Protein AF-A0A7S1IJB5-F1 (afdb_monomer)

Foldseek 3Di:
DDDDDDDDDDDDDDDDDDYDDDDDDDDDDDDDDDDDDDDDDDDDYDDDDDDDDDDDDDDDDDDDDDDDDDDAPPDDDPDDDDDDDDDDFDWHFFWAFDDDDDDDDDDDDDDDDDYDYDDDDDDDDDPDCVPVVVVVVVVVVVVVVVVVVVVPPDDDDDDDDDDDDDDDDDDDDDDDDDDDDDYDDDDDDDDDDDDDDDDDDDDDDDDDDDDDDPPPPPPPQPQALLNLFCLLQCLCCVVPNAAEDDADAQCDPPDPVDLGAAASCPVVLCLLQVNDDCVVNPCSNVGQKYWHWYWHAQCDAPGHLPLCQLQDFEGFRIFIWTKMKGRQHDFLLVQVVSVVCSCCPSLNDDLQFKAKEWACDEPVDPVAHGPVVNQVSCVVRDPPLRYYYDYCVPQWDDPHQWGWTAGKMFMKGALVGPDRCSVCVVVPDLRIDTFKIKTFGFWIQDPVRDTDGHPGIMIMMTGTSLVSQCSSSSHSGSCVHLLHVLLQVLLCVQQVADRADPDHDPVCVLCQNSLSRLLRRLLLVLLSNVLSPAAQDVDRSNVSNLQSLLLNLCSSCVRRVGDQLSSLVSLVSSCVSCCVRPVSSVVCSVVSSVRSNVSSVVLVVQVVVLVVL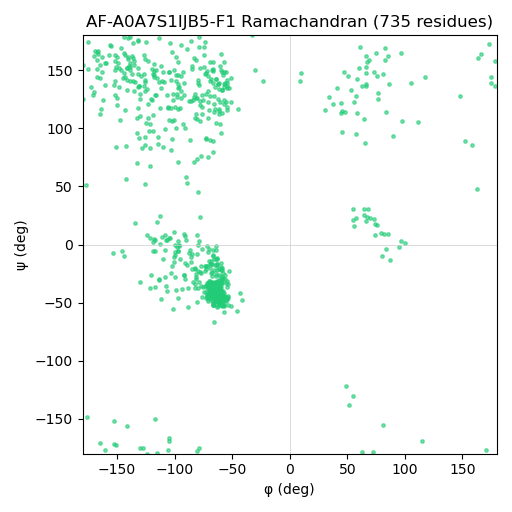LVVQVVPDDVPQQEDELVNLLCSCPVRNHDSSNSQVVSVVVNHGYPVVSVVVVVVVVVVVVVVVVVVCVVVVPDDPDQDPQNVVQCVVVVNDGYDDPCVPPPPDDGDIGIDDMFSPDDNHDVRD

Organism: NCBI:txid73025

Nearest PDB structures (foldseek):
  5knn-assembly3_C  TM=9.887E-01  e=8.873E-58  Homo sapiens
  4xeo-assembly1_A  TM=9.855E-01  e=1.235E-52  Homo sapiens
  4xem-assembly1_A  TM=9.833E-01  e=9.295E-52  Homo sapiens
  4xeo-assembly2_B  TM=9.849E-01  e=5.656E-51  Homo sapiens
  5v59-assembly1_A  TM=9.829E-01  e=2.023E-50  Homo sapiens

Solvent-accessible surface area (backbone atoms only — not comparable to full-atom values): 46133 Å² total; per-residue (Å²): 132,83,83,83,92,78,89,86,81,89,77,89,82,89,81,89,86,80,88,79,91,86,79,89,87,89,88,87,88,87,91,80,90,78,88,83,92,85,92,90,88,88,86,88,86,8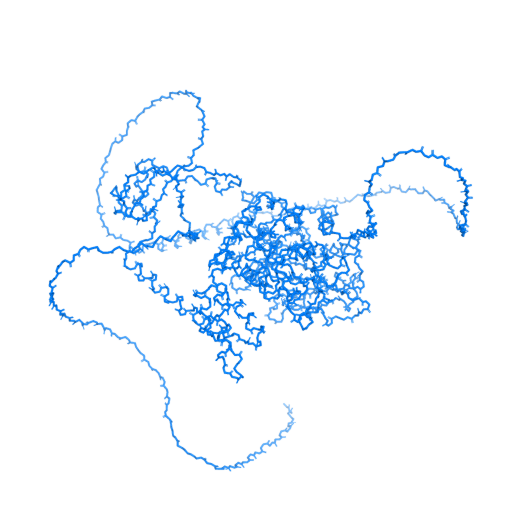8,87,88,88,82,88,80,82,88,83,89,83,87,80,91,77,93,75,93,82,82,87,84,92,70,100,64,77,77,78,84,86,78,89,79,83,95,86,81,94,73,80,96,68,68,76,44,60,45,36,36,64,82,84,91,76,88,88,81,81,90,78,89,76,89,85,82,89,80,87,88,85,89,80,89,84,90,84,90,88,76,101,75,54,69,66,62,57,51,54,51,51,51,52,50,54,63,47,54,55,55,59,62,62,61,79,73,73,81,80,87,86,88,88,87,83,88,81,86,84,88,88,78,89,85,92,83,90,86,89,89,88,90,83,84,87,87,89,81,90,89,82,88,89,86,89,88,87,88,86,85,86,84,87,84,90,85,84,90,81,94,75,81,88,75,76,82,74,81,82,76,79,78,75,73,66,92,48,41,63,68,54,54,55,46,52,58,43,50,46,40,35,73,78,67,66,26,40,81,48,83,58,63,55,36,44,54,90,83,48,90,87,48,66,38,29,65,52,56,56,64,86,44,49,39,57,81,69,73,63,43,47,52,92,81,50,43,76,62,48,72,54,41,34,34,26,38,61,19,54,23,34,22,65,55,77,97,51,53,38,49,88,49,37,27,62,64,49,80,58,46,37,37,50,43,23,37,26,49,40,23,47,66,67,51,45,68,87,51,53,54,57,52,54,47,46,47,42,44,65,80,64,57,47,66,72,84,30,50,36,37,40,22,21,53,29,35,97,89,44,80,88,47,69,56,40,60,66,59,46,64,57,45,59,77,80,41,60,71,84,35,58,42,73,33,45,50,92,78,14,40,47,61,89,56,86,51,42,66,18,28,49,22,33,37,38,28,43,40,75,78,46,100,66,90,63,65,87,39,62,92,59,85,39,85,49,37,36,84,40,34,41,43,32,45,31,38,28,29,30,39,98,86,66,49,76,43,77,44,100,53,50,24,30,42,32,42,25,43,45,52,56,51,40,11,54,67,61,75,42,88,26,33,61,78,27,84,88,30,44,64,49,49,54,50,48,34,74,56,25,70,39,77,80,81,76,85,44,48,68,84,75,25,76,73,42,43,35,31,28,48,44,34,36,48,35,37,51,51,35,50,46,52,34,36,51,50,65,48,54,67,46,91,52,74,54,17,27,44,47,38,44,47,49,53,50,27,53,49,31,35,36,76,51,32,55,23,53,96,77,39,71,38,67,49,50,60,62,50,37,73,69,44,31,87,86,42,59,74,47,61,85,27,45,71,61,30,30,51,56,46,38,56,51,49,60,55,46,62,77,25,48,68,57,40,52,55,49,52,56,49,54,64,73,68,51,58,94,89,64,48,66,46,52,24,68,61,52,44,44,32,29,80,77,42,67,41,47,67,68,56,53,37,51,59,27,47,79,69,73,22,45,58,39,59,69,53,29,52,50,50,54,49,53,52,50,51,54,49,51,51,51,53,52,48,46,50,69,74,66,54,73,76,94,68,84,49,72,60,44,52,53,47,36,53,76,73,68,50,71,78,60,74,62,71,67,82,78,44,82,94,65,83,86,63,69,48,79,75,49,51,38,57,77,46,65,73,55,86,79,14,95

Structure (mmCIF, N/CA/C/O backbone):
data_AF-A0A7S1IJB5-F1
#
_entry.id   AF-A0A7S1IJB5-F1
#
loop_
_atom_site.group_PDB
_atom_site.id
_atom_site.type_symbol
_atom_site.label_atom_id
_atom_site.label_alt_id
_atom_site.label_comp_id
_atom_site.label_asym_id
_atom_site.label_entity_id
_atom_site.label_seq_id
_atom_site.pdbx_PDB_ins_code
_atom_site.Cartn_x
_atom_site.Cartn_y
_atom_site.Cartn_z
_atom_site.occupancy
_atom_site.B_iso_or_equiv
_atom_site.auth_seq_id
_atom_site.auth_comp_id
_atom_site.auth_asym_id
_atom_site.auth_atom_id
_atom_site.pdbx_PDB_model_num
ATOM 1 N N . PHE A 1 1 ? -32.220 3.643 -62.903 1.00 27.42 1 PHE A N 1
ATOM 2 C CA . PHE A 1 1 ? -32.937 2.489 -63.490 1.00 27.42 1 PHE A CA 1
ATOM 3 C C . PHE A 1 1 ? -33.157 1.467 -62.380 1.00 27.42 1 PHE A C 1
ATOM 5 O O . PHE A 1 1 ? -32.270 1.351 -61.552 1.00 27.42 1 PHE A O 1
ATOM 12 N N . PHE A 1 2 ? -34.318 0.803 -62.356 1.00 29.31 2 PHE A N 1
ATOM 13 C CA . PHE A 1 2 ? -34.709 -0.304 -61.457 1.00 29.31 2 PHE A CA 1
ATOM 14 C C . PHE A 1 2 ? -34.412 -0.193 -59.943 1.00 29.31 2 PHE A C 1
ATOM 16 O O . PHE A 1 2 ? -33.366 -0.600 -59.452 1.00 29.31 2 PHE A O 1
ATOM 23 N N . SER A 1 3 ? -35.441 0.230 -59.200 1.00 27.16 3 SER A N 1
ATOM 24 C CA . SER A 1 3 ? -35.862 -0.468 -57.967 1.00 27.16 3 SER A CA 1
ATOM 25 C C . SER A 1 3 ? -36.687 -1.719 -58.369 1.00 27.16 3 SER A C 1
ATOM 27 O O . SER A 1 3 ? -37.008 -1.835 -59.561 1.00 27.16 3 SER A O 1
ATOM 29 N N . PRO A 1 4 ? -37.041 -2.654 -57.458 1.00 46.69 4 PRO A N 1
ATOM 30 C CA . PRO A 1 4 ? -38.367 -2.511 -56.823 1.00 46.69 4 PRO A CA 1
ATOM 31 C C . PRO A 1 4 ? -38.551 -3.109 -55.400 1.00 46.69 4 PRO A C 1
ATOM 33 O O . PRO A 1 4 ? -38.273 -4.283 -55.190 1.00 46.69 4 PRO A O 1
ATOM 36 N N . ASN A 1 5 ? -39.236 -2.342 -54.534 1.00 32.78 5 ASN A N 1
ATOM 37 C CA . ASN A 1 5 ? -40.352 -2.761 -53.642 1.00 32.78 5 ASN A CA 1
ATOM 38 C C . ASN A 1 5 ? -40.106 -3.855 -52.556 1.00 32.78 5 ASN A C 1
ATOM 40 O O . ASN A 1 5 ? -39.053 -4.472 -52.509 1.00 32.78 5 ASN A O 1
ATOM 44 N N . MET A 1 6 ? -41.002 -4.137 -51.592 1.00 27.38 6 MET A N 1
ATOM 45 C CA . MET A 1 6 ? -42.365 -3.654 -51.239 1.00 27.38 6 MET A CA 1
ATOM 46 C C . MET A 1 6 ? -42.386 -3.259 -49.731 1.00 27.38 6 MET A C 1
ATOM 48 O O . MET A 1 6 ? -41.583 -3.780 -48.967 1.00 27.38 6 MET A O 1
ATOM 52 N N . TYR A 1 7 ? -43.110 -2.228 -49.266 1.00 27.30 7 TYR A N 1
ATOM 53 C CA . TYR A 1 7 ? -44.542 -2.197 -48.864 1.00 27.30 7 TYR A CA 1
ATOM 54 C C . TYR A 1 7 ? -45.022 -3.340 -47.933 1.00 27.30 7 TYR A C 1
ATOM 56 O O . TYR A 1 7 ? -44.630 -4.480 -48.139 1.00 27.30 7 TYR A O 1
ATOM 64 N N . ALA A 1 8 ? -45.994 -3.168 -47.021 1.00 25.77 8 ALA A N 1
ATOM 65 C CA . ALA A 1 8 ? -46.519 -2.014 -46.250 1.00 25.77 8 ALA A CA 1
ATOM 66 C C . ALA A 1 8 ? -47.754 -2.474 -45.436 1.00 25.77 8 ALA A C 1
ATOM 68 O O . ALA A 1 8 ? -48.555 -3.228 -45.983 1.00 25.77 8 ALA A O 1
ATOM 69 N N . SER A 1 9 ? -47.953 -1.950 -44.219 1.00 25.05 9 SER A N 1
ATOM 70 C CA . SER A 1 9 ? -49.251 -1.684 -43.547 1.00 25.05 9 SER A CA 1
ATOM 71 C C . SER A 1 9 ? -48.945 -1.112 -42.137 1.00 25.05 9 SER A C 1
ATOM 73 O O . SER A 1 9 ? -47.959 -1.516 -41.530 1.00 25.05 9 SER A O 1
ATOM 75 N N . GLU A 1 10 ? -49.569 -0.079 -41.557 1.00 26.05 10 GLU A N 1
ATOM 76 C CA . GLU A 1 10 ? -50.970 0.389 -41.520 1.00 26.05 10 GLU A CA 1
ATOM 77 C C . GLU A 1 10 ? -51.950 -0.608 -40.862 1.00 26.05 10 GLU A C 1
ATOM 79 O O . GLU A 1 10 ? -51.910 -1.796 -41.137 1.00 26.05 10 GLU A O 1
ATOM 84 N N . SER A 1 11 ? -52.895 -0.213 -40.002 1.00 23.64 11 SER A N 1
ATOM 85 C CA . SER A 1 11 ? -53.079 1.033 -39.234 1.00 23.64 11 SER A CA 1
ATOM 86 C C . SER A 1 11 ? -54.182 0.818 -38.171 1.00 23.64 11 SER A C 1
ATOM 88 O O . SER A 1 11 ? -54.976 -0.102 -38.339 1.00 23.64 11 SER A O 1
ATOM 90 N N . GLN A 1 12 ? -54.305 1.726 -37.182 1.00 24.50 12 GLN A N 1
ATOM 91 C CA . GLN A 1 12 ? -55.580 2.062 -36.491 1.00 24.50 12 GLN A CA 1
ATOM 92 C C . GLN A 1 12 ? -56.250 0.947 -35.618 1.00 24.50 12 GLN A C 1
ATOM 94 O O . GLN A 1 12 ? -55.908 -0.221 -35.717 1.00 24.50 12 GLN A O 1
ATOM 99 N N . SER A 1 13 ? -57.184 1.197 -34.679 1.00 24.77 13 SER A N 1
ATOM 100 C CA . SER A 1 13 ? -57.702 2.438 -34.059 1.00 24.77 13 SER A CA 1
ATOM 101 C C . SER A 1 13 ? -58.475 2.154 -32.746 1.00 24.77 13 SER A C 1
ATOM 103 O O . SER A 1 13 ? -59.221 1.185 -32.703 1.00 24.77 13 SER A O 1
ATOM 105 N N . PHE A 1 14 ? -58.431 3.105 -31.791 1.00 24.17 14 PHE A N 1
ATOM 106 C CA . PHE A 1 14 ? -59.499 3.468 -30.814 1.00 24.17 14 PHE A CA 1
ATOM 107 C C . PHE A 1 14 ? -59.922 2.454 -29.704 1.00 24.17 14 PHE A C 1
ATOM 109 O O . PHE A 1 14 ? -59.790 1.252 -29.872 1.00 24.17 14 PHE A O 1
ATOM 116 N N . ALA A 1 15 ? -60.515 2.847 -28.555 1.00 25.88 15 ALA A N 1
ATOM 117 C CA . ALA A 1 15 ? -60.520 4.112 -27.775 1.00 25.88 15 ALA A CA 1
ATOM 118 C C . ALA A 1 15 ? -61.311 3.958 -26.435 1.00 25.88 15 ALA A C 1
ATOM 120 O O . ALA A 1 15 ? -62.040 2.985 -26.276 1.00 25.88 15 ALA A O 1
ATOM 121 N N . MET A 1 16 ? -61.283 5.009 -25.583 1.00 26.34 16 MET A N 1
ATOM 122 C CA . MET A 1 16 ? -62.281 5.368 -24.530 1.00 26.34 16 MET A CA 1
ATOM 123 C C . MET A 1 16 ? -62.319 4.497 -23.247 1.00 26.34 16 MET A C 1
ATOM 125 O O . MET A 1 16 ? -62.024 3.314 -23.310 1.00 26.34 16 MET A O 1
ATOM 129 N N . ILE A 1 17 ? -62.649 4.970 -22.027 1.00 27.08 17 ILE A N 1
ATOM 130 C CA . ILE A 1 17 ? -63.067 6.267 -21.407 1.00 27.08 17 ILE A CA 1
ATOM 131 C C . ILE A 1 17 ? -62.527 6.247 -19.941 1.00 27.08 17 ILE A C 1
ATOM 133 O O . ILE A 1 17 ? -62.340 5.158 -19.411 1.00 27.08 17 ILE A O 1
ATOM 137 N N . GLY A 1 18 ? -62.268 7.328 -19.187 1.00 25.05 18 GLY A N 1
ATOM 138 C CA . GLY A 1 18 ? -62.365 8.786 -19.389 1.00 25.05 18 GLY A CA 1
ATOM 139 C C . GLY A 1 18 ? -61.679 9.541 -18.216 1.00 25.05 18 GLY A C 1
ATOM 140 O O . GLY A 1 18 ? -61.323 8.927 -17.219 1.00 25.05 18 GLY A O 1
ATOM 141 N N . SER A 1 19 ? -61.345 10.833 -18.365 1.00 28.17 19 SER A N 1
ATOM 142 C CA . SER A 1 19 ? -62.075 11.987 -17.772 1.00 28.17 19 SER A CA 1
ATOM 143 C C . SER A 1 19 ? -61.830 12.237 -16.257 1.00 28.17 19 SER A C 1
ATOM 145 O O . SER A 1 19 ? -62.033 11.327 -15.469 1.00 28.17 19 SER A O 1
ATOM 147 N N . ASN A 1 20 ? -61.511 13.448 -15.765 1.00 27.23 20 ASN A N 1
ATOM 148 C CA . ASN A 1 20 ? -61.439 14.766 -16.427 1.00 27.23 20 ASN A CA 1
ATOM 149 C C . ASN A 1 20 ? -60.718 15.840 -15.562 1.00 27.23 20 ASN A C 1
ATOM 151 O O . ASN A 1 20 ? -60.680 15.663 -14.352 1.00 27.23 20 ASN A O 1
ATOM 155 N N . ILE A 1 21 ? -60.344 16.990 -16.170 1.00 27.41 21 ILE A N 1
ATOM 156 C CA . ILE A 1 21 ? -60.124 18.335 -15.540 1.00 27.41 21 ILE A CA 1
ATOM 157 C C . ILE A 1 21 ? -58.936 18.459 -14.539 1.00 27.41 21 ILE A C 1
ATOM 159 O O . ILE A 1 21 ? -58.792 17.621 -13.665 1.00 27.41 21 ILE A O 1
ATOM 163 N N . GLN A 1 22 ? -58.058 19.482 -14.495 1.00 25.47 22 GLN A N 1
ATOM 164 C CA . GLN A 1 22 ? -57.634 20.665 -15.300 1.00 25.47 22 GLN A CA 1
ATOM 165 C C . GLN A 1 22 ? -56.286 21.160 -14.668 1.00 25.47 22 GLN A C 1
ATOM 167 O O . GLN A 1 22 ? -56.015 20.797 -13.529 1.00 25.47 22 GLN A O 1
ATOM 172 N N . SER A 1 23 ? -55.400 21.997 -15.238 1.00 26.50 23 SER A N 1
ATOM 173 C CA . SER A 1 23 ? -55.183 22.545 -16.596 1.00 26.50 23 SER A CA 1
ATOM 174 C C . SER A 1 23 ? -53.809 23.261 -16.696 1.00 26.50 23 SER A C 1
ATOM 176 O O . SER A 1 23 ? -53.224 23.586 -15.673 1.00 26.50 23 SER A O 1
ATOM 178 N N . ASN A 1 24 ? -53.365 23.557 -17.928 1.00 24.30 24 ASN A N 1
ATOM 179 C CA . ASN A 1 24 ? -52.655 24.755 -18.452 1.00 24.30 24 ASN A CA 1
ATOM 180 C C . ASN A 1 24 ? -52.113 25.843 -17.478 1.00 24.30 24 ASN A C 1
ATOM 182 O O . ASN A 1 24 ? -52.786 26.205 -16.522 1.00 24.30 24 ASN A O 1
ATOM 186 N N . LEU A 1 25 ? -50.997 26.544 -17.755 1.00 25.16 25 LEU A N 1
ATOM 187 C CA . LEU A 1 25 ? -50.207 26.697 -19.001 1.00 25.16 25 LEU A CA 1
ATOM 188 C C . LEU A 1 25 ? -48.737 27.088 -18.685 1.00 25.16 25 LEU A C 1
ATOM 190 O O . LEU A 1 25 ? -48.399 27.380 -17.541 1.00 25.16 25 LEU A O 1
ATOM 194 N N . SER A 1 26 ? -47.863 27.103 -19.695 1.00 24.02 26 SER A N 1
ATOM 195 C CA . SER A 1 26 ? -46.406 27.300 -19.586 1.00 24.02 26 SER A CA 1
ATOM 196 C C . SER A 1 26 ? -45.888 28.591 -20.260 1.00 24.02 26 SER A C 1
ATOM 198 O O . SER A 1 26 ? -46.663 29.323 -20.871 1.00 24.02 26 SER A O 1
ATOM 200 N N . TRP A 1 27 ? -44.556 28.786 -20.179 1.00 24.33 27 TRP A N 1
ATOM 201 C CA . TRP A 1 27 ? -43.641 29.654 -20.968 1.00 24.33 27 TRP A CA 1
ATOM 202 C C . TRP A 1 27 ? -42.890 30.787 -20.222 1.00 24.33 27 TRP A C 1
ATOM 204 O O . TRP A 1 27 ? -43.363 31.383 -19.261 1.00 24.33 27 TRP A O 1
ATOM 214 N N . LYS A 1 28 ? -41.641 31.000 -20.671 1.00 24.00 28 LYS A N 1
ATOM 215 C CA . LYS A 1 28 ? -40.572 31.913 -20.187 1.00 24.00 28 LYS A CA 1
ATOM 216 C C . LYS A 1 28 ? -40.443 33.136 -21.145 1.00 24.00 28 LYS A C 1
ATOM 218 O O . LYS A 1 28 ? -41.137 33.130 -22.159 1.00 24.00 28 LYS A O 1
ATOM 223 N N . PRO A 1 29 ? -39.403 34.001 -21.057 1.00 46.91 29 PRO A N 1
ATOM 224 C CA . PRO A 1 29 ? -38.868 34.838 -19.954 1.00 46.91 29 PRO A CA 1
ATOM 225 C C . PRO A 1 29 ? -38.723 36.332 -20.388 1.00 46.91 29 PRO A C 1
ATOM 227 O O . PRO A 1 29 ? -39.040 36.631 -21.533 1.00 46.91 29 PRO A O 1
ATOM 230 N N . LEU A 1 30 ? -38.157 37.240 -19.555 1.00 23.47 30 LEU A N 1
ATOM 231 C CA . LEU A 1 30 ? -37.006 38.138 -19.896 1.00 23.47 30 LEU A CA 1
ATOM 232 C C . LEU A 1 30 ? -36.739 39.316 -18.918 1.00 23.47 30 LEU A C 1
ATOM 234 O O . LEU A 1 30 ? -37.621 39.759 -18.193 1.00 23.47 30 LEU A O 1
ATOM 238 N N . LEU A 1 31 ? -35.520 39.869 -19.066 1.00 23.72 31 LEU A N 1
ATOM 239 C CA . LEU A 1 31 ? -35.042 41.236 -18.759 1.00 23.72 31 LEU A CA 1
ATOM 240 C C . LEU A 1 31 ? -34.614 41.626 -17.325 1.00 23.72 31 LEU A C 1
ATOM 242 O O . LEU A 1 31 ? -34.876 40.945 -16.341 1.00 23.72 31 LEU A O 1
ATOM 246 N N . MET A 1 32 ? -33.799 42.692 -17.276 1.00 23.83 32 MET A N 1
ATOM 247 C CA . MET A 1 32 ? -32.862 43.055 -16.202 1.00 23.83 32 MET A CA 1
ATOM 248 C C . MET A 1 32 ? -33.181 44.399 -15.521 1.00 23.83 32 MET A C 1
ATOM 250 O O . MET A 1 32 ? -33.663 45.318 -16.170 1.00 23.83 32 MET A O 1
ATOM 254 N N . ALA A 1 33 ? -32.717 44.511 -14.268 1.00 23.81 33 ALA A N 1
ATOM 255 C CA . ALA A 1 33 ? -32.169 45.701 -13.590 1.00 23.81 33 ALA A CA 1
ATOM 256 C C . ALA A 1 33 ? -32.997 47.002 -13.462 1.00 23.81 33 ALA A C 1
ATOM 258 O O . ALA A 1 33 ? -33.317 47.666 -14.442 1.00 23.81 33 ALA A O 1
ATOM 259 N N . SER A 1 34 ? -33.108 47.512 -12.224 1.00 23.12 34 SER A N 1
ATOM 260 C CA . SER A 1 34 ? -32.419 48.758 -11.792 1.00 23.12 34 SER A CA 1
ATOM 261 C C . SER A 1 34 ? -32.698 49.138 -10.315 1.00 23.12 34 SER A C 1
ATOM 263 O O . SER A 1 34 ? -33.719 48.747 -9.771 1.00 23.12 34 SER A O 1
ATOM 265 N N . MET A 1 35 ? -31.754 49.881 -9.699 1.00 24.88 35 MET A N 1
ATOM 266 C CA . MET A 1 35 ? -31.885 50.878 -8.592 1.00 24.88 35 MET A CA 1
ATOM 267 C C . MET A 1 35 ? -32.785 50.538 -7.369 1.00 24.88 35 MET A C 1
ATOM 269 O O . MET A 1 35 ? -33.985 50.377 -7.496 1.00 24.88 35 MET A O 1
ATOM 273 N N . GLY A 1 36 ? -32.341 50.499 -6.105 1.00 21.98 36 GLY A N 1
ATOM 274 C CA . GLY A 1 36 ? -31.382 51.374 -5.417 1.00 21.98 36 GLY A CA 1
ATOM 275 C C . GLY A 1 36 ? -32.057 52.244 -4.322 1.00 21.98 36 GLY A C 1
ATOM 276 O O . GLY A 1 36 ? -32.705 53.222 -4.658 1.00 21.98 36 GLY A O 1
ATOM 277 N N . LEU A 1 37 ? -31.853 51.890 -3.038 1.00 23.47 37 LEU A N 1
ATOM 278 C CA . LEU A 1 37 ? -31.858 52.721 -1.797 1.00 23.47 37 LEU A CA 1
ATOM 279 C C . LEU A 1 37 ? -32.849 53.900 -1.566 1.00 23.47 37 LEU A C 1
ATOM 281 O O . LEU A 1 37 ? -32.689 54.942 -2.184 1.00 23.47 37 LEU A O 1
ATOM 285 N N . VAL A 1 38 ? -33.652 53.807 -0.483 1.00 24.05 38 VAL A N 1
ATOM 286 C CA . VAL A 1 38 ? -33.971 54.812 0.593 1.00 24.05 38 VAL A CA 1
ATOM 287 C C . VAL A 1 38 ? -34.618 53.987 1.745 1.00 24.05 38 VAL A C 1
ATOM 289 O O . VAL A 1 38 ? -35.595 53.301 1.476 1.00 24.05 38 VAL A O 1
ATOM 292 N N . ALA A 1 39 ? -34.080 53.764 2.958 1.00 25.20 39 ALA A N 1
ATOM 293 C CA . ALA A 1 39 ? -33.599 54.618 4.069 1.00 25.20 39 ALA A CA 1
ATOM 294 C C . ALA A 1 39 ? -34.706 55.253 4.955 1.00 25.20 39 ALA A C 1
ATOM 296 O O . ALA A 1 39 ? -35.536 55.979 4.430 1.00 25.20 39 ALA A O 1
ATOM 297 N N . PHE A 1 40 ? -34.670 55.060 6.292 1.00 23.36 40 PHE A N 1
ATOM 298 C CA . PHE A 1 40 ? -35.130 56.043 7.306 1.00 23.36 40 PHE A CA 1
ATOM 299 C C . PHE A 1 40 ? -34.601 55.743 8.737 1.00 23.36 40 PHE A C 1
ATOM 301 O O . PHE A 1 40 ? -34.139 54.639 9.014 1.00 23.36 40 PHE A O 1
ATOM 308 N N . TYR A 1 41 ? -34.630 56.751 9.623 1.00 23.62 41 TYR A N 1
ATOM 309 C CA . TYR A 1 41 ? -34.047 56.784 10.986 1.00 23.62 41 TYR A CA 1
ATOM 310 C C . TYR A 1 41 ? -35.063 56.510 12.126 1.00 23.62 41 TYR A C 1
ATOM 312 O O . TYR A 1 41 ? -36.254 56.757 11.962 1.00 23.62 41 TYR A O 1
ATOM 320 N N . GLY A 1 42 ? -34.575 56.153 13.329 1.00 22.67 42 GLY A N 1
ATOM 321 C CA . GLY A 1 42 ? -35.333 56.187 14.599 1.00 22.67 42 GLY A CA 1
ATOM 322 C C . GLY A 1 42 ? -34.436 55.935 15.828 1.00 22.67 42 GLY A C 1
ATOM 323 O O . GLY A 1 42 ? -33.660 54.988 15.817 1.00 22.67 42 GLY A O 1
ATOM 324 N N . CYS A 1 43 ? -34.477 56.789 16.861 1.00 22.75 43 CYS A N 1
ATOM 325 C CA . CYS A 1 43 ? -33.435 56.869 17.908 1.00 22.75 43 CYS A CA 1
ATOM 326 C C . CYS A 1 43 ? -33.993 56.869 19.359 1.00 22.75 43 CYS A C 1
ATOM 328 O O . CYS A 1 43 ? -35.193 57.030 19.547 1.00 22.75 43 CYS A O 1
ATOM 330 N N . ILE A 1 44 ? -33.083 56.829 20.353 1.00 23.89 44 ILE A N 1
ATOM 331 C CA . ILE A 1 44 ? -33.217 57.342 21.749 1.00 23.89 44 ILE A CA 1
ATOM 332 C C . ILE A 1 44 ? -33.781 56.414 22.877 1.00 23.89 44 ILE A C 1
ATOM 334 O O . ILE A 1 44 ? -34.957 56.399 23.212 1.00 23.89 44 ILE A O 1
ATOM 338 N N . SER A 1 45 ? -32.823 55.769 23.570 1.00 24.77 45 SER A N 1
ATOM 339 C CA . SER A 1 45 ? -32.491 55.914 25.015 1.00 24.77 45 SER A CA 1
ATOM 340 C C . SER A 1 45 ? -33.168 55.139 26.176 1.00 24.77 45 SER A C 1
ATOM 342 O O . SER A 1 45 ? -34.379 55.148 26.350 1.00 24.77 45 SER A O 1
ATOM 344 N N . ALA A 1 46 ? -32.271 54.725 27.091 1.00 23.48 46 ALA A N 1
ATOM 345 C CA . ALA A 1 46 ? -32.315 54.843 28.563 1.00 23.48 46 ALA A CA 1
ATOM 346 C C . ALA A 1 46 ? -33.079 53.825 29.445 1.00 23.48 46 ALA A C 1
ATOM 348 O O . ALA A 1 46 ? -34.295 53.868 29.582 1.00 23.48 46 ALA A O 1
ATOM 349 N N . PHE A 1 47 ? -32.298 53.089 30.252 1.00 23.80 47 PHE A N 1
ATOM 350 C CA . PHE A 1 47 ? -32.515 52.978 31.704 1.00 23.80 47 PHE A CA 1
ATOM 351 C C . PHE A 1 47 ? -31.164 52.827 32.436 1.00 23.80 47 PHE A C 1
ATOM 353 O O . PHE A 1 47 ? -30.209 52.304 31.863 1.00 23.80 47 PHE A O 1
ATOM 360 N N . GLN A 1 48 ? -31.065 53.302 33.682 1.00 24.22 48 GLN A N 1
ATOM 361 C CA . GLN A 1 48 ? -29.879 53.156 34.545 1.00 24.22 48 GLN A CA 1
ATOM 362 C C . GLN A 1 48 ? -30.163 52.180 35.700 1.00 24.22 48 GLN A C 1
ATOM 364 O O . GLN A 1 48 ? -31.279 52.142 36.211 1.00 24.22 48 GLN A O 1
ATOM 369 N N . GLY A 1 49 ? -29.143 51.451 36.157 1.00 23.45 49 GLY A N 1
ATOM 370 C CA . GLY A 1 49 ? -29.193 50.611 37.360 1.00 23.45 49 GLY A CA 1
ATOM 371 C C . GLY A 1 49 ? -27.794 50.112 37.728 1.00 23.45 49 GLY A C 1
ATOM 372 O O . GLY A 1 49 ? -27.054 49.676 36.849 1.00 23.45 49 GLY A O 1
ATOM 373 N N . SER A 1 50 ? -27.396 50.237 38.995 1.00 22.80 50 SER A N 1
ATOM 374 C CA . SER A 1 50 ? -26.021 50.002 39.462 1.00 22.80 50 SER A CA 1
ATOM 375 C C . SER A 1 50 ? -25.944 48.995 40.620 1.00 22.80 50 SER A C 1
ATOM 377 O O . SER A 1 50 ? -26.937 48.750 41.298 1.00 22.80 50 SER A O 1
ATOM 379 N N . ALA A 1 51 ? -24.724 48.484 40.853 1.00 25.22 51 ALA A N 1
ATOM 380 C CA . ALA A 1 51 ? -24.326 47.410 41.782 1.00 25.22 51 ALA A CA 1
ATOM 381 C C . ALA A 1 51 ? -24.547 45.963 41.269 1.00 25.22 51 ALA A C 1
ATOM 383 O O . ALA A 1 51 ? -25.470 45.692 40.514 1.00 25.22 51 ALA A O 1
ATOM 384 N N . GLY A 1 52 ? -23.702 44.990 41.638 1.00 22.83 52 GLY A N 1
ATOM 385 C CA . GLY A 1 52 ? -22.429 45.126 42.358 1.00 22.83 52 GLY A CA 1
ATOM 386 C C . GLY A 1 52 ? -21.784 43.782 42.727 1.00 22.83 52 GLY A C 1
ATOM 387 O O . GLY A 1 52 ? -22.482 42.879 43.156 1.00 22.83 52 GLY A O 1
ATOM 388 N N . LEU A 1 53 ? -20.454 43.705 42.576 1.00 23.19 53 LEU A N 1
ATOM 389 C CA . LEU A 1 53 ? -19.517 42.681 43.083 1.00 23.19 53 LEU A CA 1
ATOM 390 C C . LEU A 1 53 ? -19.870 41.180 42.938 1.00 23.19 53 LEU A C 1
ATOM 392 O O . LEU A 1 53 ? -20.699 40.635 43.649 1.00 23.19 53 LEU A O 1
ATOM 396 N N . GLN A 1 54 ? -19.037 40.508 42.134 1.00 24.22 54 GLN A N 1
ATOM 397 C CA . GLN A 1 54 ? -18.475 39.167 42.372 1.00 24.22 54 GLN A CA 1
ATOM 398 C C . GLN A 1 54 ? -19.415 38.025 42.801 1.00 24.22 54 GLN A C 1
ATOM 400 O O . GLN A 1 54 ? -19.774 37.881 43.967 1.00 24.22 54 GLN A O 1
ATOM 405 N N . ASN A 1 55 ? -19.542 37.034 41.916 1.00 24.42 55 ASN A N 1
ATOM 406 C CA . ASN A 1 55 ? -19.362 35.659 42.371 1.00 24.42 55 ASN A CA 1
ATOM 407 C C . ASN A 1 55 ? -18.513 34.864 41.370 1.00 24.42 55 ASN A C 1
ATOM 409 O O . ASN A 1 55 ? -18.604 35.073 40.160 1.00 24.42 55 ASN A O 1
ATOM 413 N N . THR A 1 56 ? -17.637 34.008 41.885 1.00 21.66 56 THR A N 1
ATOM 414 C CA . THR A 1 56 ? -16.593 33.331 41.104 1.00 21.66 56 THR A CA 1
ATOM 415 C C . THR A 1 56 ? -17.064 31.945 40.686 1.00 21.66 56 THR A C 1
ATOM 417 O O . THR A 1 56 ? -17.511 31.178 41.535 1.00 21.66 56 THR A O 1
ATOM 420 N N . GLN A 1 57 ? -16.849 31.557 39.427 1.00 21.50 57 GLN A N 1
ATOM 421 C CA . GLN A 1 57 ? -16.698 30.141 39.091 1.00 21.50 57 GLN A CA 1
ATOM 422 C C . GLN A 1 57 ? -15.340 29.876 38.446 1.00 21.50 57 GLN A C 1
ATOM 424 O O . GLN A 1 57 ? -14.949 30.497 37.461 1.00 21.50 57 GLN A O 1
ATOM 429 N N . LEU A 1 58 ? -14.621 28.937 39.056 1.00 20.42 58 LEU A N 1
ATOM 430 C CA . LEU A 1 58 ? -13.402 28.351 38.531 1.00 20.42 58 LEU A CA 1
ATOM 431 C C . LEU A 1 58 ? -13.794 27.228 37.565 1.00 20.42 58 LEU A C 1
ATOM 433 O O . LEU A 1 58 ? -14.475 26.289 37.970 1.00 20.42 58 LEU A O 1
ATOM 437 N N . MET A 1 59 ? -13.280 27.257 36.339 1.00 19.17 59 MET A N 1
ATOM 438 C CA . MET A 1 59 ? -13.017 26.025 35.595 1.00 19.17 59 MET A CA 1
ATOM 439 C C . MET A 1 59 ? -11.539 25.981 35.231 1.00 19.17 59 MET A C 1
ATOM 441 O O . MET A 1 59 ? -11.094 26.573 34.251 1.00 19.17 59 MET A O 1
ATOM 445 N N . VAL A 1 60 ? -10.772 25.261 36.049 1.00 21.89 60 VAL A N 1
ATOM 446 C CA . VAL A 1 60 ? -9.439 24.798 35.664 1.00 21.89 60 VAL A CA 1
ATOM 447 C C . VAL A 1 60 ? -9.638 23.588 34.758 1.00 21.89 60 VAL A C 1
ATOM 449 O O . VAL A 1 60 ? -9.999 22.513 35.227 1.00 21.89 60 VAL A O 1
ATOM 452 N N . ALA A 1 61 ? -9.407 23.772 33.462 1.00 20.22 61 ALA A N 1
ATOM 453 C CA . ALA A 1 61 ? -9.371 22.697 32.480 1.00 20.22 61 ALA A CA 1
ATOM 454 C C . ALA A 1 61 ? -8.039 22.772 31.725 1.00 20.22 61 ALA A C 1
ATOM 456 O O . ALA A 1 61 ? -7.898 23.497 30.743 1.00 20.22 61 ALA A O 1
ATOM 457 N N . ALA A 1 62 ? -7.038 22.043 32.217 1.00 25.81 62 ALA A N 1
ATOM 458 C CA . ALA A 1 62 ? -5.786 21.868 31.499 1.00 25.81 62 ALA A CA 1
ATOM 459 C C . ALA A 1 62 ? -5.968 20.786 30.425 1.00 25.81 62 ALA A C 1
ATOM 461 O O . ALA A 1 62 ? -6.051 19.604 30.748 1.00 25.81 62 ALA A O 1
ATOM 462 N N . GLN A 1 63 ? -6.001 21.181 29.153 1.00 21.44 63 GLN A N 1
ATOM 463 C CA . GLN A 1 63 ? -5.703 20.284 28.038 1.00 21.44 63 GLN A CA 1
ATOM 464 C C . GLN A 1 63 ? -5.106 21.087 26.882 1.00 21.44 63 GLN A C 1
ATOM 466 O O . GLN A 1 63 ? -5.661 22.097 26.454 1.00 21.44 63 GLN A O 1
ATOM 471 N N . GLY A 1 64 ? -3.931 20.665 26.416 1.00 27.33 64 GLY A N 1
ATOM 472 C CA . GLY A 1 64 ? -3.256 21.298 25.292 1.00 27.33 64 GLY A CA 1
ATOM 473 C C . GLY A 1 64 ? -3.839 20.812 23.971 1.00 27.33 64 GLY A C 1
ATOM 474 O O . GLY A 1 64 ? -3.858 19.614 23.715 1.00 27.33 64 GLY A O 1
ATOM 475 N N . ILE A 1 65 ? -4.262 21.743 23.117 1.00 21.62 65 ILE A N 1
ATOM 476 C CA . ILE A 1 65 ? -4.488 21.490 21.693 1.00 21.62 65 ILE A CA 1
ATOM 477 C C . ILE A 1 65 ? -3.751 22.588 20.922 1.00 21.62 65 ILE A C 1
ATOM 479 O O . ILE A 1 65 ? -4.148 23.752 20.952 1.00 21.62 65 ILE A O 1
ATOM 483 N N . ARG A 1 66 ? -2.674 22.217 20.223 1.00 21.38 66 ARG A N 1
ATOM 484 C CA . ARG A 1 66 ? -2.073 23.026 19.155 1.00 21.38 66 ARG A CA 1
ATOM 485 C C . ARG A 1 66 ? -2.236 22.278 17.834 1.00 21.38 66 ARG A C 1
ATOM 487 O O . ARG A 1 66 ? -1.391 21.474 17.462 1.00 21.38 66 ARG A O 1
ATOM 494 N N . VAL A 1 67 ? -3.326 22.573 17.128 1.00 23.58 67 VAL A N 1
ATOM 495 C CA . VAL A 1 67 ? -3.366 22.402 15.669 1.00 23.58 67 VAL A CA 1
ATOM 496 C C . VAL A 1 67 ? -2.479 23.497 15.071 1.00 23.58 67 VAL A C 1
ATOM 498 O O . VAL A 1 67 ? -2.582 24.652 15.487 1.00 23.58 67 VAL A O 1
ATOM 501 N N . ALA A 1 68 ? -1.591 23.146 14.141 1.00 23.44 68 ALA A N 1
ATOM 502 C CA . ALA A 1 68 ? -0.677 24.097 13.509 1.00 23.44 68 ALA A CA 1
ATOM 503 C C . ALA A 1 68 ? -0.302 23.660 12.081 1.00 23.44 68 ALA A C 1
ATOM 505 O O . ALA A 1 68 ? 0.744 23.059 11.855 1.00 23.44 68 ALA A O 1
ATOM 506 N N . THR A 1 69 ? -1.155 23.997 11.113 1.00 23.17 69 THR A N 1
ATOM 507 C CA . THR A 1 69 ? -0.926 23.800 9.668 1.00 23.17 69 THR A CA 1
ATOM 508 C C . THR A 1 69 ? -1.086 25.110 8.891 1.00 23.17 69 THR A C 1
ATOM 510 O O . THR A 1 69 ? -1.800 25.173 7.898 1.00 23.17 69 THR A O 1
ATOM 513 N N . HIS A 1 70 ? -0.394 26.171 9.324 1.00 22.56 70 HIS A N 1
ATOM 514 C CA . HIS A 1 70 ? -0.106 27.363 8.508 1.00 22.56 70 HIS A CA 1
ATOM 515 C C . HIS A 1 70 ? 1.283 27.922 8.861 1.00 22.56 70 HIS A C 1
ATOM 517 O O . HIS A 1 70 ? 1.713 27.857 10.015 1.00 22.56 70 HIS A O 1
ATOM 523 N N . ILE A 1 71 ? 2.010 28.428 7.860 1.00 26.95 71 ILE A N 1
ATOM 524 C CA . ILE A 1 71 ? 3.443 28.742 7.979 1.00 26.95 71 ILE A CA 1
ATOM 525 C C . ILE A 1 71 ? 3.655 30.158 8.534 1.00 26.95 71 ILE A C 1
ATOM 527 O O . ILE A 1 71 ? 3.816 31.120 7.787 1.00 26.95 71 ILE A O 1
ATOM 531 N N . THR A 1 72 ? 3.744 30.247 9.861 1.00 22.80 72 THR A N 1
ATOM 532 C CA . THR A 1 72 ? 4.314 31.391 10.594 1.00 22.80 72 THR A CA 1
ATOM 533 C C . THR A 1 72 ? 5.108 30.836 11.788 1.00 22.80 72 THR A C 1
ATOM 535 O O . THR A 1 72 ? 4.590 29.956 12.480 1.00 22.80 72 THR A O 1
ATOM 538 N N . PRO A 1 73 ? 6.353 31.276 12.067 1.00 25.89 73 PRO A N 1
ATOM 539 C CA . PRO A 1 73 ? 7.212 30.640 13.076 1.00 25.89 73 PRO A CA 1
ATOM 540 C C . PRO A 1 73 ? 6.820 31.000 14.526 1.00 25.89 73 PRO A C 1
ATOM 542 O O . PRO A 1 73 ? 7.486 31.784 15.202 1.00 25.89 73 PRO A O 1
ATOM 545 N N . ILE A 1 74 ? 5.736 30.401 15.033 1.00 27.95 74 ILE A N 1
ATOM 546 C CA . ILE A 1 74 ? 5.250 30.583 16.413 1.00 27.95 74 ILE A CA 1
ATOM 547 C C . ILE A 1 74 ? 6.058 29.705 17.388 1.00 27.95 74 ILE A C 1
ATOM 549 O O . ILE A 1 74 ? 5.573 28.692 17.910 1.00 27.95 74 ILE A O 1
ATOM 553 N N . TYR A 1 75 ? 7.302 30.116 17.649 1.00 29.86 75 TYR A N 1
ATOM 554 C CA . TYR A 1 75 ? 8.155 29.522 18.681 1.00 29.86 75 TYR A CA 1
ATOM 555 C C . TYR A 1 75 ? 7.458 29.518 20.052 1.00 29.86 75 TYR A C 1
ATOM 557 O O . TYR A 1 75 ? 6.842 30.501 20.466 1.00 29.86 75 TYR A O 1
ATOM 565 N N . GLN A 1 76 ? 7.564 28.399 20.771 1.00 24.52 76 GLN A N 1
ATOM 566 C CA . GLN A 1 76 ? 6.970 28.219 22.094 1.00 24.52 76 GLN A CA 1
ATOM 567 C C . GLN A 1 76 ? 8.042 28.397 23.175 1.00 24.52 76 GLN A C 1
ATOM 569 O O . GLN A 1 76 ? 8.905 27.541 23.350 1.00 24.52 76 GLN A O 1
ATOM 574 N N . VAL A 1 77 ? 7.993 29.522 23.893 1.00 27.53 77 VAL A N 1
ATOM 575 C CA . VAL A 1 77 ? 8.935 29.836 24.979 1.00 27.53 77 VAL A CA 1
ATOM 576 C C . VAL A 1 77 ? 8.427 29.247 26.295 1.00 27.53 77 VAL A C 1
ATOM 578 O O . VAL A 1 77 ? 7.330 29.579 26.740 1.00 27.53 77 VAL A O 1
ATOM 581 N N . ASN A 1 78 ? 9.244 28.412 26.940 1.00 24.11 78 ASN A N 1
ATOM 582 C CA . ASN A 1 78 ? 9.010 27.937 28.305 1.00 24.11 78 ASN A CA 1
ATOM 583 C C . ASN A 1 78 ? 9.811 28.784 29.311 1.00 24.11 78 ASN A C 1
ATOM 585 O O . ASN A 1 78 ? 10.936 29.179 29.025 1.00 24.11 78 ASN A O 1
ATOM 589 N N . ASN A 1 79 ? 9.243 28.992 30.505 1.00 25.45 79 ASN A N 1
ATOM 590 C CA . ASN A 1 79 ? 9.806 29.736 31.643 1.00 25.45 79 ASN A CA 1
ATOM 591 C C . ASN A 1 79 ? 10.203 31.207 31.392 1.00 25.45 79 ASN A C 1
ATOM 593 O O . ASN A 1 79 ? 11.353 31.531 31.109 1.00 25.45 79 ASN A O 1
ATOM 597 N N . LEU A 1 80 ? 9.278 32.112 31.725 1.00 27.20 80 LEU A N 1
ATOM 598 C CA . LEU A 1 80 ? 9.623 33.383 32.369 1.00 27.20 80 LEU A CA 1
ATOM 599 C C . LEU A 1 80 ? 9.140 33.351 33.826 1.00 27.20 80 LEU A C 1
ATOM 601 O O . LEU A 1 80 ? 8.072 32.817 34.124 1.00 27.20 80 LEU A O 1
ATOM 605 N N . GLY A 1 81 ? 9.961 33.881 34.735 1.00 23.92 81 GLY A N 1
ATOM 606 C CA . GLY A 1 81 ? 9.702 33.863 36.177 1.00 23.92 81 GLY A CA 1
ATOM 607 C C . GLY A 1 81 ? 8.492 34.707 36.591 1.00 23.92 81 GLY A C 1
ATOM 608 O O . GLY A 1 81 ? 8.081 35.637 35.900 1.00 23.92 81 GLY A O 1
ATOM 609 N N . SER A 1 82 ? 7.915 34.389 37.749 1.00 29.78 82 SER A N 1
ATOM 610 C CA . SER A 1 82 ? 6.688 35.019 38.237 1.00 29.78 82 SER A CA 1
ATOM 611 C C . SER A 1 82 ? 6.846 36.512 38.566 1.00 29.78 82 SER A C 1
ATOM 613 O O . SER A 1 82 ? 7.694 36.874 39.381 1.00 29.78 82 SER A O 1
ATOM 615 N N . ARG A 1 83 ? 5.957 37.356 38.004 1.00 28.06 83 ARG A N 1
ATOM 616 C CA . ARG A 1 83 ? 5.151 38.413 38.685 1.00 28.06 83 ARG A CA 1
ATOM 617 C C . ARG A 1 83 ? 4.653 39.513 37.723 1.00 28.06 83 ARG A C 1
ATOM 619 O O . ARG A 1 83 ? 5.218 40.602 37.676 1.00 28.06 83 ARG A O 1
ATOM 626 N N . SER A 1 84 ? 3.514 39.292 37.069 1.00 26.39 84 SER A N 1
ATOM 627 C CA . SER A 1 84 ? 2.606 40.369 36.628 1.00 26.39 84 SER A CA 1
ATOM 628 C C . SER A 1 84 ? 1.231 39.802 36.250 1.00 26.39 84 SER A C 1
ATOM 630 O O . SER A 1 84 ? 1.134 38.703 35.709 1.00 26.39 84 SER A O 1
ATOM 632 N N . ASN A 1 85 ? 0.157 40.539 36.552 1.00 28.41 85 ASN A N 1
ATOM 633 C CA . ASN A 1 85 ? -1.206 40.166 36.160 1.00 28.41 85 ASN A CA 1
ATOM 634 C C . ASN A 1 85 ? -1.540 40.794 34.802 1.00 28.41 85 ASN A C 1
ATOM 636 O O . ASN A 1 85 ? -1.908 41.967 34.742 1.00 28.41 85 ASN A O 1
ATOM 640 N N . LEU A 1 86 ? -1.449 40.014 33.725 1.00 26.14 86 LEU A N 1
ATOM 641 C CA . LEU A 1 86 ? -1.961 40.382 32.405 1.00 26.14 86 LEU A CA 1
ATOM 642 C C . LEU A 1 86 ? -2.810 39.241 31.834 1.00 26.14 86 LEU A C 1
ATOM 644 O O . LEU A 1 86 ? -2.450 38.070 31.929 1.00 26.14 86 LEU A O 1
ATOM 648 N N . TYR A 1 87 ? -3.957 39.603 31.259 1.00 25.03 87 TYR A N 1
ATOM 649 C CA . TYR A 1 87 ? -4.871 38.670 30.598 1.00 25.03 87 TYR A CA 1
ATOM 650 C C . TYR A 1 87 ? -4.233 38.080 29.328 1.00 25.03 87 TYR A C 1
ATOM 652 O O . TYR A 1 87 ? -3.437 38.770 28.683 1.00 25.03 87 TYR A O 1
ATOM 660 N N . PRO A 1 88 ? -4.591 36.844 28.924 1.00 27.27 88 PRO A N 1
ATOM 661 C CA . PRO A 1 88 ? -4.027 36.217 27.733 1.00 27.27 88 PRO A CA 1
ATOM 662 C C . PRO A 1 88 ? -4.360 37.028 26.473 1.00 27.27 88 PRO A C 1
ATOM 664 O O . PRO A 1 88 ? -5.519 37.146 26.077 1.00 27.27 88 PRO A O 1
ATOM 667 N N . ARG A 1 89 ? -3.320 37.572 25.837 1.00 33.66 89 ARG A N 1
ATOM 668 C CA . ARG A 1 89 ? -3.363 38.193 24.507 1.00 33.66 89 ARG A CA 1
ATOM 669 C C . ARG A 1 89 ? -2.586 37.332 23.518 1.00 33.66 89 ARG A C 1
ATOM 671 O O . ARG A 1 89 ? -1.682 36.594 23.906 1.00 33.66 89 ARG A O 1
ATOM 678 N N . GLN A 1 90 ? -2.952 37.421 22.244 1.00 35.75 90 GLN A N 1
ATOM 679 C CA . GLN A 1 90 ? -2.223 36.752 21.169 1.00 35.75 90 GLN A CA 1
ATOM 680 C C . GLN A 1 90 ? -0.890 37.469 20.905 1.00 35.75 90 GLN A C 1
ATOM 682 O O . GLN A 1 90 ? -0.784 38.680 21.091 1.00 35.75 90 GLN A O 1
ATOM 687 N N . ILE A 1 91 ? 0.128 36.696 20.521 1.00 39.53 91 ILE A N 1
ATOM 688 C CA . ILE A 1 91 ? 1.532 37.115 20.453 1.00 39.53 91 ILE A CA 1
ATOM 689 C C . ILE A 1 91 ? 2.146 36.623 19.137 1.00 39.53 91 ILE A C 1
ATOM 691 O O . ILE A 1 91 ? 2.019 35.443 18.804 1.00 39.53 91 ILE A O 1
ATOM 695 N N . VAL A 1 92 ? 2.839 37.513 18.422 1.00 44.69 92 VAL A N 1
ATOM 696 C CA . VAL A 1 92 ? 3.636 37.200 17.218 1.00 44.69 92 VAL A CA 1
ATOM 697 C C . VAL A 1 92 ? 5.116 37.425 17.524 1.00 44.69 92 VAL A C 1
ATOM 699 O O . VAL A 1 92 ? 5.457 38.376 18.223 1.00 44.69 92 VAL A O 1
ATOM 702 N N . VAL A 1 93 ? 6.000 36.547 17.040 1.00 45.62 93 VAL A N 1
ATOM 703 C CA . VAL A 1 93 ? 7.385 36.433 17.531 1.00 45.62 93 VAL A CA 1
ATOM 704 C C . VAL A 1 93 ? 8.392 36.401 16.377 1.00 45.62 93 VAL A C 1
ATOM 706 O O . VAL A 1 93 ? 8.203 35.653 15.421 1.00 45.62 93 VAL A O 1
ATOM 709 N N . GLN A 1 94 ? 9.493 37.150 16.496 1.00 44.66 94 GLN A N 1
ATOM 710 C CA . GLN A 1 94 ? 10.677 37.025 15.629 1.00 44.66 94 GLN A CA 1
ATOM 711 C C . GLN A 1 94 ? 11.889 36.563 16.451 1.00 44.66 94 GLN A C 1
ATOM 713 O O . GLN A 1 94 ? 12.043 36.962 17.608 1.00 44.66 94 GLN A O 1
ATOM 718 N N . ALA A 1 95 ? 12.745 35.716 15.872 1.00 46.81 95 ALA A N 1
ATOM 719 C CA . ALA A 1 95 ? 13.859 35.070 16.568 1.00 46.81 95 ALA A CA 1
ATOM 720 C C . ALA A 1 95 ? 15.103 34.931 15.673 1.00 46.81 95 ALA A C 1
ATOM 722 O O . ALA A 1 95 ? 15.002 35.020 14.455 1.00 46.81 95 ALA A O 1
ATOM 723 N N . SER A 1 96 ? 16.273 34.680 16.266 1.00 39.75 96 SER A N 1
ATOM 724 C CA . SER A 1 96 ? 17.494 34.313 15.533 1.00 39.75 96 SER A CA 1
ATOM 725 C C . SER A 1 96 ? 18.176 33.095 16.154 1.00 39.75 96 SER A C 1
ATOM 727 O O . SER A 1 96 ? 18.172 32.937 17.377 1.00 39.75 96 SER A O 1
ATOM 729 N N . THR A 1 97 ? 18.806 32.271 15.322 1.00 36.25 97 THR A N 1
ATOM 730 C CA . THR A 1 97 ? 19.817 31.286 15.733 1.00 36.25 97 THR A CA 1
ATOM 731 C C . THR A 1 97 ? 21.138 31.992 16.084 1.00 36.25 97 THR A C 1
ATOM 733 O O . THR A 1 97 ? 21.261 33.216 15.938 1.00 36.25 97 THR A O 1
ATOM 736 N N . SER A 1 98 ? 22.122 31.247 16.595 1.00 35.38 98 SER A N 1
ATOM 737 C CA . SER A 1 98 ? 23.469 31.762 16.882 1.00 35.38 98 SER A CA 1
ATOM 738 C C . SER A 1 98 ? 24.536 30.687 16.672 1.00 35.38 98 SER A C 1
ATOM 740 O O . SER A 1 98 ? 24.662 29.779 17.492 1.00 35.38 98 SER A O 1
ATOM 742 N N . GLY A 1 99 ? 25.322 30.813 15.601 1.00 29.62 99 GLY A N 1
ATOM 743 C CA . GLY A 1 99 ? 26.571 30.071 15.427 1.00 29.62 99 GLY A CA 1
ATOM 744 C C . GLY A 1 99 ? 27.753 30.879 15.963 1.00 29.62 99 GLY A C 1
ATOM 745 O O . GLY A 1 99 ? 27.912 32.046 15.604 1.00 29.62 99 GLY A O 1
ATOM 746 N N . GLU A 1 100 ? 28.581 30.278 16.816 1.00 24.89 100 GLU A N 1
ATOM 747 C CA . GLU A 1 100 ? 29.825 30.899 17.280 1.00 24.89 100 GLU A CA 1
ATOM 748 C C . GLU A 1 100 ? 30.947 30.707 16.251 1.00 24.89 100 GLU A C 1
ATOM 750 O O . GLU A 1 100 ? 31.235 29.588 15.828 1.00 24.89 100 GLU A O 1
ATOM 755 N N . VAL A 1 101 ? 31.623 31.799 15.886 1.00 25.89 101 VAL A N 1
ATOM 756 C CA . VAL A 1 101 ? 32.887 31.773 15.137 1.00 25.89 101 VAL A CA 1
ATOM 757 C C . VAL A 1 101 ? 33.865 32.709 15.841 1.00 25.89 101 VAL A C 1
ATOM 759 O O . VAL A 1 101 ? 33.614 33.910 15.953 1.00 25.89 101 VAL A O 1
ATOM 762 N N . HIS A 1 102 ? 34.974 32.166 16.347 1.00 25.72 102 HIS A N 1
ATOM 763 C CA . HIS A 1 102 ? 36.000 32.965 17.020 1.00 25.72 102 HIS A CA 1
ATOM 764 C C . HIS A 1 102 ? 36.819 33.817 16.023 1.00 25.72 102 HIS A C 1
ATOM 766 O O . HIS A 1 102 ? 37.038 33.391 14.888 1.00 25.72 102 HIS A O 1
ATOM 772 N N . PRO A 1 103 ? 37.285 35.019 16.421 1.00 30.67 103 PRO A N 1
ATOM 773 C CA . PRO A 1 103 ? 37.850 35.998 15.491 1.00 30.67 103 PRO A CA 1
ATOM 774 C C . PRO A 1 103 ? 39.376 35.908 15.323 1.00 30.67 103 PRO A C 1
ATOM 776 O O . PRO A 1 103 ? 40.107 35.701 16.290 1.00 30.67 103 PRO A O 1
ATOM 779 N N . THR A 1 104 ? 39.868 36.239 14.124 1.00 25.69 104 THR A N 1
ATOM 780 C CA . THR A 1 104 ? 41.288 36.560 13.872 1.00 25.69 104 THR A CA 1
ATOM 781 C C . THR A 1 104 ? 41.451 37.866 13.085 1.00 25.69 104 THR A C 1
ATOM 783 O O . THR A 1 104 ? 41.459 37.872 11.861 1.00 25.69 104 THR A O 1
ATOM 786 N N . THR A 1 105 ? 41.591 38.959 13.843 1.00 25.66 105 THR A N 1
ATOM 787 C CA . THR A 1 105 ? 42.526 40.094 13.644 1.00 25.66 105 THR A CA 1
ATOM 788 C C . THR A 1 105 ? 42.802 40.701 12.253 1.00 25.66 105 THR A C 1
ATOM 790 O O . THR A 1 105 ? 43.310 40.028 11.363 1.00 25.66 105 THR A O 1
ATOM 793 N N . SER A 1 106 ? 42.792 42.048 12.232 1.00 24.22 106 SER A N 1
ATOM 794 C CA . SER A 1 106 ? 43.585 42.949 11.358 1.00 24.22 106 SER A CA 1
ATOM 795 C C . SER A 1 106 ? 43.148 43.093 9.880 1.00 24.22 106 SER A C 1
ATOM 797 O O . SER A 1 106 ? 42.673 42.142 9.277 1.00 24.22 106 SER A O 1
ATOM 799 N N . GLU A 1 107 ? 43.273 44.257 9.226 1.00 25.34 107 GLU A N 1
ATOM 800 C CA . GLU A 1 107 ? 43.539 45.625 9.714 1.00 25.34 107 GLU A CA 1
ATOM 801 C C . GLU A 1 107 ? 43.097 46.677 8.675 1.00 25.34 107 GLU A C 1
ATOM 803 O O . GLU A 1 107 ? 43.163 46.396 7.486 1.00 25.34 107 GLU A O 1
ATOM 808 N N . ALA A 1 108 ? 42.807 47.911 9.131 1.00 24.08 108 ALA A N 1
ATOM 809 C CA . ALA A 1 108 ? 42.880 49.169 8.356 1.00 24.08 108 ALA A CA 1
ATOM 810 C C . ALA A 1 108 ? 41.991 49.333 7.081 1.00 24.08 108 ALA A C 1
ATOM 812 O O . ALA A 1 108 ? 41.656 48.394 6.381 1.00 24.08 108 ALA A O 1
ATOM 813 N N . LYS A 1 109 ? 41.577 50.539 6.662 1.00 24.16 109 LYS A N 1
ATOM 814 C CA . LYS A 1 109 ? 41.553 51.893 7.265 1.00 24.16 109 LYS A CA 1
ATOM 815 C C . LYS A 1 109 ? 40.655 52.781 6.381 1.00 24.16 109 LYS A C 1
ATOM 817 O O . LYS A 1 109 ? 40.788 52.667 5.174 1.00 24.16 109 LYS A O 1
ATOM 822 N N . THR A 1 110 ? 39.893 53.716 6.977 1.00 24.17 110 THR A N 1
ATOM 823 C CA . THR A 1 110 ? 39.459 55.040 6.420 1.00 24.17 110 THR A CA 1
ATOM 824 C C . THR A 1 110 ? 38.800 55.115 5.020 1.00 24.17 110 THR A C 1
ATOM 826 O O . THR A 1 110 ? 39.242 54.495 4.073 1.00 24.17 110 THR A O 1
ATOM 829 N N . SER A 1 111 ? 37.834 55.983 4.714 1.00 24.55 111 SER A N 1
ATOM 830 C CA . SER A 1 111 ? 37.042 56.995 5.445 1.00 24.55 111 SER A CA 1
ATOM 831 C C . SER A 1 111 ? 36.122 57.674 4.413 1.00 24.55 111 SER A C 1
ATOM 833 O O . SER A 1 111 ? 36.512 57.729 3.249 1.00 24.55 111 SER A O 1
ATOM 835 N N . GLY A 1 112 ? 35.005 58.302 4.799 1.00 23.62 112 GLY A N 1
ATOM 836 C CA . GLY A 1 112 ? 34.322 59.226 3.873 1.00 23.62 112 GLY A CA 1
ATOM 837 C C . GLY A 1 112 ? 32.817 59.380 4.063 1.00 23.62 112 GLY A C 1
ATOM 838 O O . GLY A 1 112 ? 32.031 58.683 3.438 1.00 23.62 112 GLY A O 1
ATOM 839 N N . VAL A 1 113 ? 32.464 60.340 4.914 1.00 23.16 113 VAL A N 1
ATOM 840 C CA . VAL A 1 113 ? 31.197 61.093 5.002 1.00 23.16 113 VAL A CA 1
ATOM 841 C C . VAL A 1 113 ? 30.367 61.150 3.701 1.00 23.16 113 VAL A C 1
ATOM 843 O O . VAL A 1 113 ? 30.904 61.372 2.620 1.00 23.16 113 VAL A O 1
ATOM 846 N N . ALA A 1 114 ? 29.040 61.036 3.837 1.00 24.00 114 ALA A N 1
ATOM 847 C CA . ALA A 1 114 ? 28.056 61.097 2.748 1.00 24.00 114 ALA A CA 1
ATOM 848 C C . ALA A 1 114 ? 27.258 62.426 2.711 1.00 24.00 114 ALA A C 1
ATOM 850 O O . ALA A 1 114 ? 27.424 63.267 3.594 1.00 24.00 114 ALA A O 1
ATOM 851 N N . LEU A 1 115 ? 26.298 62.512 1.767 1.00 25.16 115 LEU A N 1
ATOM 852 C CA . LEU A 1 115 ? 25.199 63.504 1.665 1.00 25.16 115 LEU A CA 1
ATOM 853 C C . LEU A 1 115 ? 25.618 64.926 1.190 1.00 25.16 115 LEU A C 1
ATOM 855 O O . LEU A 1 115 ? 26.814 65.214 1.197 1.00 25.16 115 LEU A O 1
ATOM 859 N N . PRO A 1 116 ? 24.682 65.825 0.768 1.00 44.28 116 PRO A N 1
ATOM 860 C CA . PRO A 1 116 ? 23.206 65.745 0.859 1.00 44.28 116 PRO A CA 1
ATOM 861 C C . PRO A 1 116 ? 22.354 66.215 -0.368 1.00 44.28 116 PRO A C 1
ATOM 863 O O . PRO A 1 116 ? 22.861 66.786 -1.326 1.00 44.28 116 PRO A O 1
ATOM 866 N N . HIS A 1 117 ? 21.019 66.077 -0.210 1.00 27.48 117 HIS A N 1
ATOM 867 C CA . HIS A 1 117 ? 19.944 67.069 -0.506 1.00 27.48 117 HIS A CA 1
ATOM 868 C C . HIS A 1 117 ? 18.975 67.001 -1.724 1.00 27.48 117 HIS A C 1
ATOM 870 O O . HIS A 1 117 ? 19.377 66.850 -2.868 1.00 27.48 117 HIS A O 1
ATOM 876 N N . LEU A 1 118 ? 17.701 67.333 -1.389 1.00 23.88 118 LEU A N 1
ATOM 877 C CA . LEU A 1 118 ? 16.568 67.885 -2.182 1.00 23.88 118 LEU A CA 1
ATOM 878 C C . LEU A 1 118 ? 15.932 67.016 -3.310 1.00 23.88 118 LEU A C 1
ATOM 880 O O . LEU A 1 118 ? 16.626 66.275 -3.986 1.00 23.88 118 LEU A O 1
A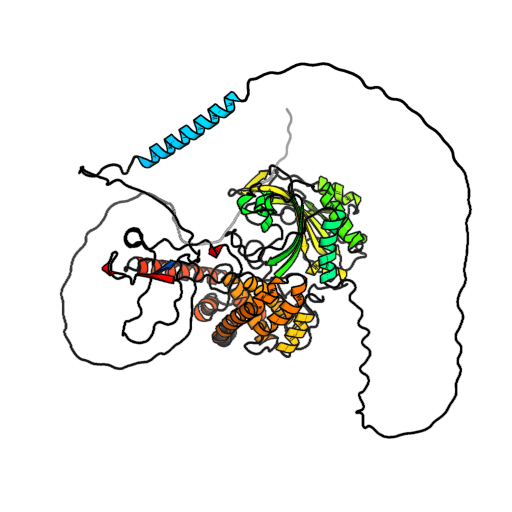TOM 884 N N . SER A 1 119 ? 14.621 67.101 -3.625 1.00 24.98 119 SER A N 1
ATOM 885 C CA . SER A 1 119 ? 13.434 67.538 -2.842 1.00 24.98 119 SER A CA 1
ATOM 886 C C . SER A 1 119 ? 12.090 67.170 -3.525 1.00 24.98 119 SER A C 1
ATOM 888 O O . SER A 1 119 ? 12.026 67.165 -4.744 1.00 24.98 119 SER A O 1
ATOM 890 N N . ILE A 1 120 ? 11.033 66.958 -2.717 1.00 26.27 120 ILE A N 1
ATOM 891 C CA . ILE A 1 120 ? 9.584 67.295 -2.894 1.00 26.27 120 ILE A CA 1
ATOM 892 C C . ILE A 1 120 ? 8.951 67.254 -4.317 1.00 26.27 120 ILE A C 1
ATOM 894 O O . ILE A 1 120 ? 9.344 68.037 -5.175 1.00 26.27 120 ILE A O 1
ATOM 898 N N . GLY A 1 121 ? 7.829 66.522 -4.524 1.00 24.67 121 GLY A N 1
ATOM 899 C CA . GLY A 1 121 ? 7.080 66.634 -5.802 1.00 24.67 121 GLY A CA 1
ATOM 900 C C . GLY A 1 121 ? 5.753 65.876 -6.069 1.00 24.67 121 GLY A C 1
ATOM 901 O O . GLY A 1 121 ? 5.625 65.316 -7.150 1.00 24.67 121 GLY A O 1
ATOM 902 N N . PHE A 1 122 ? 4.734 65.947 -5.195 1.00 24.92 122 PHE A N 1
ATOM 903 C CA . PHE A 1 122 ? 3.298 65.690 -5.522 1.00 24.92 122 PHE A CA 1
ATOM 904 C C . PHE A 1 122 ? 2.832 64.284 -6.011 1.00 24.92 122 PHE A C 1
ATOM 906 O O . PHE A 1 122 ? 3.578 63.309 -5.990 1.00 24.92 122 PHE A O 1
ATOM 913 N N . THR A 1 123 ? 1.524 64.156 -6.303 1.00 29.05 123 THR A N 1
ATOM 914 C CA . THR A 1 123 ? 0.722 62.917 -6.160 1.00 29.05 123 THR A CA 1
ATOM 915 C C . THR A 1 123 ? -0.229 62.628 -7.343 1.00 29.05 123 THR A C 1
ATOM 917 O O . THR A 1 123 ? -0.648 63.545 -8.038 1.00 29.05 123 THR A O 1
ATOM 920 N N . LEU A 1 124 ? -0.684 61.365 -7.447 1.00 28.64 124 LEU A N 1
ATOM 921 C CA . LEU A 1 124 ? -1.924 60.894 -8.113 1.00 28.64 124 LEU A CA 1
ATOM 922 C C . LEU A 1 124 ? -2.077 61.040 -9.649 1.00 28.64 124 LEU A C 1
ATOM 924 O O . LEU A 1 124 ? -2.798 61.915 -10.116 1.00 28.64 124 LEU A O 1
ATOM 928 N N . LEU A 1 125 ? -1.593 60.041 -10.409 1.00 24.91 125 LEU A N 1
ATOM 929 C CA . LEU A 1 125 ? -2.402 59.247 -11.371 1.00 24.91 125 LEU A CA 1
ATOM 930 C C . LEU A 1 125 ? -1.581 58.066 -11.944 1.00 24.91 125 LEU A C 1
ATOM 932 O O . LEU A 1 125 ? -0.444 58.310 -12.323 1.00 24.91 125 LEU A O 1
ATOM 936 N N . ALA A 1 126 ? -2.147 56.840 -12.038 1.00 25.81 126 ALA A N 1
ATOM 937 C CA . ALA A 1 126 ? -1.817 55.776 -13.036 1.00 25.81 126 ALA A CA 1
ATOM 938 C C . ALA A 1 126 ? -2.308 54.340 -12.675 1.00 25.81 126 ALA A C 1
ATOM 940 O O . ALA A 1 126 ? -1.571 53.365 -12.835 1.00 25.81 126 ALA A O 1
ATOM 941 N N . ALA A 1 127 ? -3.565 54.136 -12.264 1.00 33.75 127 ALA A N 1
ATOM 942 C CA . ALA A 1 127 ? -4.126 52.783 -12.075 1.00 33.75 127 ALA A CA 1
ATOM 943 C C . ALA A 1 127 ? -4.573 52.120 -13.406 1.00 33.75 127 ALA A C 1
ATOM 945 O O . ALA A 1 127 ? -5.692 51.622 -13.519 1.00 33.75 127 ALA A O 1
ATOM 946 N N . SER A 1 128 ? -3.747 52.188 -14.463 1.00 34.47 128 SER A N 1
ATOM 947 C CA . SER A 1 128 ? -4.142 51.745 -15.823 1.00 34.47 128 SER A CA 1
ATOM 948 C C . SER A 1 128 ? -3.007 51.290 -16.758 1.00 34.47 128 SER A C 1
ATOM 950 O O . SER A 1 128 ? -3.290 50.787 -17.840 1.00 34.47 128 SER A O 1
ATOM 952 N N . VAL A 1 129 ? -1.728 51.448 -16.389 1.00 29.69 129 VAL A N 1
ATOM 953 C CA . VAL A 1 129 ? -0.592 51.210 -17.314 1.00 29.69 129 VAL A CA 1
ATOM 954 C C . VAL A 1 129 ? -0.044 49.772 -17.242 1.00 29.69 129 VAL A C 1
ATOM 956 O O . VAL A 1 129 ? 0.480 49.247 -18.226 1.00 29.69 129 VAL A O 1
ATOM 959 N N . SER A 1 130 ? -0.204 49.099 -16.100 1.00 39.97 130 SER A N 1
ATOM 960 C CA . SER A 1 130 ? 0.531 47.868 -15.770 1.00 39.97 130 SER A CA 1
ATOM 961 C C . SER A 1 130 ? 0.243 46.663 -16.680 1.00 39.97 130 SER A C 1
ATOM 963 O O . SER A 1 130 ? 1.154 45.877 -16.925 1.00 39.97 130 SER A O 1
ATOM 965 N N . LEU A 1 131 ? -0.975 46.508 -17.222 1.00 37.34 131 LEU A N 1
ATOM 966 C CA . LEU A 1 131 ? -1.281 45.384 -18.127 1.00 37.34 131 LEU A CA 1
ATOM 967 C C . LEU A 1 131 ? -0.608 45.536 -19.499 1.00 37.34 131 LEU A C 1
ATOM 969 O O . LEU A 1 131 ? -0.006 44.585 -19.996 1.00 37.34 131 LEU A O 1
ATOM 973 N N . VAL A 1 132 ? -0.676 46.730 -20.098 1.00 37.66 132 VAL A N 1
ATOM 974 C CA . VAL A 1 132 ? -0.119 46.987 -21.439 1.00 37.66 132 VAL A CA 1
ATOM 975 C C . VAL A 1 132 ? 1.398 46.804 -21.431 1.00 37.66 132 VAL A C 1
ATOM 977 O O . VAL A 1 132 ? 1.955 46.209 -22.349 1.00 37.66 132 VAL A O 1
ATOM 980 N N . MET A 1 133 ? 2.066 47.252 -20.365 1.00 34.41 133 MET A N 1
ATOM 981 C CA . MET A 1 133 ? 3.521 47.172 -20.240 1.00 34.41 133 MET A CA 1
ATOM 982 C C . MET A 1 133 ? 4.023 45.729 -20.040 1.00 34.41 133 MET A C 1
ATOM 984 O O . MET A 1 133 ? 5.046 45.353 -20.614 1.00 34.41 133 MET A O 1
ATOM 988 N N . VAL A 1 134 ? 3.282 44.889 -19.304 1.00 42.72 134 VAL A N 1
ATOM 989 C CA . VAL A 1 134 ? 3.581 43.449 -19.161 1.00 42.72 134 VAL A CA 1
ATOM 990 C C . VAL A 1 134 ? 3.371 42.702 -20.481 1.00 42.72 134 VAL A C 1
ATOM 992 O O . VAL A 1 134 ? 4.222 41.908 -20.882 1.00 42.72 134 VAL A O 1
ATOM 995 N N . GLU A 1 135 ? 2.276 42.975 -21.189 1.00 40.06 135 GLU A N 1
ATOM 996 C CA . GLU A 1 135 ? 1.962 42.309 -22.456 1.00 40.06 135 GLU A CA 1
ATOM 997 C C . GLU A 1 135 ? 2.901 42.750 -23.599 1.00 40.06 135 GLU A C 1
ATOM 999 O O . GLU A 1 135 ? 3.308 41.932 -24.426 1.00 40.06 135 GLU A O 1
ATOM 1004 N N . TRP A 1 136 ? 3.353 44.008 -23.598 1.00 37.69 136 TRP A N 1
ATOM 1005 C CA . TRP A 1 136 ? 4.399 44.495 -24.506 1.00 37.69 136 TRP A CA 1
ATOM 1006 C C . TRP A 1 136 ? 5.757 43.827 -24.230 1.00 37.69 136 TRP A C 1
ATOM 1008 O O . TRP A 1 136 ? 6.411 43.358 -25.164 1.00 37.69 136 TRP A O 1
ATOM 1018 N N . MET A 1 137 ? 6.151 43.675 -22.957 1.00 41.28 137 MET A N 1
ATOM 1019 C CA . MET A 1 137 ? 7.371 42.941 -22.587 1.00 41.28 137 MET A CA 1
ATOM 1020 C C . MET A 1 137 ? 7.308 41.447 -22.946 1.00 41.28 137 MET A C 1
ATOM 1022 O O . MET A 1 137 ? 8.310 40.892 -23.401 1.00 41.28 137 MET A O 1
ATOM 1026 N N . ARG A 1 138 ? 6.144 40.792 -22.814 1.00 46.12 138 ARG A N 1
ATOM 1027 C CA . ARG A 1 138 ? 5.939 39.411 -23.297 1.00 46.12 138 ARG A CA 1
ATOM 1028 C C . ARG A 1 138 ? 6.151 39.299 -24.805 1.00 46.12 138 ARG A C 1
ATOM 1030 O O . ARG A 1 138 ? 6.872 38.408 -25.251 1.00 46.12 138 ARG A O 1
ATOM 1037 N N . ARG A 1 139 ? 5.571 40.218 -25.584 1.00 44.38 139 ARG A N 1
ATOM 1038 C CA . ARG A 1 139 ? 5.695 40.237 -27.051 1.00 44.38 139 ARG A CA 1
ATOM 1039 C C . ARG A 1 139 ? 7.131 40.484 -27.504 1.00 44.38 139 ARG A C 1
ATOM 1041 O O . ARG A 1 139 ? 7.602 39.763 -28.377 1.00 44.38 139 ARG A O 1
ATOM 1048 N N . LEU A 1 140 ? 7.858 41.392 -26.848 1.00 38.12 140 LEU A N 1
ATOM 1049 C CA . LEU A 1 140 ? 9.296 41.575 -27.074 1.00 38.12 140 LEU A CA 1
ATOM 1050 C C . LEU A 1 140 ? 10.091 40.289 -26.805 1.00 38.12 140 LEU A C 1
ATOM 1052 O O . LEU A 1 140 ? 10.854 39.862 -27.669 1.00 38.12 140 LEU A O 1
ATOM 1056 N N . LYS A 1 141 ? 9.869 39.609 -25.669 1.00 39.47 141 LYS A N 1
ATOM 1057 C CA . LYS A 1 141 ? 10.536 38.326 -25.370 1.00 39.47 141 LYS A CA 1
ATOM 1058 C C . LYS A 1 141 ? 10.258 37.265 -26.446 1.00 39.47 141 LYS A C 1
ATOM 1060 O O . LYS A 1 141 ? 11.188 36.612 -26.917 1.00 39.47 141 LYS A O 1
ATOM 1065 N N . ALA A 1 142 ? 9.005 37.145 -26.887 1.00 42.12 142 ALA A N 1
ATOM 1066 C CA . ALA A 1 142 ? 8.587 36.216 -27.941 1.00 42.12 142 ALA A CA 1
ATOM 1067 C C . ALA A 1 142 ? 9.115 36.569 -29.349 1.00 42.12 142 ALA A C 1
ATOM 1069 O O . ALA A 1 142 ? 9.095 35.716 -30.241 1.00 42.12 142 ALA A O 1
ATOM 1070 N N . GLN A 1 143 ? 9.579 37.804 -29.563 1.00 35.75 143 GLN A N 1
ATOM 1071 C CA . GLN A 1 143 ? 10.159 38.268 -30.825 1.00 35.75 143 GLN A CA 1
ATOM 1072 C C . GLN A 1 143 ? 11.691 38.120 -30.833 1.00 35.75 143 GLN A C 1
ATOM 1074 O O . GLN A 1 143 ? 12.246 37.663 -31.830 1.00 35.75 143 GLN A O 1
ATOM 1079 N N . THR A 1 144 ? 12.367 38.378 -29.706 1.00 38.25 144 THR A N 1
ATOM 1080 C CA . THR A 1 144 ? 13.811 38.120 -29.547 1.00 38.25 144 THR A CA 1
ATOM 1081 C C . THR A 1 144 ? 14.150 36.638 -29.716 1.00 38.25 144 THR A C 1
ATOM 1083 O O . THR A 1 144 ? 15.059 36.311 -30.474 1.00 38.25 144 THR A O 1
ATOM 1086 N N . ILE A 1 145 ? 13.385 35.735 -29.087 1.00 46.69 145 ILE A N 1
ATOM 1087 C CA . ILE A 1 145 ? 13.596 34.278 -29.206 1.00 46.69 145 ILE A CA 1
ATOM 1088 C C . ILE A 1 145 ? 13.445 33.820 -30.666 1.00 46.69 145 ILE A C 1
ATOM 1090 O O . ILE A 1 145 ? 14.270 33.062 -31.173 1.00 46.69 145 ILE A O 1
ATOM 1094 N N . ARG A 1 146 ? 12.438 34.344 -31.378 1.00 37.50 146 ARG A N 1
ATOM 1095 C CA . ARG A 1 146 ? 12.178 34.003 -32.785 1.00 37.50 146 ARG A CA 1
ATOM 1096 C C . ARG A 1 146 ? 13.318 34.447 -33.708 1.00 37.50 146 ARG A C 1
ATOM 1098 O O . ARG A 1 146 ? 13.693 33.708 -34.610 1.00 37.50 146 ARG A O 1
ATOM 1105 N N . ASN A 1 147 ? 13.917 35.607 -33.436 1.00 37.31 147 ASN A N 1
ATOM 1106 C CA . ASN A 1 147 ? 15.071 36.103 -34.188 1.00 37.31 147 ASN A CA 1
ATOM 1107 C C . ASN A 1 147 ? 16.377 35.350 -33.870 1.00 37.31 147 ASN A C 1
ATOM 1109 O O . ASN A 1 147 ? 17.267 35.345 -34.712 1.00 37.31 147 ASN A O 1
ATOM 1113 N N . GLN A 1 148 ? 16.501 34.695 -32.708 1.00 38.88 148 GLN A N 1
ATOM 1114 C CA . GLN A 1 148 ? 17.663 33.849 -32.386 1.00 38.88 148 GLN A CA 1
ATOM 1115 C C . GLN A 1 148 ? 17.597 32.450 -33.020 1.00 38.88 148 GLN A C 1
ATOM 1117 O O . GLN A 1 148 ? 18.636 31.828 -33.209 1.00 38.88 148 GLN A O 1
ATOM 1122 N N . GLN A 1 149 ? 16.406 31.956 -33.378 1.00 39.66 149 GLN A N 1
ATOM 1123 C CA . GLN A 1 149 ? 16.256 30.662 -34.063 1.00 39.66 149 GLN A CA 1
ATOM 1124 C C . GLN A 1 149 ? 16.485 30.743 -35.583 1.00 39.66 149 GLN A C 1
ATOM 1126 O O . GLN A 1 149 ? 16.799 29.732 -36.203 1.00 39.66 149 GLN A O 1
ATOM 1131 N N . ILE A 1 150 ? 16.369 31.930 -36.188 1.00 35.28 150 ILE A N 1
ATOM 1132 C CA . ILE A 1 150 ? 16.553 32.124 -37.638 1.00 35.28 150 ILE A CA 1
ATOM 1133 C C . ILE A 1 150 ? 18.044 32.169 -38.025 1.00 35.28 150 ILE A C 1
ATOM 1135 O O . ILE A 1 150 ? 18.418 31.668 -39.080 1.00 35.28 150 ILE A O 1
ATOM 1139 N N . THR A 1 151 ? 18.926 32.680 -37.161 1.00 32.88 151 THR A N 1
ATOM 1140 C CA . THR A 1 151 ? 20.378 32.791 -37.421 1.00 32.88 151 THR A CA 1
ATOM 1141 C C . THR A 1 151 ? 21.178 31.492 -37.251 1.00 32.88 151 THR A C 1
ATOM 1143 O O . THR A 1 151 ? 22.396 31.514 -37.401 1.00 32.88 151 THR A O 1
ATOM 1146 N N . ALA A 1 152 ? 20.525 30.363 -36.957 1.00 33.31 152 ALA A N 1
ATOM 1147 C CA . ALA A 1 152 ? 21.172 29.063 -36.741 1.00 33.31 152 ALA A CA 1
ATOM 1148 C C . ALA A 1 152 ? 20.960 28.050 -37.889 1.00 33.31 152 ALA A C 1
ATOM 1150 O O . ALA A 1 152 ? 21.382 26.903 -37.765 1.00 33.31 152 ALA A O 1
ATOM 1151 N N . LEU A 1 153 ? 20.294 28.447 -38.984 1.00 32.09 153 LEU A N 1
ATOM 1152 C CA . LEU A 1 153 ? 19.800 27.529 -40.026 1.00 32.09 153 LEU A CA 1
ATOM 1153 C C . LEU A 1 153 ? 20.405 27.726 -41.430 1.00 32.09 153 LEU A C 1
ATOM 1155 O O . LEU A 1 153 ? 20.035 27.009 -42.355 1.00 32.09 153 LEU A O 1
ATOM 1159 N N . GLU A 1 154 ? 21.370 28.637 -41.594 1.00 32.41 154 GLU A N 1
ATOM 1160 C CA . GLU A 1 154 ? 22.061 28.884 -42.869 1.00 32.41 154 GLU A CA 1
ATOM 1161 C C . GLU A 1 154 ? 23.594 28.834 -42.720 1.00 32.41 154 GLU A C 1
ATOM 1163 O O . GLU A 1 154 ? 24.244 29.873 -42.623 1.00 32.41 154 GLU A O 1
ATOM 1168 N N . CYS A 1 155 ? 24.197 27.633 -42.746 1.00 26.84 155 CYS A N 1
ATOM 1169 C CA . CYS A 1 155 ? 25.576 27.456 -43.240 1.00 26.84 155 CYS A CA 1
ATOM 1170 C C . CYS A 1 155 ? 25.969 25.997 -43.565 1.00 26.84 155 CYS A C 1
ATOM 1172 O O . CYS A 1 155 ? 26.136 25.172 -42.676 1.00 26.84 155 CYS A O 1
ATOM 1174 N N . VAL A 1 156 ? 26.258 25.773 -44.853 1.00 27.50 156 VAL A N 1
ATOM 1175 C CA . VAL A 1 156 ? 27.206 24.794 -45.430 1.00 27.50 156 VAL A CA 1
ATOM 1176 C C . VAL A 1 156 ? 26.943 23.283 -45.260 1.00 27.50 156 VAL A C 1
ATOM 1178 O O . VAL A 1 156 ? 27.277 22.649 -44.265 1.00 27.50 156 VAL A O 1
ATOM 1181 N N . THR A 1 157 ? 26.568 22.680 -46.389 1.00 28.02 157 THR A N 1
ATOM 1182 C CA . THR A 1 157 ? 27.049 21.370 -46.876 1.00 28.02 157 THR A CA 1
ATOM 1183 C C . THR A 1 157 ? 27.615 21.582 -48.301 1.00 28.02 157 THR A C 1
ATOM 1185 O O . THR A 1 157 ? 27.434 22.683 -48.835 1.00 28.02 157 THR A O 1
ATOM 1188 N N . PRO A 1 158 ? 28.245 20.601 -48.987 1.00 40.88 158 PRO A N 1
ATOM 1189 C CA . PRO A 1 158 ? 28.813 19.319 -48.545 1.00 40.88 158 PRO A CA 1
ATOM 1190 C C . PRO A 1 158 ? 30.318 19.167 -48.915 1.00 40.88 158 PRO A C 1
ATOM 1192 O O . PRO A 1 158 ? 30.884 20.008 -49.612 1.00 40.88 158 PRO A O 1
ATOM 1195 N N . PHE A 1 159 ? 30.943 18.036 -48.564 1.00 26.23 159 PHE A N 1
ATOM 1196 C CA . PHE A 1 159 ? 31.967 17.404 -49.419 1.00 26.23 159 PHE A CA 1
ATOM 1197 C C . PHE A 1 159 ? 31.986 15.877 -49.218 1.00 26.23 159 PHE A C 1
ATOM 1199 O O . PHE A 1 159 ? 31.437 15.386 -48.233 1.00 26.23 159 PHE A O 1
ATOM 1206 N N . ASP A 1 160 ? 32.560 15.137 -50.169 1.00 27.69 160 ASP A N 1
ATOM 1207 C CA . ASP A 1 160 ? 32.307 13.702 -50.389 1.00 27.69 160 ASP A CA 1
ATOM 1208 C C . ASP A 1 160 ? 33.612 12.873 -50.538 1.00 27.69 160 ASP A C 1
ATOM 1210 O O . ASP A 1 160 ? 34.703 13.435 -50.635 1.00 27.69 160 ASP A O 1
ATOM 1214 N N . ALA A 1 161 ? 33.445 11.547 -50.652 1.00 27.36 161 ALA A N 1
ATOM 1215 C CA . ALA A 1 161 ? 34.314 10.532 -51.268 1.00 27.36 161 ALA A CA 1
ATOM 1216 C C . ALA A 1 161 ? 35.284 9.676 -50.408 1.00 27.36 161 ALA A C 1
ATOM 1218 O O . ALA A 1 161 ? 36.439 10.034 -50.202 1.00 27.36 161 ALA A O 1
ATOM 1219 N N . THR A 1 162 ? 34.895 8.396 -50.229 1.00 27.72 162 THR A N 1
ATOM 1220 C CA . THR A 1 162 ? 35.743 7.168 -50.370 1.00 27.72 162 THR A CA 1
ATOM 1221 C C . THR A 1 162 ? 36.878 6.904 -49.334 1.00 27.72 162 THR A C 1
ATOM 1223 O O . THR A 1 162 ? 37.321 7.814 -48.656 1.00 27.72 162 THR A O 1
ATOM 1226 N N . GLN A 1 163 ? 37.409 5.683 -49.105 1.00 28.11 163 GLN A N 1
ATOM 1227 C CA . GLN A 1 163 ? 37.356 4.406 -49.849 1.00 28.11 163 GLN A CA 1
ATOM 1228 C C . GLN A 1 163 ? 37.706 3.165 -48.967 1.00 28.11 163 GLN A C 1
ATOM 1230 O O . GLN A 1 163 ? 38.477 3.295 -48.027 1.00 28.11 163 GLN A O 1
ATOM 1235 N N . ALA A 1 164 ? 37.233 1.973 -49.377 1.00 27.23 164 ALA A N 1
ATOM 1236 C CA . ALA A 1 164 ? 37.819 0.613 -49.220 1.00 27.23 164 ALA A CA 1
ATOM 1237 C C . ALA A 1 164 ? 38.155 -0.038 -47.839 1.00 27.23 164 ALA A C 1
ATOM 1239 O O . ALA A 1 164 ? 38.720 0.557 -46.931 1.00 27.23 164 ALA A O 1
ATOM 1240 N N . MET A 1 165 ? 37.910 -1.361 -47.766 1.00 29.14 165 MET A N 1
ATOM 1241 C CA . MET A 1 165 ? 38.559 -2.322 -46.842 1.00 29.14 165 MET A CA 1
ATOM 1242 C C . MET A 1 165 ? 39.888 -2.855 -47.431 1.00 29.14 165 MET A C 1
ATOM 1244 O O . MET A 1 165 ? 40.181 -2.606 -48.602 1.00 29.14 165 MET A O 1
ATOM 1248 N N . PRO A 1 166 ? 40.658 -3.672 -46.680 1.00 39.06 166 PRO A N 1
ATOM 1249 C CA . PRO A 1 166 ? 40.725 -5.099 -47.059 1.00 39.06 166 PRO A CA 1
ATOM 1250 C C . PRO A 1 166 ? 40.733 -6.087 -45.864 1.00 39.06 166 PRO A C 1
ATOM 1252 O O . PRO A 1 166 ? 40.741 -5.680 -44.706 1.00 39.06 166 PRO A O 1
ATOM 1255 N N . ALA A 1 167 ? 40.749 -7.400 -46.149 1.00 29.70 167 ALA A N 1
ATOM 1256 C CA . ALA A 1 167 ? 40.735 -8.485 -45.154 1.00 29.70 167 ALA A CA 1
ATOM 1257 C C . ALA A 1 167 ? 41.645 -9.682 -45.530 1.00 29.70 167 ALA A C 1
ATOM 1259 O O . ALA A 1 167 ? 41.816 -9.979 -46.711 1.00 29.70 167 ALA A O 1
ATOM 1260 N N . SER A 1 168 ? 42.153 -10.415 -44.526 1.00 29.77 168 SER A N 1
ATOM 1261 C CA . SER A 1 168 ? 42.745 -11.771 -44.636 1.00 29.77 168 SER A CA 1
ATOM 1262 C C . SER A 1 168 ? 42.798 -12.444 -43.247 1.00 29.77 168 SER A C 1
ATOM 1264 O O . SER A 1 168 ? 43.209 -11.787 -42.297 1.00 29.77 168 SER A O 1
ATOM 1266 N N . TYR A 1 169 ? 42.229 -13.643 -43.028 1.00 29.98 169 TYR A N 1
ATOM 1267 C CA . TYR A 1 169 ? 42.871 -14.985 -43.120 1.00 29.98 169 TYR A CA 1
ATOM 1268 C C . TYR A 1 169 ? 44.172 -15.120 -42.276 1.00 29.98 169 TYR A C 1
ATOM 1270 O O . TYR A 1 169 ? 45.017 -14.240 -42.353 1.00 29.98 169 TYR A O 1
ATOM 1278 N N . SER A 1 170 ? 44.422 -16.170 -41.468 1.00 28.70 170 SER A N 1
ATOM 1279 C CA . SER A 1 170 ? 44.194 -17.609 -41.729 1.00 28.70 170 SER A CA 1
ATOM 1280 C C . SER A 1 170 ? 44.127 -18.560 -40.490 1.00 28.70 170 SER A C 1
ATOM 1282 O O . SER A 1 170 ? 44.936 -18.504 -39.573 1.00 28.70 170 SER A O 1
ATOM 1284 N N . THR A 1 171 ? 43.155 -19.483 -40.538 1.00 28.11 171 THR A N 1
ATOM 1285 C CA . THR A 1 171 ? 43.136 -20.949 -40.234 1.00 28.11 171 THR A CA 1
ATOM 1286 C C . THR A 1 171 ? 44.306 -21.729 -39.577 1.00 28.11 171 THR A C 1
ATOM 1288 O O . THR A 1 171 ? 45.428 -21.644 -40.065 1.00 28.11 171 THR A O 1
ATOM 1291 N N . LEU A 1 172 ? 43.962 -22.676 -38.668 1.00 28.03 172 LEU A N 1
ATOM 1292 C CA . LEU A 1 172 ? 44.335 -24.130 -38.547 1.00 28.03 172 LEU A CA 1
ATOM 1293 C C . LEU A 1 172 ? 43.617 -24.705 -37.276 1.00 28.03 172 LEU A C 1
ATOM 1295 O O . LEU A 1 172 ? 43.569 -24.008 -36.272 1.00 28.03 172 LEU A O 1
ATOM 1299 N N . ALA A 1 173 ? 42.814 -25.788 -37.290 1.00 28.58 173 ALA A N 1
ATOM 1300 C CA . ALA A 1 173 ? 43.116 -27.244 -37.328 1.00 28.58 173 ALA A CA 1
ATOM 1301 C C . ALA A 1 173 ? 43.818 -27.796 -36.048 1.00 28.58 173 ALA A C 1
ATOM 1303 O O . ALA A 1 173 ? 44.723 -27.145 -35.547 1.00 28.58 173 ALA A O 1
ATOM 1304 N N . ALA A 1 174 ? 43.505 -28.972 -35.464 1.00 28.34 174 ALA A N 1
ATOM 1305 C CA . ALA A 1 174 ? 42.639 -30.105 -35.863 1.00 28.34 174 ALA A CA 1
ATOM 1306 C C . ALA A 1 174 ? 42.028 -30.868 -34.638 1.00 28.34 174 ALA A C 1
ATOM 1308 O O . ALA A 1 174 ? 42.153 -30.422 -33.502 1.00 28.34 174 ALA A O 1
ATOM 1309 N N . ALA A 1 175 ? 41.350 -32.008 -34.864 1.00 28.53 175 ALA A N 1
ATOM 1310 C CA . ALA A 1 175 ? 40.520 -32.738 -33.880 1.00 28.53 175 ALA A CA 1
ATOM 1311 C C . ALA A 1 175 ? 41.164 -34.000 -33.246 1.00 28.53 175 ALA A C 1
ATOM 1313 O O . ALA A 1 175 ? 42.106 -34.561 -33.802 1.00 28.53 175 ALA A O 1
ATOM 1314 N N . ALA A 1 176 ? 40.575 -34.521 -32.151 1.00 29.33 176 ALA A N 1
ATOM 1315 C CA . ALA A 1 176 ? 40.781 -35.898 -31.665 1.00 29.33 176 ALA A CA 1
ATOM 1316 C C . ALA A 1 176 ? 39.563 -36.465 -30.883 1.00 29.33 176 ALA A C 1
ATOM 1318 O O . ALA A 1 176 ? 38.925 -35.766 -30.103 1.00 29.33 176 ALA A O 1
ATOM 1319 N N . THR A 1 177 ? 39.246 -37.748 -31.093 1.00 29.44 177 THR A N 1
ATOM 1320 C CA . THR A 1 177 ? 38.035 -38.467 -30.620 1.00 29.44 177 THR A CA 1
ATOM 1321 C C . THR A 1 177 ? 38.223 -39.317 -29.350 1.00 29.44 177 THR A C 1
ATOM 1323 O O . THR A 1 177 ? 39.234 -40.018 -29.280 1.00 29.44 177 THR A O 1
ATOM 1326 N N . ARG A 1 178 ? 37.197 -39.420 -28.471 1.00 28.00 178 ARG A N 1
ATOM 1327 C CA . ARG A 1 178 ? 36.652 -40.654 -27.806 1.00 28.00 178 ARG A CA 1
ATOM 1328 C C . ARG A 1 178 ? 35.632 -40.311 -26.683 1.00 28.00 178 ARG A C 1
ATOM 1330 O O . ARG A 1 178 ? 35.387 -39.139 -26.441 1.00 28.00 178 ARG A O 1
ATOM 1337 N N . ALA A 1 179 ? 35.078 -41.277 -25.934 1.00 30.80 179 ALA A N 1
ATOM 1338 C CA . ALA A 1 179 ? 33.936 -42.140 -26.301 1.00 30.80 179 ALA A CA 1
ATOM 1339 C C . ALA A 1 179 ? 33.372 -42.927 -25.078 1.00 30.80 179 ALA A C 1
ATOM 1341 O O . ALA A 1 179 ? 34.097 -43.183 -24.126 1.00 30.80 179 ALA A O 1
ATOM 1342 N N . ASN A 1 180 ? 32.111 -43.375 -25.186 1.00 29.58 180 ASN A N 1
ATOM 1343 C CA . ASN A 1 180 ? 31.410 -44.447 -24.440 1.00 29.58 180 ASN A CA 1
ATOM 1344 C C . ASN A 1 180 ? 31.247 -44.441 -22.886 1.00 29.58 180 ASN A C 1
ATOM 1346 O O . ASN A 1 180 ? 32.160 -44.700 -22.114 1.00 29.58 180 ASN A O 1
ATOM 1350 N N . ARG A 1 181 ? 29.960 -44.297 -22.514 1.00 30.23 181 ARG A N 1
ATOM 1351 C CA . ARG A 1 181 ? 29.101 -44.905 -21.448 1.00 30.23 181 ARG A CA 1
ATOM 1352 C C . ARG A 1 181 ? 29.381 -46.387 -21.032 1.00 30.23 181 ARG A C 1
ATOM 1354 O O . ARG A 1 181 ? 30.091 -47.044 -21.791 1.00 30.23 181 ARG A O 1
ATOM 1361 N N . PRO A 1 182 ? 28.638 -47.016 -20.061 1.00 52.78 182 PRO A N 1
ATOM 1362 C CA . PRO A 1 182 ? 27.882 -46.524 -18.863 1.00 52.78 182 PRO A CA 1
ATOM 1363 C C . PRO A 1 182 ? 27.901 -47.440 -17.578 1.00 52.78 182 PRO A C 1
ATOM 1365 O O . PRO A 1 182 ? 28.321 -48.589 -17.635 1.00 52.78 182 PRO A O 1
ATOM 1368 N N . GLY A 1 183 ? 27.250 -46.993 -16.478 1.00 28.52 183 GLY A N 1
ATOM 1369 C CA . GLY A 1 183 ? 26.588 -47.841 -15.439 1.00 28.52 183 GLY A CA 1
ATOM 1370 C C . GLY A 1 183 ? 27.386 -48.172 -14.153 1.00 28.52 183 GLY A C 1
ATOM 1371 O O . GLY A 1 183 ? 28.595 -47.991 -14.140 1.00 28.52 183 GLY A O 1
ATOM 1372 N N . SER A 1 184 ? 26.806 -48.669 -13.038 1.00 28.02 184 SER A N 1
ATOM 1373 C CA . SER A 1 184 ? 25.397 -48.724 -12.551 1.00 28.02 184 SER A CA 1
ATOM 1374 C C . SER A 1 184 ? 25.296 -49.325 -11.116 1.00 28.02 184 SER A C 1
ATOM 1376 O O . SER A 1 184 ? 26.047 -50.254 -10.844 1.00 28.02 184 SER A O 1
ATOM 1378 N N . LEU A 1 185 ? 24.280 -48.942 -10.311 1.00 28.95 185 LEU A N 1
ATOM 1379 C CA . LEU A 1 185 ? 23.734 -49.643 -9.104 1.00 28.95 185 LEU A CA 1
ATOM 1380 C C . LEU A 1 185 ? 24.616 -49.793 -7.826 1.00 28.95 185 LEU A C 1
ATOM 1382 O O . LEU A 1 185 ? 25.830 -49.922 -7.903 1.00 28.95 185 LEU A O 1
ATOM 1386 N N . GLY A 1 186 ? 23.973 -49.884 -6.641 1.00 27.81 186 GLY A N 1
ATOM 1387 C CA . GLY A 1 186 ? 24.573 -50.404 -5.385 1.00 27.81 186 GLY A CA 1
ATOM 1388 C C . GLY A 1 186 ? 24.049 -49.766 -4.078 1.00 27.81 186 GLY A C 1
ATOM 1389 O O . GLY A 1 186 ? 24.046 -48.548 -3.964 1.00 27.81 186 GLY A O 1
ATOM 1390 N N . ALA A 1 187 ? 23.609 -50.565 -3.091 1.00 30.16 187 ALA A N 1
ATOM 1391 C CA . ALA A 1 187 ? 22.918 -50.107 -1.863 1.00 30.16 187 ALA A CA 1
ATOM 1392 C C . ALA A 1 187 ? 23.700 -50.324 -0.533 1.00 30.16 187 ALA A C 1
ATOM 1394 O O . ALA A 1 187 ? 24.785 -50.898 -0.530 1.00 30.16 187 ALA A O 1
ATOM 1395 N N . PHE A 1 188 ? 23.098 -49.872 0.586 1.00 35.09 188 PHE A N 1
ATOM 1396 C CA . PHE A 1 188 ? 23.399 -50.126 2.021 1.00 35.09 188 PHE A CA 1
ATOM 1397 C C . PHE A 1 188 ? 24.018 -51.505 2.364 1.00 35.09 188 PHE A C 1
ATOM 1399 O O . PHE A 1 188 ? 23.650 -52.487 1.712 1.00 35.09 188 PHE A O 1
ATOM 1406 N N . PRO A 1 189 ? 24.861 -51.645 3.428 1.00 44.62 189 PRO A N 1
ATOM 1407 C CA . PRO A 1 189 ? 24.376 -51.922 4.814 1.00 44.62 189 PRO A CA 1
ATOM 1408 C C . PRO A 1 189 ? 25.331 -51.397 5.957 1.00 44.62 189 PRO A C 1
ATOM 1410 O O . PRO A 1 189 ? 26.008 -50.400 5.724 1.00 44.62 189 PRO A O 1
ATOM 1413 N N . PRO A 1 190 ? 25.418 -51.971 7.192 1.00 52.78 190 PRO A N 1
ATOM 1414 C CA . PRO A 1 190 ? 24.456 -51.834 8.306 1.00 52.78 190 PRO A CA 1
ATOM 1415 C C . PRO A 1 190 ? 25.074 -51.460 9.696 1.00 52.78 190 PRO A C 1
ATOM 1417 O O . PRO A 1 190 ? 26.273 -51.255 9.853 1.00 52.78 190 PRO A O 1
ATOM 1420 N N . THR A 1 191 ? 24.231 -51.435 10.741 1.00 37.34 191 THR A N 1
ATOM 1421 C CA . THR A 1 191 ? 24.540 -51.155 12.168 1.00 37.34 191 THR A CA 1
ATOM 1422 C C . THR A 1 191 ? 25.064 -52.346 12.997 1.00 37.34 191 THR A C 1
ATOM 1424 O O . THR A 1 191 ? 24.705 -53.487 12.713 1.00 37.34 191 THR A O 1
ATOM 1427 N N . ALA A 1 192 ? 25.724 -52.081 14.140 1.00 31.00 192 ALA A N 1
ATOM 1428 C CA . ALA A 1 192 ? 25.961 -53.058 15.223 1.00 31.00 192 ALA A CA 1
ATOM 1429 C C . ALA A 1 192 ? 25.823 -52.442 16.643 1.00 31.00 192 ALA A C 1
ATOM 1431 O O . ALA A 1 192 ? 25.919 -51.228 16.808 1.00 31.00 192 ALA A O 1
ATOM 1432 N N . ARG A 1 193 ? 25.594 -53.281 17.672 1.00 31.75 193 ARG A N 1
ATOM 1433 C CA . ARG A 1 193 ? 25.447 -52.917 19.106 1.00 31.75 193 ARG A CA 1
ATOM 1434 C C . ARG A 1 193 ? 26.522 -53.591 19.972 1.00 31.75 193 ARG A C 1
ATOM 1436 O O . ARG A 1 193 ? 26.827 -54.754 19.728 1.00 31.75 193 ARG A O 1
ATOM 1443 N N . THR A 1 194 ? 26.899 -52.954 21.087 1.00 29.75 194 THR A N 1
ATOM 1444 C CA . THR A 1 194 ? 27.559 -53.606 22.243 1.00 29.75 194 THR A CA 1
ATOM 1445 C C . THR A 1 194 ? 26.987 -53.056 23.561 1.00 29.75 194 THR A C 1
ATOM 1447 O O . THR A 1 194 ? 26.489 -51.933 23.594 1.00 29.75 194 THR A O 1
ATOM 1450 N N . VAL A 1 195 ? 27.020 -53.844 24.644 1.00 32.97 195 VAL A N 1
ATOM 1451 C CA . VAL A 1 195 ? 26.443 -53.527 25.970 1.00 32.97 195 VAL A CA 1
ATOM 1452 C C . VAL A 1 195 ? 27.439 -53.878 27.077 1.00 32.97 195 VAL A C 1
ATOM 1454 O O . VAL A 1 195 ? 28.028 -54.955 27.018 1.00 32.97 195 VAL A O 1
ATOM 1457 N N . GLN A 1 196 ? 27.561 -53.050 28.126 1.00 29.44 196 GLN A N 1
ATOM 1458 C CA . GLN A 1 196 ? 28.115 -53.476 29.423 1.00 29.44 196 GLN A CA 1
ATOM 1459 C C . GLN A 1 196 ? 27.662 -52.592 30.608 1.00 29.44 196 GLN A C 1
ATOM 1461 O O . GLN A 1 196 ? 27.123 -51.504 30.427 1.00 29.44 196 GLN A O 1
ATOM 1466 N N . GLN A 1 197 ? 27.837 -53.115 31.827 1.00 29.53 197 GLN A N 1
ATOM 1467 C CA . GLN A 1 197 ? 27.530 -52.492 33.134 1.00 29.53 197 GLN A CA 1
ATOM 1468 C C . GLN A 1 197 ? 28.872 -52.026 33.788 1.00 29.53 197 GLN A C 1
ATOM 1470 O O . GLN A 1 197 ? 29.922 -52.341 33.244 1.00 29.53 197 GLN A O 1
ATOM 1475 N N . SER A 1 198 ? 28.993 -51.302 34.916 1.00 27.27 198 SER A N 1
ATOM 1476 C CA . SER A 1 198 ? 28.169 -51.225 36.140 1.00 27.27 198 SER A CA 1
ATOM 1477 C C . SER A 1 198 ? 28.484 -49.973 37.028 1.00 27.27 198 SER A C 1
ATOM 1479 O O . SER A 1 198 ? 29.152 -49.046 36.590 1.00 27.27 198 SER A O 1
ATOM 1481 N N . LYS A 1 199 ? 27.927 -49.923 38.256 1.00 27.83 199 LYS A N 1
ATOM 1482 C CA . LYS A 1 199 ? 27.905 -48.826 39.282 1.00 27.83 199 LYS A CA 1
ATOM 1483 C C . LYS A 1 199 ? 29.249 -48.726 40.092 1.00 27.83 199 LYS A C 1
ATOM 1485 O O . LYS A 1 199 ? 30.053 -49.622 39.859 1.00 27.83 199 LYS A O 1
ATOM 1490 N N . PRO A 1 200 ? 29.513 -47.795 41.077 1.00 39.66 200 PRO A N 1
ATOM 1491 C CA . PRO A 1 200 ? 28.565 -46.971 41.879 1.00 39.66 200 PRO A CA 1
ATOM 1492 C C . PRO A 1 200 ? 28.953 -45.557 42.458 1.00 39.66 200 PRO A C 1
ATOM 1494 O O . PRO A 1 200 ? 30.101 -45.264 42.752 1.00 39.66 200 PRO A O 1
ATOM 1497 N N . ARG A 1 201 ? 27.903 -44.787 42.839 1.00 28.03 201 ARG A N 1
ATOM 1498 C CA . ARG A 1 201 ? 27.765 -43.813 43.978 1.00 28.03 201 ARG A CA 1
ATOM 1499 C C . ARG A 1 201 ? 28.749 -42.623 44.167 1.00 28.03 201 ARG A C 1
ATOM 1501 O O . ARG A 1 201 ? 29.859 -42.844 44.638 1.00 28.03 201 ARG A O 1
ATOM 1508 N N . HIS A 1 202 ? 28.208 -41.385 44.194 1.00 30.59 202 HIS A N 1
ATOM 1509 C CA . HIS A 1 202 ? 28.082 -40.571 45.438 1.00 30.59 202 HIS A CA 1
ATOM 1510 C C . HIS A 1 202 ? 27.117 -39.348 45.359 1.00 30.59 202 HIS A C 1
ATOM 1512 O O . HIS A 1 202 ? 26.852 -38.819 44.291 1.00 30.59 202 HIS A O 1
ATOM 1518 N N . ALA A 1 203 ? 26.593 -38.968 46.536 1.00 29.78 203 ALA A N 1
ATOM 1519 C CA . ALA A 1 203 ? 25.995 -37.698 47.018 1.00 29.78 203 ALA A CA 1
ATOM 1520 C C . ALA A 1 203 ? 25.227 -36.676 46.116 1.00 29.78 203 ALA A C 1
ATOM 1522 O O . ALA A 1 203 ? 25.816 -35.902 45.376 1.00 29.78 203 ALA A O 1
ATOM 1523 N N . ARG A 1 204 ? 23.921 -36.535 46.428 1.00 30.09 204 ARG A N 1
ATOM 1524 C CA . ARG A 1 204 ? 23.101 -35.297 46.593 1.00 30.09 204 ARG A CA 1
ATOM 1525 C C . ARG A 1 204 ? 23.188 -34.122 45.584 1.00 30.09 204 ARG A C 1
ATOM 1527 O O . ARG A 1 204 ? 24.049 -33.260 45.703 1.00 30.09 204 ARG A O 1
ATOM 1534 N N . SER A 1 205 ? 22.078 -33.909 44.870 1.00 28.53 205 SER A N 1
ATOM 1535 C CA . SER A 1 205 ? 21.364 -32.614 44.831 1.00 28.53 205 SER A CA 1
ATOM 1536 C C . SER A 1 205 ? 19.862 -32.857 44.587 1.00 28.53 205 SER A C 1
ATOM 1538 O O . SER A 1 205 ? 19.509 -33.885 44.009 1.00 28.53 205 SER A O 1
ATOM 1540 N N . PHE A 1 206 ? 18.978 -31.961 45.040 1.00 34.66 206 PHE A N 1
ATOM 1541 C CA . PHE A 1 206 ? 17.547 -31.997 44.699 1.00 34.66 206 PHE A CA 1
ATOM 1542 C C . PHE A 1 206 ? 17.306 -31.117 43.468 1.00 34.66 206 PHE A C 1
ATOM 1544 O O . PHE A 1 206 ? 17.281 -29.894 43.579 1.00 34.66 206 PHE A O 1
ATOM 1551 N N . ALA A 1 207 ? 17.116 -31.742 42.306 1.00 30.95 207 ALA A N 1
ATOM 1552 C CA . ALA A 1 207 ? 16.628 -31.074 41.102 1.00 30.95 207 ALA A CA 1
ATOM 1553 C C . ALA A 1 207 ? 15.120 -31.323 40.944 1.00 30.95 207 ALA A C 1
ATOM 1555 O O . ALA A 1 207 ? 14.633 -32.424 41.212 1.00 30.95 207 ALA A O 1
ATOM 1556 N N . THR A 1 208 ? 14.382 -30.303 40.515 1.00 32.03 208 THR A N 1
ATOM 1557 C CA . THR A 1 208 ? 12.963 -30.410 40.165 1.00 32.03 208 THR A CA 1
ATOM 1558 C C . THR A 1 208 ? 12.776 -31.254 38.904 1.00 32.03 208 THR A C 1
ATOM 1560 O O . THR A 1 208 ? 13.562 -31.170 37.961 1.00 32.03 208 THR A O 1
ATOM 1563 N N . TYR A 1 209 ? 11.709 -32.058 38.863 1.00 30.28 209 TYR A N 1
ATOM 1564 C CA . TYR A 1 209 ? 11.318 -32.784 37.654 1.00 30.28 209 TYR A CA 1
ATOM 1565 C C . TYR A 1 209 ? 10.726 -31.810 36.631 1.00 30.28 209 TYR A C 1
ATOM 1567 O O . TYR A 1 209 ? 9.520 -31.573 36.613 1.00 30.28 209 TYR A O 1
ATOM 1575 N N . ALA A 1 210 ? 11.575 -31.260 35.766 1.00 33.56 210 ALA A N 1
ATOM 1576 C CA . ALA A 1 210 ? 11.118 -30.678 34.515 1.00 33.56 210 ALA A CA 1
ATOM 1577 C C . ALA A 1 210 ? 10.649 -31.814 33.592 1.00 33.56 210 ALA A C 1
ATOM 1579 O O . ALA A 1 210 ? 11.444 -32.663 33.183 1.00 33.56 210 ALA A O 1
ATOM 1580 N N . THR A 1 211 ? 9.357 -31.842 33.263 1.00 35.94 211 THR A N 1
ATOM 1581 C CA . THR A 1 211 ? 8.872 -32.592 32.099 1.00 35.94 211 THR A CA 1
ATOM 1582 C C . THR A 1 211 ? 9.572 -32.060 30.849 1.00 35.94 211 THR A C 1
ATOM 1584 O O . THR A 1 211 ? 9.615 -30.838 30.682 1.00 35.94 211 THR A O 1
ATOM 1587 N N . PRO A 1 212 ? 10.104 -32.919 29.961 1.00 33.31 212 PRO A N 1
ATOM 1588 C CA . PRO A 1 212 ? 10.636 -32.446 28.693 1.00 33.31 212 PRO A CA 1
ATOM 1589 C C . PRO A 1 212 ? 9.496 -31.814 27.890 1.00 33.31 212 PRO A C 1
ATOM 1591 O O . PRO A 1 212 ? 8.462 -32.448 27.673 1.00 33.31 212 PRO A O 1
ATOM 1594 N N . ALA A 1 213 ? 9.685 -30.565 27.465 1.00 37.88 213 ALA A N 1
ATOM 1595 C CA . ALA A 1 213 ? 8.830 -29.966 26.450 1.00 37.88 213 ALA A CA 1
ATOM 1596 C C . ALA A 1 213 ? 8.899 -30.818 25.165 1.00 37.88 213 ALA A C 1
ATOM 1598 O O . ALA A 1 213 ? 9.947 -31.424 24.901 1.00 37.88 213 ALA A O 1
ATOM 1599 N N . PRO A 1 214 ? 7.819 -30.897 24.366 1.00 38.09 214 PRO A N 1
ATOM 1600 C CA . PRO A 1 214 ? 7.910 -31.502 23.047 1.00 38.09 214 PRO A CA 1
ATOM 1601 C C . PRO A 1 214 ? 8.978 -30.760 22.239 1.00 38.09 214 PRO A C 1
ATOM 1603 O O . PRO A 1 214 ? 9.043 -29.533 22.259 1.00 38.09 214 PRO A O 1
ATOM 1606 N N . ALA A 1 215 ? 9.837 -31.509 21.550 1.00 36.59 215 ALA A N 1
ATOM 1607 C CA . ALA A 1 215 ? 10.824 -30.919 20.661 1.00 36.59 215 ALA A CA 1
ATOM 1608 C C . ALA A 1 215 ? 10.107 -30.401 19.409 1.00 36.59 215 ALA A C 1
ATOM 1610 O O . ALA A 1 215 ? 9.905 -31.147 18.451 1.00 36.59 215 ALA A O 1
ATOM 1611 N N . GLU A 1 216 ? 9.700 -29.133 19.438 1.00 39.25 216 GLU A N 1
ATOM 1612 C CA . GLU A 1 216 ? 9.269 -28.414 18.246 1.00 39.25 216 GLU A CA 1
ATOM 1613 C C . GLU A 1 216 ? 10.443 -28.368 17.266 1.00 39.25 216 GLU A C 1
ATOM 1615 O O . GLU A 1 216 ? 11.410 -27.627 17.440 1.00 39.25 216 GLU A O 1
ATOM 1620 N N . THR A 1 217 ? 10.375 -29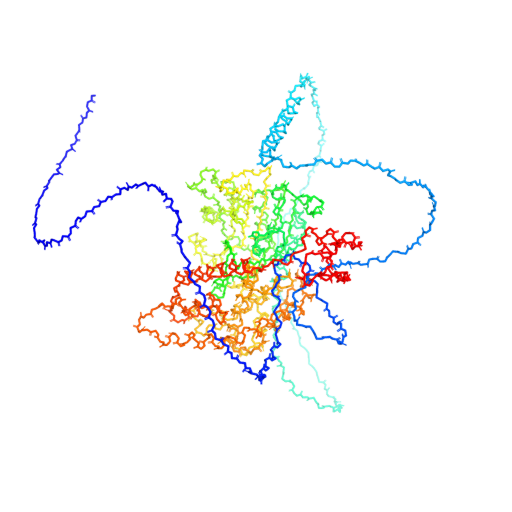.200 16.228 1.00 36.03 217 THR A N 1
ATOM 1621 C CA . THR A 1 217 ? 11.236 -29.064 15.058 1.00 36.03 217 THR A CA 1
ATOM 1622 C C . THR A 1 217 ? 10.798 -27.810 14.320 1.00 36.03 217 THR A C 1
ATOM 1624 O O . THR A 1 217 ? 9.913 -27.872 13.466 1.00 36.03 217 THR A O 1
ATOM 1627 N N . SER A 1 218 ? 11.392 -26.672 14.678 1.00 43.50 218 SER A N 1
ATOM 1628 C CA . SER A 1 218 ? 11.227 -25.409 13.968 1.00 43.50 218 SER A CA 1
ATOM 1629 C C . SER A 1 218 ? 11.702 -25.589 12.528 1.00 43.50 218 SER A C 1
ATOM 1631 O O . SER A 1 218 ? 12.898 -25.527 12.241 1.00 43.50 218 SER A O 1
ATOM 1633 N N . THR A 1 219 ? 10.765 -25.860 11.622 1.00 50.38 219 THR A N 1
ATOM 1634 C CA . THR A 1 219 ? 11.010 -25.811 10.184 1.00 50.38 219 THR A CA 1
ATOM 1635 C C . THR A 1 219 ? 11.330 -24.366 9.838 1.00 50.38 219 THR A C 1
ATOM 1637 O O . THR A 1 219 ? 10.429 -23.527 9.850 1.00 50.38 219 THR A O 1
ATOM 1640 N N . GLU A 1 220 ? 12.605 -24.065 9.595 1.00 71.12 220 GLU A N 1
ATOM 1641 C CA . GLU A 1 220 ? 13.016 -22.739 9.142 1.00 71.12 220 GLU A CA 1
ATOM 1642 C C . GLU A 1 220 ? 12.235 -22.397 7.869 1.00 71.12 220 GLU A C 1
ATOM 1644 O O . GLU A 1 220 ? 12.256 -23.151 6.894 1.00 71.12 220 GLU A O 1
ATOM 1649 N N . THR A 1 221 ? 11.502 -21.282 7.893 1.00 86.19 221 THR A N 1
ATOM 1650 C CA . THR A 1 221 ? 10.799 -20.773 6.714 1.00 86.19 221 THR A CA 1
ATOM 1651 C C . THR A 1 221 ? 11.829 -20.570 5.608 1.00 86.19 221 THR A C 1
ATOM 1653 O O . THR A 1 221 ? 12.762 -19.798 5.793 1.00 86.19 221 THR A O 1
ATOM 1656 N N . GLU A 1 222 ? 11.678 -21.238 4.462 1.00 93.19 222 GLU A N 1
ATOM 1657 C CA . GLU A 1 222 ? 12.650 -21.143 3.359 1.00 93.19 222 GLU A CA 1
ATOM 1658 C C . GLU A 1 222 ? 12.741 -19.719 2.782 1.00 93.19 222 GLU A C 1
ATOM 1660 O O . GLU A 1 222 ? 13.800 -19.274 2.329 1.00 93.19 222 GLU A O 1
ATOM 1665 N N . TRP A 1 223 ? 11.620 -18.999 2.827 1.00 97.56 223 TRP A N 1
ATOM 1666 C CA . TRP A 1 223 ? 11.444 -17.640 2.328 1.00 97.56 223 TRP A CA 1
ATOM 1667 C C . TRP A 1 223 ? 10.998 -16.683 3.441 1.00 97.56 223 TRP A C 1
ATOM 1669 O O . TRP A 1 223 ? 9.865 -16.207 3.408 1.00 97.56 223 TRP A O 1
ATOM 1679 N N . PRO A 1 224 ? 11.849 -16.389 4.445 1.00 96.94 224 PRO A N 1
ATOM 1680 C CA . PRO A 1 224 ? 11.529 -15.384 5.452 1.00 96.94 224 PRO A CA 1
ATOM 1681 C C . PRO A 1 224 ? 11.513 -14.002 4.791 1.00 96.94 224 PRO A C 1
ATOM 1683 O O . PRO A 1 224 ? 12.274 -13.758 3.847 1.00 96.94 224 PRO A O 1
ATOM 1686 N N . MET A 1 225 ? 10.701 -13.072 5.292 1.00 95.94 225 MET A N 1
ATOM 1687 C CA . MET A 1 225 ? 10.411 -11.798 4.620 1.00 95.94 225 MET A CA 1
ATOM 1688 C C . MET A 1 225 ? 11.675 -11.003 4.231 1.00 95.94 225 MET A C 1
ATOM 1690 O O . MET A 1 225 ? 11.745 -10.378 3.174 1.00 95.94 225 MET A O 1
ATOM 1694 N N . ASN A 1 226 ? 12.734 -11.086 5.044 1.00 95.62 226 ASN A N 1
ATOM 1695 C CA . ASN A 1 226 ? 14.002 -10.411 4.767 1.00 95.62 226 ASN A CA 1
ATOM 1696 C C . ASN A 1 226 ? 14.775 -11.047 3.597 1.00 95.62 226 ASN A C 1
ATOM 1698 O O . ASN A 1 226 ? 15.371 -10.309 2.819 1.00 95.62 226 ASN A O 1
ATOM 1702 N N . LYS A 1 227 ? 14.718 -12.376 3.410 1.00 97.56 227 LYS A N 1
ATOM 1703 C CA . LYS A 1 227 ? 15.259 -13.038 2.206 1.00 97.56 227 LYS A CA 1
ATOM 1704 C C . LYS A 1 227 ? 14.472 -12.594 0.977 1.00 97.56 227 LYS A C 1
ATOM 1706 O O . LYS A 1 227 ? 15.087 -12.195 -0.000 1.00 97.56 227 LYS A O 1
ATOM 1711 N N . VAL A 1 228 ? 13.134 -12.590 1.052 1.00 98.38 228 VAL A N 1
ATOM 1712 C CA . VAL A 1 228 ? 12.267 -12.179 -0.069 1.00 98.38 228 VAL A CA 1
ATOM 1713 C C . VAL A 1 228 ? 12.630 -10.772 -0.556 1.00 98.38 228 VAL A C 1
ATOM 1715 O O . VAL A 1 228 ? 12.849 -10.586 -1.751 1.00 98.38 228 VAL A O 1
ATOM 1718 N N . ARG A 1 229 ? 12.775 -9.805 0.363 1.00 98.00 229 ARG A N 1
ATOM 1719 C CA . ARG A 1 229 ? 13.157 -8.417 0.044 1.00 98.00 229 ARG A CA 1
ATOM 1720 C C . ARG A 1 229 ? 14.571 -8.315 -0.538 1.00 98.00 229 ARG A C 1
ATOM 1722 O O . ARG A 1 229 ? 14.777 -7.627 -1.534 1.00 98.00 229 ARG A O 1
ATOM 1729 N N . THR A 1 230 ? 15.541 -8.994 0.077 1.00 97.69 230 THR A N 1
ATOM 1730 C CA . THR A 1 230 ? 16.944 -8.954 -0.358 1.00 97.69 230 THR A CA 1
ATOM 1731 C C . THR A 1 230 ? 17.136 -9.608 -1.724 1.00 97.69 230 THR A C 1
ATOM 1733 O O . THR A 1 230 ? 17.841 -9.037 -2.547 1.00 97.69 230 THR A O 1
ATOM 1736 N N . THR A 1 231 ? 16.474 -10.735 -2.018 1.00 98.56 231 THR A N 1
ATOM 1737 C CA . THR A 1 231 ? 16.547 -11.402 -3.331 1.00 98.56 231 THR A CA 1
ATOM 1738 C C . THR A 1 231 ? 16.160 -10.458 -4.471 1.00 98.56 231 THR A C 1
ATOM 1740 O O . THR A 1 231 ? 16.903 -10.367 -5.442 1.00 98.56 231 THR A O 1
ATOM 1743 N N . PHE A 1 232 ? 15.074 -9.688 -4.334 1.00 98.75 232 PHE A N 1
ATOM 1744 C CA . PHE A 1 232 ? 14.656 -8.707 -5.345 1.00 98.75 232 PHE A CA 1
ATOM 1745 C C . PHE A 1 232 ? 15.710 -7.621 -5.603 1.00 98.75 232 PHE A C 1
ATOM 1747 O O . PHE A 1 232 ? 16.063 -7.329 -6.745 1.00 98.75 232 PHE A O 1
ATOM 1754 N N . ILE A 1 233 ? 16.217 -7.016 -4.525 1.00 98.56 233 ILE A N 1
ATOM 1755 C CA . ILE A 1 233 ? 17.187 -5.918 -4.606 1.00 98.56 233 ILE A CA 1
ATOM 1756 C C . ILE A 1 233 ? 18.499 -6.435 -5.206 1.00 98.56 233 ILE A C 1
ATOM 1758 O O . ILE A 1 233 ? 18.998 -5.880 -6.184 1.00 98.56 233 ILE A O 1
ATOM 1762 N N . GLU A 1 234 ? 19.020 -7.543 -4.676 1.00 98.50 234 GLU A N 1
ATOM 1763 C CA . GLU A 1 234 ? 20.272 -8.134 -5.141 1.00 98.50 234 GLU A CA 1
ATOM 1764 C C . GLU A 1 234 ? 20.192 -8.656 -6.580 1.00 98.50 234 GLU A C 1
ATOM 1766 O O . GLU A 1 234 ? 21.189 -8.565 -7.292 1.00 98.50 234 GLU A O 1
ATOM 1771 N N . PHE A 1 235 ? 19.036 -9.152 -7.032 1.00 98.75 235 PHE A N 1
ATOM 1772 C CA . PHE A 1 235 ? 18.806 -9.535 -8.426 1.00 98.75 235 PHE A CA 1
ATOM 1773 C C . PHE A 1 235 ? 19.066 -8.350 -9.370 1.00 98.75 235 PHE A C 1
ATOM 1775 O O . PHE A 1 235 ? 19.969 -8.400 -10.210 1.00 98.75 235 PHE A O 1
ATOM 1782 N N . PHE A 1 236 ? 18.356 -7.233 -9.182 1.00 98.75 236 PHE A N 1
ATOM 1783 C CA . PHE A 1 236 ? 18.489 -6.068 -10.060 1.00 98.75 236 PHE A CA 1
ATOM 1784 C C . PHE A 1 236 ? 19.826 -5.330 -9.910 1.00 98.75 236 PHE A C 1
ATOM 1786 O O . PHE A 1 236 ? 20.357 -4.850 -10.920 1.00 98.75 236 PHE A O 1
ATOM 1793 N N . GLU A 1 237 ? 20.400 -5.256 -8.704 1.00 98.25 237 GLU A N 1
ATOM 1794 C CA . GLU A 1 237 ? 21.738 -4.683 -8.503 1.00 98.25 237 GLU A CA 1
ATOM 1795 C C . GLU A 1 237 ? 22.830 -5.544 -9.158 1.00 98.25 237 GLU A C 1
ATOM 1797 O O . GLU A 1 237 ? 23.625 -5.032 -9.950 1.00 98.25 237 GLU A O 1
ATOM 1802 N N . LYS A 1 238 ? 22.869 -6.855 -8.872 1.00 97.81 238 LYS A N 1
ATOM 1803 C CA . LYS A 1 238 ? 23.988 -7.732 -9.263 1.00 97.81 238 LYS A CA 1
ATOM 1804 C C . LYS A 1 238 ? 23.896 -8.237 -10.703 1.00 97.81 238 LYS A C 1
ATOM 1806 O O . LYS A 1 238 ? 24.936 -8.339 -11.350 1.00 97.81 238 LYS A O 1
ATOM 1811 N N . LYS A 1 239 ? 22.697 -8.557 -11.213 1.00 97.94 239 LYS A N 1
ATOM 1812 C CA . LYS A 1 239 ? 22.516 -9.052 -12.593 1.00 97.94 239 LYS A CA 1
ATOM 1813 C C . LYS A 1 239 ? 22.324 -7.928 -13.613 1.00 97.94 239 LYS A C 1
ATOM 1815 O O . LYS A 1 239 ? 22.820 -8.029 -14.733 1.00 97.94 239 LYS A O 1
ATOM 1820 N N . HIS A 1 240 ? 21.617 -6.855 -13.244 1.00 97.81 240 HIS A N 1
ATOM 1821 C CA . HIS A 1 240 ? 21.138 -5.850 -14.208 1.00 97.81 240 HIS A CA 1
ATOM 1822 C C . HIS A 1 240 ? 21.675 -4.426 -13.977 1.00 97.81 240 HIS A C 1
ATOM 1824 O O . HIS A 1 240 ? 21.329 -3.511 -14.732 1.00 97.81 240 HIS A O 1
ATOM 1830 N N . GLY A 1 241 ? 22.540 -4.222 -12.976 1.00 97.69 241 GLY A N 1
ATOM 1831 C CA . GLY A 1 241 ? 23.249 -2.959 -12.747 1.00 97.69 241 GLY A CA 1
ATOM 1832 C C . GLY A 1 241 ? 22.351 -1.799 -12.311 1.00 97.69 241 GLY A C 1
ATOM 1833 O O . GLY A 1 241 ? 22.623 -0.649 -12.657 1.00 97.69 241 GLY A O 1
ATOM 1834 N N . HIS A 1 242 ? 21.260 -2.087 -11.600 1.00 98.69 242 HIS A N 1
ATOM 1835 C CA . HIS A 1 242 ? 20.459 -1.054 -10.944 1.00 98.69 242 HIS A CA 1
ATOM 1836 C C . HIS A 1 242 ? 21.198 -0.534 -9.706 1.00 98.69 242 HIS A C 1
ATOM 1838 O O . HIS A 1 242 ? 21.996 -1.249 -9.111 1.00 98.69 242 HIS A O 1
ATOM 1844 N N . THR A 1 243 ? 20.943 0.713 -9.311 1.00 98.50 243 THR A N 1
ATOM 1845 C CA . THR A 1 243 ? 21.449 1.258 -8.041 1.00 98.50 243 THR A CA 1
ATOM 1846 C C . THR A 1 243 ? 20.387 1.093 -6.958 1.00 98.50 243 THR A C 1
ATOM 1848 O O . THR A 1 243 ? 19.270 1.580 -7.149 1.00 98.50 243 THR A O 1
ATOM 1851 N N . PHE A 1 244 ? 20.695 0.477 -5.811 1.00 98.00 244 PHE A N 1
ATOM 1852 C CA . PHE A 1 244 ? 19.783 0.549 -4.669 1.00 98.00 244 PHE A CA 1
ATOM 1853 C C . PHE A 1 244 ? 19.584 2.007 -4.237 1.00 98.00 244 PHE A C 1
ATOM 1855 O O . PHE A 1 244 ? 20.541 2.716 -3.912 1.00 98.00 244 PHE A O 1
ATOM 1862 N N . TRP A 1 245 ? 18.330 2.464 -4.220 1.00 96.94 245 TRP A N 1
ATOM 1863 C CA . TRP A 1 245 ? 17.989 3.832 -3.831 1.00 96.94 245 TRP A CA 1
ATOM 1864 C C . TRP A 1 245 ? 16.995 3.840 -2.674 1.00 96.94 245 TRP A C 1
ATOM 1866 O O . TRP A 1 245 ? 15.898 3.301 -2.791 1.00 96.94 245 TRP A O 1
ATOM 1876 N N . LYS A 1 246 ? 17.365 4.459 -1.546 1.00 94.25 246 LYS A N 1
ATOM 1877 C CA . LYS A 1 246 ? 16.571 4.432 -0.306 1.00 94.25 246 LYS A CA 1
ATOM 1878 C C . LYS A 1 246 ? 15.103 4.822 -0.554 1.00 94.25 246 LYS A C 1
ATOM 1880 O O . LYS A 1 246 ? 14.800 5.698 -1.361 1.00 94.25 246 LYS A O 1
ATOM 1885 N N . THR A 1 247 ? 14.199 4.163 0.167 1.00 94.81 247 THR A N 1
ATOM 1886 C CA . THR A 1 247 ? 12.772 4.506 0.202 1.00 94.81 247 THR A CA 1
ATOM 1887 C C . THR A 1 247 ? 12.547 5.965 0.626 1.00 94.81 247 THR A C 1
ATOM 1889 O O . THR A 1 247 ? 13.193 6.456 1.558 1.00 94.81 247 THR A O 1
ATOM 1892 N N . SER A 1 248 ? 11.614 6.653 -0.030 1.00 93.62 248 SER A N 1
ATOM 1893 C CA . SER A 1 248 ? 11.135 7.969 0.397 1.00 93.62 248 SER A CA 1
ATOM 1894 C C . SER A 1 248 ? 10.207 7.860 1.621 1.00 93.62 248 SER A C 1
ATOM 1896 O O . SER A 1 248 ? 9.693 6.776 1.925 1.00 93.62 248 SER A O 1
ATOM 1898 N N . PRO A 1 249 ? 9.957 8.960 2.354 1.00 93.56 249 PRO A N 1
ATOM 1899 C CA . PRO A 1 249 ? 8.907 9.003 3.371 1.00 93.56 249 PRO A CA 1
ATOM 1900 C C . PRO A 1 249 ? 7.528 8.646 2.791 1.00 93.56 249 PRO A C 1
ATOM 1902 O O . PRO A 1 249 ? 7.226 8.994 1.650 1.00 93.56 249 PRO A O 1
ATOM 1905 N N . VAL A 1 250 ? 6.646 8.029 3.585 1.00 93.31 250 VAL A N 1
ATOM 1906 C CA . VAL A 1 250 ? 5.239 7.811 3.183 1.00 93.31 250 VAL A CA 1
ATOM 1907 C C . VAL A 1 250 ? 4.439 9.113 3.110 1.00 93.31 250 VAL A C 1
ATOM 1909 O O . VAL A 1 250 ? 3.362 9.142 2.527 1.00 93.31 250 VAL A O 1
ATOM 1912 N N . ALA A 1 251 ? 4.943 10.193 3.708 1.00 88.75 251 ALA A N 1
ATOM 1913 C CA . ALA A 1 251 ? 4.305 11.502 3.761 1.00 88.75 251 ALA A CA 1
ATOM 1914 C C . ALA A 1 251 ? 5.145 12.538 2.980 1.00 88.75 251 ALA A C 1
ATOM 1916 O O . ALA A 1 251 ? 5.972 13.217 3.592 1.00 88.75 251 ALA A O 1
ATOM 1917 N N . PRO A 1 252 ? 4.962 12.680 1.650 1.00 82.19 252 PRO A N 1
ATOM 1918 C CA . PRO A 1 252 ? 5.765 13.592 0.831 1.00 82.19 252 PRO A CA 1
ATOM 1919 C C . PRO A 1 252 ? 5.591 15.049 1.281 1.00 82.19 252 PRO A C 1
ATOM 1921 O O . PRO A 1 252 ? 4.486 15.473 1.629 1.00 82.19 252 PRO A O 1
ATOM 1924 N N . LEU A 1 253 ? 6.681 15.815 1.323 1.00 71.31 253 LEU A N 1
ATOM 1925 C CA . LEU A 1 253 ? 6.696 17.215 1.794 1.00 71.31 253 LEU A CA 1
ATOM 1926 C C . LEU A 1 253 ? 6.696 18.230 0.641 1.00 71.31 253 LEU A C 1
ATOM 1928 O O . LEU A 1 253 ? 6.458 19.418 0.846 1.00 71.31 253 LEU A O 1
ATOM 1932 N N . ASP A 1 254 ? 7.002 17.732 -0.547 1.00 68.12 254 ASP A N 1
ATOM 1933 C CA . ASP A 1 254 ? 7.332 18.413 -1.790 1.00 68.12 254 ASP A CA 1
ATOM 1934 C C . ASP A 1 254 ? 6.219 18.297 -2.840 1.00 68.12 254 ASP A C 1
ATOM 1936 O O . ASP A 1 254 ? 6.035 19.228 -3.624 1.00 68.12 254 ASP A O 1
ATOM 1940 N N . ASP A 1 255 ? 5.424 17.220 -2.805 1.00 70.44 255 ASP A N 1
ATOM 1941 C CA . ASP A 1 255 ? 4.200 17.097 -3.600 1.00 70.44 255 ASP A CA 1
ATOM 1942 C C . ASP A 1 255 ? 2.931 17.342 -2.749 1.00 70.44 255 ASP A C 1
ATOM 1944 O O . ASP A 1 255 ? 2.547 16.485 -1.945 1.00 70.44 255 ASP A O 1
ATOM 1948 N N . PRO A 1 256 ? 2.255 18.502 -2.898 1.00 68.56 256 PRO A N 1
ATOM 1949 C CA . PRO A 1 256 ? 1.026 18.814 -2.176 1.00 68.56 256 PRO A CA 1
ATOM 1950 C C . PRO A 1 256 ? -0.231 18.170 -2.785 1.00 68.56 256 PRO A C 1
ATOM 1952 O O . PRO A 1 256 ? -1.290 18.264 -2.163 1.00 68.56 256 PRO A O 1
ATOM 1955 N N . THR A 1 257 ? -0.163 17.543 -3.969 1.00 69.69 257 THR A N 1
ATOM 1956 C CA . THR A 1 257 ? -1.321 16.838 -4.553 1.00 69.69 257 THR A CA 1
ATOM 1957 C C . THR A 1 257 ? -1.484 15.433 -3.973 1.00 69.69 257 THR A C 1
ATOM 1959 O O . THR A 1 257 ? -2.581 14.874 -4.002 1.00 69.69 257 THR A O 1
ATOM 1962 N N . LEU A 1 258 ? -0.418 14.876 -3.384 1.00 79.38 258 LEU A N 1
ATOM 1963 C CA . LEU A 1 258 ? -0.374 13.500 -2.905 1.00 79.38 258 LEU A CA 1
ATOM 1964 C C . LEU A 1 258 ? -0.518 13.403 -1.373 1.00 79.38 258 LEU A C 1
ATOM 1966 O O . LEU A 1 258 ? 0.320 13.868 -0.593 1.00 79.38 258 LEU A O 1
ATOM 1970 N N . LEU A 1 259 ? -1.590 12.745 -0.911 1.00 87.62 259 LEU A N 1
ATOM 1971 C CA . LEU A 1 259 ? -1.827 12.529 0.524 1.00 87.62 259 LEU A CA 1
ATOM 1972 C C . LEU A 1 259 ? -0.738 11.658 1.162 1.00 87.62 259 LEU A C 1
ATOM 1974 O O . LEU A 1 259 ? -0.234 12.025 2.222 1.00 87.62 259 LEU A O 1
ATOM 1978 N N . PHE A 1 260 ? -0.362 10.558 0.509 1.00 92.25 260 PHE A N 1
ATOM 1979 C CA . PHE A 1 260 ? 0.725 9.665 0.908 1.00 92.25 260 PHE A CA 1
ATOM 1980 C C . PHE A 1 260 ? 1.384 9.045 -0.326 1.00 92.25 260 PHE A C 1
ATOM 1982 O O . PHE A 1 260 ? 0.711 8.833 -1.333 1.00 92.25 260 PHE A O 1
ATOM 1989 N N . THR A 1 261 ? 2.668 8.708 -0.224 1.00 92.62 261 THR A N 1
ATOM 1990 C CA . THR A 1 261 ? 3.396 7.907 -1.218 1.00 92.62 261 THR A CA 1
ATOM 1991 C C . THR A 1 261 ? 2.650 6.590 -1.444 1.00 92.62 261 THR A C 1
ATOM 1993 O O . THR A 1 261 ? 2.499 5.794 -0.516 1.00 92.62 261 THR A O 1
ATOM 1996 N N . ASN A 1 262 ? 2.145 6.385 -2.660 1.00 91.38 262 ASN A N 1
ATOM 1997 C CA . ASN A 1 262 ? 1.251 5.285 -3.034 1.00 91.38 262 ASN A CA 1
ATOM 1998 C C . ASN A 1 262 ? 1.919 4.246 -3.957 1.00 91.38 262 ASN A C 1
ATOM 2000 O O . ASN A 1 262 ? 1.377 3.149 -4.130 1.00 91.38 262 ASN A O 1
ATOM 2004 N N . ALA A 1 263 ? 3.090 4.578 -4.512 1.00 92.81 263 ALA A N 1
ATOM 2005 C CA . ALA A 1 263 ? 3.914 3.721 -5.358 1.00 92.81 263 ALA A CA 1
ATOM 2006 C C . ALA A 1 263 ? 5.413 4.078 -5.249 1.00 92.81 263 ALA A C 1
ATOM 2008 O O . ALA A 1 263 ? 5.778 5.209 -4.923 1.00 92.81 263 ALA A O 1
ATOM 2009 N N . GLY A 1 264 ? 6.298 3.135 -5.595 1.00 94.88 264 GLY A N 1
ATOM 2010 C CA . GLY A 1 264 ? 7.755 3.349 -5.637 1.00 94.88 264 GLY A CA 1
ATOM 2011 C C . GLY A 1 264 ? 8.198 4.506 -6.537 1.00 94.88 264 GLY A C 1
ATOM 2012 O O . GLY A 1 264 ? 9.165 5.209 -6.237 1.00 94.88 264 GLY A O 1
ATOM 2013 N N . MET A 1 265 ? 7.424 4.764 -7.589 1.00 93.12 265 MET A N 1
ATOM 2014 C CA . MET A 1 265 ? 7.689 5.774 -8.607 1.00 93.12 265 MET A CA 1
ATOM 2015 C C . MET A 1 265 ? 7.608 7.227 -8.124 1.00 93.12 265 MET A C 1
ATOM 2017 O O . MET A 1 265 ? 8.226 8.092 -8.746 1.00 93.12 265 MET A O 1
ATOM 2021 N N . ASN A 1 266 ? 6.879 7.526 -7.034 1.00 91.00 266 ASN A N 1
ATOM 2022 C CA . ASN A 1 266 ? 6.522 8.915 -6.706 1.00 91.00 266 ASN A CA 1
ATOM 2023 C C . ASN A 1 266 ? 7.765 9.806 -6.504 1.00 91.00 266 ASN A C 1
ATOM 2025 O O . ASN A 1 266 ? 7.800 10.930 -7.001 1.00 91.00 266 ASN A O 1
ATOM 2029 N N . GLN A 1 267 ? 8.816 9.293 -5.848 1.00 92.12 267 GLN A N 1
ATOM 2030 C CA . GLN A 1 267 ? 10.072 10.037 -5.646 1.00 92.12 267 GLN A CA 1
ATOM 2031 C C . GLN A 1 267 ? 10.877 10.257 -6.939 1.00 92.12 267 GLN A C 1
ATOM 2033 O O . GLN A 1 267 ? 11.703 11.162 -7.014 1.00 92.12 267 GLN A O 1
ATOM 2038 N N . PHE A 1 268 ? 10.625 9.454 -7.974 1.00 93.81 268 PHE A N 1
ATOM 2039 C CA . PHE A 1 268 ? 11.303 9.528 -9.267 1.00 93.81 268 PHE A CA 1
ATOM 2040 C C . PHE A 1 268 ? 10.511 10.321 -10.321 1.00 93.81 268 PHE A C 1
ATOM 2042 O O . PHE A 1 268 ? 10.984 10.484 -11.446 1.00 93.81 268 PHE A O 1
ATOM 2049 N N . LYS A 1 269 ? 9.358 10.904 -9.954 1.00 90.19 269 LYS A N 1
ATOM 2050 C CA . LYS A 1 269 ? 8.568 11.845 -10.774 1.00 90.19 269 LYS A CA 1
ATOM 2051 C C . LYS A 1 269 ? 9.426 12.909 -11.500 1.00 90.19 269 LYS A C 1
ATOM 2053 O O . LYS A 1 269 ? 9.190 13.105 -12.693 1.00 90.19 269 LYS A O 1
ATOM 2058 N N . PRO A 1 270 ? 10.466 13.528 -10.894 1.00 90.50 270 PRO A N 1
ATOM 2059 C CA . PRO A 1 270 ? 11.346 14.463 -11.607 1.00 90.50 270 PRO A CA 1
ATOM 2060 C C . PRO A 1 270 ? 12.223 13.822 -12.697 1.00 90.50 270 PRO A C 1
ATOM 2062 O O . PRO A 1 270 ? 12.588 14.496 -13.657 1.00 90.50 270 PRO A O 1
ATOM 2065 N N . LEU A 1 271 ? 12.571 12.534 -12.583 1.00 92.94 271 LEU A N 1
ATOM 2066 C CA . LEU A 1 271 ? 13.359 11.818 -13.596 1.00 92.94 271 LEU A CA 1
ATOM 2067 C C . LEU A 1 271 ? 12.504 11.454 -14.815 1.00 92.94 271 LEU A C 1
ATOM 2069 O O . LEU A 1 271 ? 12.924 11.718 -15.938 1.00 92.94 271 LEU A O 1
ATOM 2073 N N . PHE A 1 272 ? 11.289 10.934 -14.607 1.00 92.00 272 PHE A N 1
ATOM 2074 C CA . PHE A 1 272 ? 10.343 10.635 -15.696 1.00 92.00 272 PHE A CA 1
ATOM 2075 C C . PHE A 1 272 ? 9.925 11.884 -16.490 1.00 92.00 272 PHE A C 1
ATOM 2077 O O . PHE A 1 272 ? 9.642 11.805 -17.681 1.00 92.00 272 PHE A O 1
ATOM 2084 N N . LEU A 1 273 ? 9.892 13.050 -15.838 1.00 89.06 273 LEU A N 1
ATOM 2085 C CA . LEU A 1 273 ? 9.567 14.331 -16.473 1.00 89.06 273 LEU A CA 1
ATOM 2086 C C . LEU A 1 273 ? 10.786 15.047 -17.083 1.00 89.06 273 LEU A C 1
ATOM 2088 O O . LEU A 1 273 ? 10.617 16.079 -17.732 1.00 89.06 273 LEU A O 1
ATOM 2092 N N . GLY A 1 274 ? 12.010 14.551 -16.862 1.00 88.94 274 GLY A N 1
ATOM 2093 C CA . GLY A 1 274 ? 13.244 15.239 -17.260 1.00 88.94 274 GLY A CA 1
ATOM 2094 C C . GLY A 1 274 ? 13.500 16.560 -16.514 1.00 88.94 274 GLY A C 1
ATOM 2095 O O . GLY A 1 274 ? 14.245 17.406 -17.003 1.00 88.94 274 GLY A O 1
ATOM 2096 N N . THR A 1 275 ? 12.882 16.758 -15.345 1.00 89.56 275 THR A N 1
ATOM 2097 C CA . THR A 1 275 ? 12.953 17.979 -14.518 1.00 89.56 275 THR A CA 1
ATOM 2098 C C . THR A 1 275 ? 13.858 17.843 -13.286 1.00 89.56 275 THR A C 1
ATOM 2100 O O . THR A 1 275 ? 13.939 18.762 -12.468 1.00 89.56 275 THR A O 1
ATOM 2103 N N . ALA A 1 276 ? 14.564 16.718 -13.141 1.00 88.88 276 ALA A N 1
ATOM 2104 C CA . ALA A 1 276 ? 15.484 16.447 -12.038 1.00 88.88 276 ALA A CA 1
ATOM 2105 C C . ALA A 1 276 ? 16.728 17.366 -12.053 1.00 88.88 276 ALA A C 1
ATOM 2107 O O . ALA A 1 276 ? 17.773 17.027 -12.601 1.00 88.88 276 ALA A O 1
ATOM 2108 N N . ASP A 1 277 ? 16.631 18.528 -11.405 1.00 86.25 277 ASP A N 1
ATOM 2109 C CA . ASP A 1 277 ? 17.755 19.448 -11.183 1.00 86.25 277 ASP A CA 1
ATOM 2110 C C . ASP A 1 277 ? 18.821 18.825 -10.242 1.00 86.25 277 ASP A C 1
ATOM 2112 O O . ASP A 1 277 ? 18.488 18.517 -9.090 1.00 86.25 277 ASP A O 1
ATOM 2116 N N . PRO A 1 278 ? 20.096 18.663 -10.659 1.00 89.44 278 PRO A N 1
ATOM 2117 C CA . PRO A 1 278 ? 21.158 18.104 -9.814 1.00 89.44 278 PRO A CA 1
ATOM 2118 C C . PRO A 1 278 ? 21.500 18.923 -8.560 1.00 89.44 278 PRO A C 1
ATOM 2120 O O . PRO A 1 278 ? 22.051 18.369 -7.611 1.00 89.44 278 PRO A O 1
ATOM 2123 N N . SER A 1 279 ? 21.188 20.222 -8.524 1.00 86.75 279 SER A N 1
ATOM 2124 C CA . SER A 1 279 ? 21.399 21.076 -7.345 1.00 86.75 279 SER A CA 1
ATOM 2125 C C . SER A 1 279 ? 20.348 20.859 -6.251 1.00 86.75 279 SER A C 1
ATOM 2127 O O . SER A 1 279 ? 20.637 21.084 -5.078 1.00 86.75 279 SER A O 1
ATOM 2129 N N . VAL A 1 280 ? 19.159 20.371 -6.625 1.00 86.12 280 VAL A N 1
ATOM 2130 C CA . VAL A 1 280 ? 18.045 20.065 -5.710 1.00 86.12 280 VAL A CA 1
ATOM 2131 C C . VAL A 1 280 ? 18.018 18.577 -5.352 1.00 86.12 280 VAL A C 1
ATOM 2133 O O . VAL A 1 280 ? 17.907 18.219 -4.183 1.00 86.12 280 VAL A O 1
ATOM 2136 N N . HIS A 1 281 ? 18.161 17.701 -6.349 1.00 88.69 281 HIS A N 1
ATOM 2137 C CA . HIS A 1 281 ? 17.997 16.249 -6.208 1.00 88.69 281 HIS A CA 1
ATOM 2138 C C . HIS A 1 281 ? 19.332 15.499 -6.020 1.00 88.69 281 HIS A C 1
ATOM 2140 O O . HIS A 1 281 ? 19.353 14.283 -5.808 1.00 88.69 281 HIS A O 1
ATOM 2146 N N . GLY A 1 282 ? 20.468 16.201 -6.113 1.00 91.62 282 GLY A N 1
ATOM 2147 C CA . GLY A 1 282 ? 21.801 15.633 -5.922 1.00 91.62 282 GLY A CA 1
ATOM 2148 C C . GLY A 1 282 ? 22.070 14.434 -6.835 1.00 91.62 282 GLY A C 1
ATOM 2149 O O . GLY A 1 282 ? 21.812 14.467 -8.037 1.00 91.62 282 GLY A O 1
ATOM 2150 N N . LYS A 1 283 ? 22.559 13.335 -6.245 1.00 92.19 283 LYS A N 1
ATOM 2151 C CA . LYS A 1 283 ? 22.869 12.087 -6.967 1.00 92.19 283 LYS A CA 1
ATOM 2152 C C . LYS A 1 283 ? 21.651 11.435 -7.636 1.00 92.19 283 LYS A C 1
ATOM 2154 O O . LYS A 1 283 ? 21.845 10.665 -8.576 1.00 92.19 283 LYS A O 1
ATOM 2159 N N . MET A 1 284 ? 20.424 11.739 -7.200 1.00 94.00 284 MET A N 1
ATOM 2160 C CA . MET A 1 284 ? 19.216 11.159 -7.798 1.00 94.00 284 MET A CA 1
ATOM 2161 C C . MET A 1 284 ? 19.065 11.581 -9.265 1.00 94.00 284 MET A C 1
ATOM 2163 O O . MET A 1 284 ? 18.720 10.756 -10.101 1.00 94.00 284 MET A O 1
ATOM 2167 N N . ALA A 1 285 ? 19.425 12.828 -9.598 1.00 93.06 285 ALA A N 1
ATOM 2168 C CA . ALA A 1 285 ? 19.371 13.368 -10.961 1.00 93.06 285 ALA A CA 1
ATOM 2169 C C . ALA A 1 285 ? 20.305 12.657 -11.964 1.00 93.06 285 ALA A C 1
ATOM 2171 O O . ALA A 1 285 ? 20.188 12.867 -13.166 1.00 93.06 285 ALA A O 1
ATOM 2172 N N . SER A 1 286 ? 21.236 11.827 -11.479 1.00 93.56 286 SER A N 1
ATOM 2173 C CA . SER A 1 286 ? 22.160 11.029 -12.299 1.00 93.56 286 SER A CA 1
ATOM 2174 C C . SER A 1 286 ? 21.808 9.536 -12.379 1.00 93.56 286 SER A C 1
ATOM 2176 O O . SER A 1 286 ? 22.581 8.763 -12.943 1.00 93.56 286 SER A O 1
ATOM 2178 N N . LEU A 1 287 ? 20.672 9.104 -11.818 1.00 96.38 287 LEU A N 1
ATOM 2179 C CA . LEU A 1 287 ? 20.229 7.712 -11.915 1.00 96.38 287 LEU A CA 1
ATOM 2180 C C . LEU A 1 287 ? 19.739 7.398 -13.333 1.00 96.38 287 LEU A C 1
ATOM 2182 O O . LEU A 1 287 ? 18.871 8.082 -13.861 1.00 96.38 287 LEU A O 1
ATOM 2186 N N . THR A 1 288 ? 20.244 6.307 -13.909 1.00 97.31 288 THR A N 1
ATOM 2187 C CA . THR A 1 288 ? 19.713 5.687 -15.140 1.00 97.31 288 THR A CA 1
ATOM 2188 C C . THR A 1 288 ? 18.892 4.428 -14.848 1.00 97.31 288 THR A C 1
ATOM 2190 O O . THR A 1 288 ? 18.032 4.050 -15.643 1.00 97.31 288 THR A O 1
ATOM 2193 N N . ARG A 1 289 ? 19.150 3.779 -13.702 1.00 98.44 289 ARG A N 1
ATOM 2194 C CA . ARG A 1 289 ? 18.466 2.581 -13.196 1.00 98.44 289 ARG A CA 1
ATOM 2195 C C . ARG A 1 289 ? 18.450 2.591 -11.668 1.00 98.44 289 ARG A C 1
ATOM 2197 O O . ARG A 1 289 ? 19.493 2.844 -11.062 1.00 98.44 289 ARG A O 1
ATOM 2204 N N . ALA A 1 290 ? 17.322 2.264 -11.045 1.00 98.62 290 ALA A N 1
ATOM 2205 C CA . ALA A 1 290 ? 17.208 2.179 -9.585 1.00 98.62 290 ALA A CA 1
ATOM 2206 C C . ALA A 1 290 ? 16.363 0.978 -9.137 1.00 98.62 290 ALA A C 1
ATOM 2208 O O . ALA A 1 290 ? 15.506 0.531 -9.890 1.00 98.62 290 ALA A O 1
ATOM 2209 N N . VAL A 1 291 ? 16.590 0.465 -7.926 1.00 98.81 291 VAL A N 1
ATOM 2210 C CA . VAL A 1 291 ? 15.788 -0.615 -7.316 1.00 98.81 291 VAL A CA 1
ATOM 2211 C C . VAL A 1 291 ? 15.597 -0.365 -5.818 1.00 98.81 291 VAL A C 1
ATOM 2213 O O . VAL A 1 291 ? 16.526 0.115 -5.167 1.00 98.81 291 VAL A O 1
ATOM 2216 N N . ASN A 1 292 ? 14.421 -0.666 -5.251 1.00 98.25 292 ASN A N 1
ATOM 2217 C CA . ASN A 1 292 ? 14.210 -0.690 -3.796 1.00 98.25 292 ASN A CA 1
ATOM 2218 C C . ASN A 1 292 ? 12.967 -1.489 -3.357 1.00 98.25 292 ASN A C 1
ATOM 2220 O O . ASN A 1 292 ? 12.270 -2.086 -4.175 1.00 98.25 292 ASN A O 1
ATOM 2224 N N . SER A 1 293 ? 12.711 -1.470 -2.043 1.00 98.06 293 SER A N 1
ATOM 2225 C CA . SER A 1 293 ? 11.373 -1.648 -1.473 1.00 98.06 293 SER A CA 1
ATOM 2226 C C . SER A 1 293 ? 10.869 -0.291 -0.975 1.00 98.06 293 SER A C 1
ATOM 2228 O O . SER A 1 293 ? 11.500 0.304 -0.094 1.00 98.06 293 SER A O 1
ATOM 2230 N N . GLN A 1 294 ? 9.767 0.217 -1.531 1.00 97.81 294 GLN A N 1
ATOM 2231 C CA . GLN A 1 294 ? 9.150 1.475 -1.117 1.00 97.81 294 GLN A CA 1
ATOM 2232 C C . GLN A 1 294 ? 8.037 1.230 -0.097 1.00 97.81 294 GLN A C 1
ATOM 2234 O O . GLN A 1 294 ? 7.125 0.439 -0.324 1.00 97.81 294 GLN A O 1
ATOM 2239 N N . LYS A 1 295 ? 8.063 2.000 0.993 1.00 97.06 295 LYS A N 1
ATOM 2240 C CA . LYS A 1 295 ? 6.940 2.156 1.922 1.00 97.06 295 LYS A CA 1
ATOM 2241 C C . LYS A 1 295 ? 5.7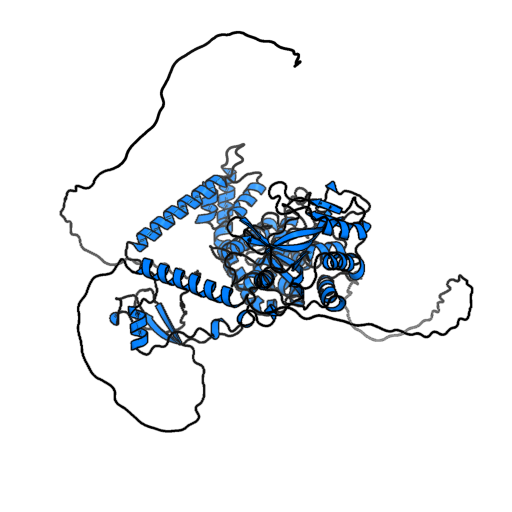55 2.838 1.217 1.00 97.06 295 LYS A C 1
ATOM 2243 O O . LYS A 1 295 ? 5.876 4.008 0.845 1.00 97.06 295 LYS A O 1
ATOM 2248 N N . CYS A 1 296 ? 4.618 2.163 1.080 1.00 96.94 296 CYS A N 1
ATOM 2249 C CA . CYS A 1 296 ? 3.424 2.709 0.428 1.00 96.94 296 CYS A CA 1
ATOM 2250 C C . CYS A 1 296 ? 2.228 2.776 1.388 1.00 96.94 296 CYS A C 1
ATOM 2252 O O . CYS A 1 296 ? 2.065 1.907 2.243 1.00 96.94 296 CYS A O 1
ATOM 2254 N N . ILE A 1 297 ? 1.369 3.790 1.227 1.00 96.62 297 ILE A N 1
ATOM 2255 C CA . ILE A 1 297 ? 0.073 3.901 1.915 1.00 96.62 297 ILE A CA 1
ATOM 2256 C C . ILE A 1 297 ? -1.038 4.202 0.900 1.00 96.62 297 ILE A C 1
ATOM 2258 O O . ILE A 1 297 ? -0.934 5.151 0.123 1.00 96.62 297 ILE A O 1
ATOM 2262 N N . ARG A 1 298 ? -2.133 3.432 0.946 1.00 94.81 298 ARG A N 1
ATOM 2263 C CA . ARG A 1 298 ? -3.336 3.614 0.109 1.00 94.81 298 ARG A CA 1
ATOM 2264 C C . ARG A 1 298 ? -4.572 3.827 0.977 1.00 94.81 298 ARG A C 1
ATOM 2266 O O . ARG A 1 298 ? -5.324 2.908 1.281 1.00 94.81 298 ARG A O 1
ATOM 2273 N N . ALA A 1 299 ? -4.751 5.074 1.403 1.00 87.81 299 ALA A N 1
ATOM 2274 C CA . ALA A 1 299 ? -5.769 5.475 2.378 1.00 87.81 299 ALA A CA 1
ATOM 2275 C C . ALA A 1 299 ? -6.542 6.751 1.975 1.00 87.81 299 ALA A C 1
ATOM 2277 O O . ALA A 1 299 ? -7.130 7.429 2.822 1.00 87.81 299 ALA A O 1
ATOM 2278 N N . GLY A 1 300 ? -6.496 7.127 0.693 1.00 77.75 300 GLY A N 1
ATOM 2279 C CA . GLY A 1 300 ? -7.217 8.281 0.157 1.00 77.75 300 GLY A CA 1
ATOM 2280 C C . GLY A 1 300 ? -6.708 8.730 -1.214 1.00 77.75 300 GLY A C 1
ATOM 2281 O O . GLY A 1 300 ? -5.578 8.438 -1.596 1.00 77.75 300 GLY A O 1
ATOM 2282 N N . GLY A 1 301 ? -7.540 9.482 -1.939 1.00 74.62 301 GLY A N 1
ATOM 2283 C CA . GLY A 1 301 ? -7.305 9.809 -3.350 1.00 74.62 301 GLY A CA 1
ATOM 2284 C C . GLY A 1 301 ? -7.723 8.662 -4.277 1.00 74.62 301 GLY A C 1
ATOM 2285 O O . GLY A 1 301 ? -8.558 7.843 -3.900 1.00 74.62 301 GLY A O 1
ATOM 2286 N N . LYS A 1 302 ? -7.129 8.601 -5.477 1.00 72.81 302 LYS A N 1
ATOM 2287 C CA . LYS A 1 302 ? -7.425 7.606 -6.532 1.00 72.81 302 LYS A CA 1
ATOM 2288 C C . LYS A 1 302 ? -7.189 6.146 -6.103 1.00 72.81 302 LYS A C 1
ATOM 2290 O O . LYS A 1 302 ? -7.841 5.250 -6.622 1.00 72.81 302 LYS A O 1
ATOM 2295 N N . HIS A 1 303 ?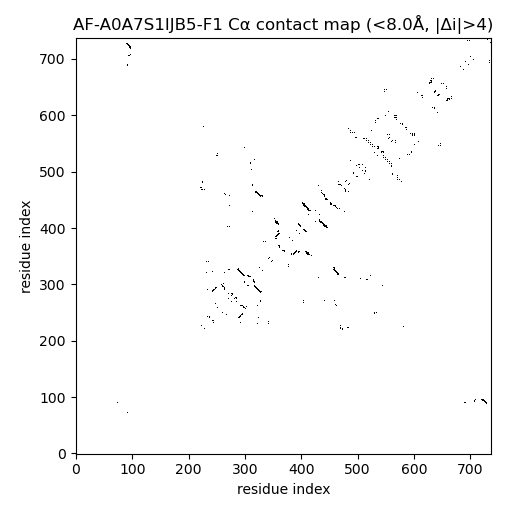 -6.286 5.916 -5.144 1.00 78.44 303 HIS A N 1
ATOM 2296 C CA . HIS A 1 303 ? -5.931 4.589 -4.626 1.00 78.44 303 HIS A CA 1
ATOM 2297 C C . HIS A 1 303 ? -6.190 4.543 -3.110 1.00 78.44 303 HIS A C 1
ATOM 2299 O O . HIS A 1 303 ? -5.454 5.141 -2.319 1.00 78.44 303 HIS A O 1
ATOM 2305 N N . ASN A 1 304 ? -7.281 3.888 -2.711 1.00 86.00 304 ASN A N 1
ATOM 2306 C CA . ASN A 1 304 ? -7.811 3.907 -1.349 1.00 86.00 304 ASN A CA 1
ATOM 2307 C C . ASN A 1 304 ? -8.362 2.529 -0.957 1.00 86.00 304 ASN A C 1
ATOM 2309 O O . ASN A 1 304 ? -9.563 2.284 -1.025 1.00 86.00 304 ASN A O 1
ATOM 2313 N N . ASP A 1 305 ? -7.469 1.666 -0.492 1.00 90.75 305 ASP A N 1
ATOM 2314 C CA . ASP A 1 305 ? -7.741 0.255 -0.203 1.00 90.75 305 ASP A CA 1
ATOM 2315 C C . ASP A 1 305 ? -8.292 0.090 1.244 1.00 90.75 305 ASP A C 1
ATOM 2317 O O . ASP A 1 305 ? -8.701 -0.988 1.675 1.00 90.75 305 ASP A O 1
ATOM 2321 N N . LEU A 1 306 ? -8.342 1.195 2.011 1.00 90.69 306 LEU A N 1
ATOM 2322 C CA . LEU A 1 306 ? -8.738 1.265 3.424 1.00 90.69 306 LEU A CA 1
ATOM 2323 C C . LEU A 1 306 ? -10.119 0.662 3.715 1.00 90.69 306 LEU A C 1
ATOM 2325 O O . LEU A 1 306 ? -10.320 0.096 4.792 1.00 90.69 306 LEU A O 1
ATOM 2329 N N . GLU A 1 307 ? -11.100 0.804 2.822 1.00 85.88 307 GLU A N 1
ATOM 2330 C CA . GLU A 1 307 ? -12.447 0.283 3.089 1.00 85.88 307 GLU A CA 1
ATOM 2331 C C . GLU A 1 307 ? -12.474 -1.257 3.110 1.00 85.88 307 GLU A C 1
ATOM 2333 O O . GLU A 1 307 ? -13.293 -1.811 3.843 1.00 85.88 307 GLU A O 1
ATOM 2338 N N . ASP A 1 308 ? -11.535 -1.947 2.451 1.00 90.56 308 ASP A N 1
ATOM 2339 C CA . ASP A 1 308 ? -11.513 -3.414 2.314 1.00 90.56 308 ASP A CA 1
ATOM 2340 C C . ASP A 1 308 ? -10.520 -4.134 3.235 1.00 90.56 308 ASP A C 1
ATOM 2342 O O . ASP A 1 308 ? -10.717 -5.303 3.570 1.00 90.56 308 ASP A O 1
ATOM 2346 N N . VAL A 1 309 ? -9.536 -3.408 3.774 1.00 94.25 309 VAL A N 1
ATOM 2347 C CA . VAL A 1 309 ? -8.573 -3.902 4.774 1.00 94.25 309 VAL A CA 1
ATOM 2348 C C . VAL A 1 309 ? -9.251 -4.703 5.894 1.00 94.25 309 VAL A C 1
ATOM 2350 O O . VAL A 1 309 ? -10.045 -4.184 6.690 1.00 94.25 309 VAL A O 1
ATOM 2353 N N . GLY A 1 310 ? -8.890 -5.984 5.972 1.00 92.25 310 GLY A N 1
ATOM 2354 C CA . GLY A 1 310 ? -9.394 -6.947 6.949 1.00 92.25 310 GLY A CA 1
ATOM 2355 C C . GLY A 1 310 ? -10.681 -7.684 6.562 1.00 92.25 310 GLY A C 1
ATOM 2356 O O . GLY A 1 310 ? -10.970 -8.703 7.197 1.00 92.25 310 GLY A O 1
ATOM 2357 N N . LYS A 1 311 ? -11.412 -7.252 5.523 1.00 92.56 311 LYS A N 1
ATOM 2358 C CA . LYS A 1 311 ? -12.481 -8.059 4.905 1.00 92.56 311 LYS A CA 1
ATOM 2359 C C . LYS A 1 311 ? -11.882 -9.223 4.111 1.00 92.56 311 LYS A C 1
ATOM 2361 O O . LYS A 1 311 ? -12.361 -10.347 4.230 1.00 92.56 311 LYS A O 1
ATOM 2366 N N . ASP A 1 312 ? -10.836 -8.935 3.336 1.00 93.31 312 ASP A N 1
ATOM 2367 C CA . ASP A 1 312 ? -10.102 -9.887 2.498 1.00 93.31 312 ASP A CA 1
ATOM 2368 C C . ASP A 1 312 ? -8.724 -10.274 3.085 1.00 93.31 312 ASP A C 1
ATOM 2370 O O . ASP A 1 312 ? -8.436 -10.063 4.270 1.00 93.31 312 ASP A O 1
ATOM 2374 N N . THR A 1 313 ? -7.894 -10.910 2.254 1.00 93.88 313 THR A N 1
ATOM 2375 C CA . THR A 1 313 ? -6.589 -11.485 2.598 1.00 93.88 313 THR A CA 1
ATOM 2376 C C . THR A 1 313 ? -5.382 -10.786 1.956 1.00 93.88 313 THR A C 1
ATOM 2378 O O . THR A 1 313 ? -4.253 -11.239 2.172 1.00 93.88 313 THR A O 1
ATOM 2381 N N . TYR A 1 314 ? -5.579 -9.727 1.160 1.00 92.06 314 TYR A N 1
ATOM 2382 C CA . TYR A 1 314 ? -4.559 -9.184 0.251 1.00 92.06 314 TYR A CA 1
ATOM 2383 C C . TYR A 1 314 ? -4.534 -7.650 0.070 1.00 92.06 314 TYR A C 1
ATOM 2385 O O . TYR A 1 314 ? -3.552 -7.154 -0.495 1.00 92.06 314 TYR A O 1
ATOM 2393 N N . HIS A 1 315 ? -5.526 -6.897 0.562 1.00 95.06 315 HIS A N 1
ATOM 2394 C CA . HIS A 1 315 ? -5.492 -5.429 0.651 1.00 95.06 315 HIS A CA 1
ATOM 2395 C C . HIS A 1 315 ? -4.959 -4.935 1.999 1.00 95.06 315 HIS A C 1
ATOM 2397 O O . HIS A 1 315 ? -5.287 -5.466 3.064 1.00 95.06 315 HIS A O 1
ATOM 2403 N N . HIS A 1 316 ? -4.136 -3.886 1.955 1.00 97.50 316 HIS A N 1
ATOM 2404 C CA . HIS A 1 316 ? -3.439 -3.317 3.110 1.00 97.50 316 HIS A CA 1
ATOM 2405 C C . HIS A 1 316 ? -3.458 -1.783 3.038 1.00 97.50 316 HIS A C 1
ATOM 2407 O O . HIS A 1 316 ? -3.261 -1.207 1.969 1.00 97.50 316 HIS A O 1
ATOM 2413 N N . THR A 1 317 ? -3.635 -1.105 4.175 1.00 97.06 317 THR A N 1
ATOM 2414 C CA . THR A 1 317 ? -3.531 0.362 4.248 1.00 97.06 317 THR A CA 1
ATOM 2415 C C . THR A 1 317 ? -2.070 0.791 4.118 1.00 97.06 317 THR A C 1
ATOM 2417 O O . THR A 1 317 ? -1.796 1.838 3.533 1.00 97.06 317 THR A O 1
ATOM 2420 N N . PHE A 1 318 ? -1.141 -0.030 4.627 1.00 98.00 318 PHE A N 1
ATOM 2421 C CA . PHE A 1 318 ? 0.307 0.089 4.448 1.00 98.00 318 PHE A CA 1
ATOM 2422 C C . PHE A 1 318 ? 0.890 -1.213 3.902 1.00 98.00 318 PHE A C 1
ATOM 2424 O O . PHE A 1 318 ? 0.659 -2.285 4.464 1.00 98.00 318 PHE A O 1
ATOM 2431 N N . PHE A 1 319 ? 1.714 -1.105 2.864 1.00 98.19 319 PHE A N 1
ATOM 2432 C CA . PHE A 1 319 ? 2.414 -2.237 2.262 1.00 98.19 319 PHE A CA 1
ATOM 2433 C C . PHE A 1 319 ? 3.793 -1.830 1.741 1.00 98.19 319 PHE A C 1
ATOM 2435 O O . PHE A 1 319 ? 4.124 -0.643 1.651 1.00 98.19 319 PHE A O 1
ATOM 2442 N N . GLU A 1 320 ? 4.596 -2.825 1.383 1.00 98.50 320 GLU A N 1
ATOM 2443 C CA . GLU A 1 320 ? 5.872 -2.621 0.707 1.00 98.50 320 GLU A CA 1
ATOM 2444 C C . GLU A 1 320 ? 5.741 -2.898 -0.798 1.00 98.50 320 GLU A C 1
ATOM 2446 O O . GLU A 1 320 ? 5.244 -3.943 -1.220 1.00 98.50 320 GLU A O 1
ATOM 2451 N N . MET A 1 321 ? 6.204 -1.960 -1.623 1.00 98.50 321 MET A N 1
ATOM 2452 C CA . MET A 1 321 ? 6.276 -2.116 -3.075 1.00 98.50 321 MET A CA 1
ATOM 2453 C C . MET A 1 321 ? 7.726 -2.355 -3.494 1.00 98.50 321 MET A C 1
ATOM 2455 O O . MET A 1 321 ? 8.540 -1.432 -3.482 1.00 98.50 321 MET A O 1
ATOM 2459 N N . LEU A 1 322 ? 8.042 -3.589 -3.881 1.00 98.81 322 LEU A N 1
ATOM 2460 C CA . LEU A 1 322 ? 9.299 -3.928 -4.543 1.00 98.81 322 LEU A CA 1
ATOM 2461 C C . LEU A 1 322 ? 9.262 -3.352 -5.964 1.00 98.81 322 LEU A C 1
ATOM 2463 O O . LEU A 1 322 ? 8.344 -3.673 -6.714 1.00 98.81 322 LEU A O 1
ATOM 2467 N N . GLY A 1 323 ? 10.217 -2.502 -6.340 1.00 98.56 323 GLY A N 1
ATOM 2468 C CA . GLY A 1 323 ? 10.205 -1.854 -7.656 1.00 98.56 323 GLY A CA 1
ATOM 2469 C C . GLY A 1 323 ? 11.585 -1.666 -8.276 1.00 98.56 323 GLY A C 1
ATOM 2470 O O . GLY A 1 323 ? 12.580 -1.468 -7.571 1.00 98.56 323 GLY A O 1
ATOM 2471 N N . ASN A 1 324 ? 11.633 -1.738 -9.607 1.00 98.75 324 ASN A N 1
ATOM 2472 C CA . ASN A 1 324 ? 12.805 -1.458 -1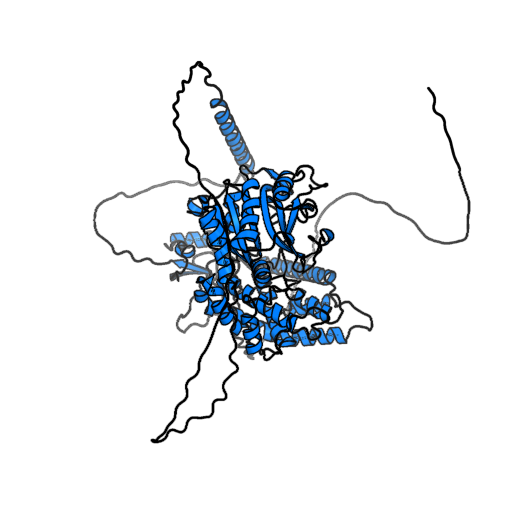0.434 1.00 98.75 324 ASN A CA 1
ATOM 2473 C C . ASN A 1 324 ? 12.462 -0.404 -11.495 1.00 98.75 324 ASN A C 1
ATOM 2475 O O . ASN A 1 324 ? 11.384 -0.422 -12.081 1.00 98.75 324 ASN A O 1
ATOM 2479 N N . TRP A 1 325 ? 13.402 0.501 -11.765 1.00 98.75 325 TRP A N 1
ATOM 2480 C CA . TRP A 1 325 ? 13.173 1.674 -12.608 1.00 98.75 325 TRP A CA 1
ATOM 2481 C C . TRP A 1 325 ? 14.175 1.800 -13.750 1.00 98.75 325 TRP A C 1
ATOM 2483 O O . TRP A 1 325 ? 15.358 1.481 -13.593 1.00 98.75 325 TRP A O 1
ATOM 2493 N N . SER A 1 326 ? 13.699 2.340 -14.874 1.00 98.50 326 SER A N 1
ATOM 2494 C CA . SER A 1 326 ? 14.501 2.782 -16.019 1.00 98.50 326 SER A CA 1
ATOM 2495 C C . SER A 1 326 ? 14.292 4.271 -16.263 1.00 98.50 326 SER A C 1
ATOM 2497 O O . SER A 1 326 ? 13.172 4.729 -16.510 1.00 98.50 326 SER A O 1
ATOM 2499 N N . PHE A 1 327 ? 15.389 5.021 -16.271 1.00 97.56 327 PHE A N 1
ATOM 2500 C CA . PHE A 1 327 ? 15.413 6.433 -16.627 1.00 97.56 327 PHE A CA 1
ATOM 2501 C C . PHE A 1 327 ? 16.140 6.581 -17.968 1.00 97.56 327 PHE A C 1
ATOM 2503 O O . PHE A 1 327 ? 17.356 6.763 -18.012 1.00 97.56 327 PHE A O 1
ATOM 2510 N N . GLY A 1 328 ? 15.398 6.376 -19.064 1.00 95.06 328 GLY A N 1
ATOM 2511 C CA . GLY A 1 328 ? 15.929 6.425 -20.430 1.00 95.06 328 GLY A CA 1
ATOM 2512 C C . GLY A 1 328 ? 16.970 5.345 -20.761 1.00 95.06 328 GLY A C 1
ATOM 2513 O O . GLY A 1 328 ? 17.826 5.581 -21.611 1.00 95.06 328 GLY A O 1
ATOM 2514 N N . SER A 1 329 ? 16.960 4.190 -20.073 1.00 96.50 329 SER A N 1
ATOM 2515 C CA . SER A 1 329 ? 18.048 3.194 -20.148 1.00 96.50 329 SER A CA 1
ATOM 2516 C C . SER A 1 329 ? 17.681 1.873 -20.832 1.00 96.50 329 SER A C 1
ATOM 2518 O O . SER A 1 329 ? 18.457 1.366 -21.638 1.00 96.50 329 SER A O 1
ATOM 2520 N N . TYR A 1 330 ? 16.543 1.292 -20.464 1.00 98.25 330 TYR A N 1
ATOM 2521 C CA . TYR A 1 330 ? 15.978 0.046 -20.995 1.00 98.25 330 TYR A CA 1
ATOM 2522 C C . TYR A 1 330 ? 14.447 0.157 -21.058 1.00 98.25 330 TYR A C 1
ATOM 2524 O O . TYR A 1 330 ? 13.879 1.068 -20.447 1.00 98.25 330 TYR A O 1
ATOM 2532 N N . PHE A 1 331 ? 13.777 -0.739 -21.782 1.00 98.44 331 PHE A N 1
ATOM 2533 C CA . PHE A 1 331 ? 12.316 -0.703 -21.937 1.00 98.44 331 PHE A CA 1
ATOM 2534 C C . PHE A 1 331 ? 11.717 -2.121 -21.910 1.00 98.44 331 PHE A C 1
ATOM 2536 O O . PHE A 1 331 ? 12.317 -3.028 -21.332 1.00 98.44 331 PHE A O 1
ATOM 2543 N N . LYS A 1 332 ? 10.530 -2.322 -22.500 1.00 98.44 332 LYS A N 1
ATOM 2544 C CA . LYS A 1 332 ? 9.776 -3.595 -22.533 1.00 98.44 332 LYS A CA 1
ATOM 2545 C C . LYS A 1 332 ? 10.642 -4.831 -22.784 1.00 98.44 332 LYS A C 1
ATOM 2547 O O . LYS A 1 332 ? 10.528 -5.819 -22.063 1.00 98.44 332 LYS A O 1
ATOM 2552 N N . LYS A 1 333 ? 11.519 -4.747 -23.791 1.00 98.19 333 LYS A N 1
ATOM 2553 C CA . LYS A 1 333 ? 12.388 -5.835 -24.259 1.00 98.19 333 LYS A CA 1
ATOM 2554 C C . LYS A 1 333 ? 13.328 -6.377 -23.180 1.00 98.19 333 LYS A C 1
ATOM 2556 O O . LYS A 1 333 ? 13.683 -7.547 -23.231 1.00 98.19 333 LYS A O 1
ATOM 2561 N N . GLU A 1 334 ? 13.726 -5.552 -22.219 1.00 98.56 334 GLU A N 1
ATOM 2562 C CA . GLU A 1 334 ? 14.514 -5.977 -21.063 1.00 98.56 334 GLU A CA 1
ATOM 2563 C C . GLU A 1 334 ? 13.624 -6.203 -19.831 1.00 98.56 334 GLU A C 1
ATOM 2565 O O . GLU A 1 334 ? 13.815 -7.172 -19.103 1.00 98.56 334 GLU A O 1
ATOM 2570 N N . ALA A 1 335 ? 12.619 -5.347 -19.623 1.00 98.62 335 ALA A N 1
ATOM 2571 C CA . ALA A 1 335 ? 11.756 -5.370 -18.444 1.00 98.62 335 ALA A CA 1
ATOM 2572 C C . ALA A 1 335 ? 10.931 -6.663 -18.311 1.00 98.62 335 ALA A C 1
ATOM 2574 O O . ALA A 1 335 ? 10.870 -7.224 -17.219 1.00 98.62 335 ALA A O 1
ATOM 2575 N N . ILE A 1 336 ? 10.331 -7.153 -19.404 1.00 98.75 336 ILE A N 1
ATOM 2576 C CA . ILE A 1 336 ? 9.534 -8.392 -19.396 1.00 98.75 336 ILE A CA 1
ATOM 2577 C C . ILE A 1 336 ? 10.427 -9.619 -19.106 1.00 98.75 336 ILE A C 1
ATOM 2579 O O . ILE A 1 336 ? 10.138 -10.331 -18.140 1.00 98.75 336 ILE A O 1
ATOM 2583 N N . PRO A 1 337 ? 11.549 -9.848 -19.826 1.00 98.62 337 PRO A N 1
ATOM 2584 C CA . PRO A 1 337 ? 12.476 -10.934 -19.502 1.00 98.62 337 PRO A CA 1
ATOM 2585 C C . PRO A 1 337 ? 13.055 -10.888 -18.086 1.00 98.62 337 PRO A C 1
ATOM 2587 O O . PRO A 1 337 ? 13.163 -11.938 -17.464 1.00 98.62 337 PRO A O 1
ATOM 2590 N N . TRP A 1 338 ? 13.408 -9.713 -17.550 1.00 98.69 338 TRP A N 1
ATOM 2591 C CA . TRP A 1 338 ? 13.965 -9.618 -16.191 1.00 98.69 338 TRP A CA 1
ATOM 2592 C C . TRP A 1 338 ? 12.914 -9.864 -15.104 1.00 98.69 338 TRP A C 1
ATOM 2594 O O . TRP A 1 338 ? 13.228 -10.487 -14.092 1.00 98.69 338 TRP A O 1
ATOM 2604 N N . ALA A 1 339 ? 11.663 -9.438 -15.308 1.00 98.69 339 ALA A N 1
ATOM 2605 C CA . ALA A 1 339 ? 10.576 -9.781 -14.393 1.00 98.69 339 ALA A CA 1
ATOM 2606 C C . ALA A 1 339 ? 10.295 -11.295 -14.399 1.00 98.69 339 ALA A C 1
ATOM 2608 O O . ALA A 1 339 ? 10.140 -11.900 -13.338 1.00 98.69 339 ALA A O 1
ATOM 2609 N N . TRP A 1 340 ? 10.317 -11.927 -15.579 1.00 98.69 340 TRP A N 1
ATOM 2610 C CA . TRP A 1 340 ? 10.208 -13.381 -15.712 1.00 98.69 340 TRP A CA 1
ATOM 2611 C C . TRP A 1 340 ? 11.370 -14.123 -15.036 1.00 98.69 340 TRP A C 1
ATOM 2613 O O . TRP A 1 340 ? 11.126 -14.968 -14.179 1.00 98.69 340 TRP A O 1
ATOM 2623 N N . GLU A 1 341 ? 12.622 -13.770 -15.353 1.00 98.69 341 GLU A N 1
ATOM 2624 C CA . GLU A 1 341 ? 13.835 -14.366 -14.769 1.00 98.69 341 GLU A CA 1
ATOM 2625 C C . GLU A 1 341 ? 13.806 -14.289 -13.232 1.00 98.69 341 GLU A C 1
ATOM 2627 O O . GLU A 1 341 ? 13.998 -15.300 -12.557 1.00 98.69 341 GLU A O 1
ATOM 2632 N N . CYS A 1 342 ? 13.462 -13.123 -12.673 1.00 98.69 342 CYS A N 1
ATOM 2633 C CA . CYS A 1 342 ? 13.339 -12.924 -11.230 1.00 98.69 342 CYS A CA 1
ATOM 2634 C C . CYS A 1 342 ? 12.315 -13.880 -10.594 1.00 98.69 342 CYS A C 1
ATOM 2636 O O . CYS A 1 342 ? 12.605 -14.516 -9.580 1.00 98.69 342 CYS A O 1
ATOM 2638 N N . LEU A 1 343 ? 11.125 -14.011 -11.195 1.00 98.69 343 LEU A N 1
ATOM 2639 C CA . LEU A 1 343 ? 10.056 -14.864 -10.672 1.00 98.69 343 LEU A CA 1
ATOM 2640 C C . LEU A 1 343 ? 10.354 -16.362 -10.831 1.00 98.69 343 LEU A C 1
ATOM 2642 O O . LEU A 1 343 ? 10.104 -17.124 -9.898 1.00 98.69 343 LEU A O 1
ATOM 2646 N N . THR A 1 344 ? 10.866 -16.800 -11.985 1.00 98.50 344 THR A N 1
ATOM 2647 C CA . THR A 1 344 ? 11.021 -18.233 -12.290 1.00 98.50 344 THR A CA 1
ATOM 2648 C C . THR A 1 344 ? 12.369 -18.818 -11.880 1.00 98.50 344 THR A C 1
ATOM 2650 O O . THR A 1 344 ? 12.426 -20.005 -11.569 1.00 98.50 344 THR A O 1
ATOM 2653 N N . GLU A 1 345 ? 13.451 -18.029 -11.873 1.00 98.06 345 GLU A N 1
ATOM 2654 C CA . GLU A 1 345 ? 14.803 -18.525 -11.567 1.00 98.06 345 GLU A CA 1
ATOM 2655 C C . GLU A 1 345 ? 15.236 -18.197 -10.133 1.00 98.06 345 GLU A C 1
ATOM 2657 O O . GLU A 1 345 ? 15.562 -19.111 -9.377 1.00 98.06 345 GLU A O 1
ATOM 2662 N N . ASP A 1 346 ? 15.209 -16.923 -9.724 1.00 97.88 346 ASP A N 1
ATOM 2663 C CA . ASP A 1 346 ? 15.674 -16.517 -8.387 1.00 97.88 346 ASP A CA 1
ATOM 2664 C C . ASP A 1 346 ? 14.635 -16.788 -7.289 1.00 97.88 346 ASP A C 1
ATOM 2666 O O . ASP A 1 346 ? 14.997 -17.208 -6.189 1.00 97.88 346 ASP A O 1
ATOM 2670 N N . TYR A 1 347 ? 13.346 -16.587 -7.584 1.00 98.50 347 TYR A N 1
ATOM 2671 C CA . TYR A 1 347 ? 12.237 -16.938 -6.688 1.00 98.50 347 TYR A CA 1
ATOM 2672 C C . TYR A 1 347 ? 11.705 -18.367 -6.874 1.00 98.50 347 TYR A C 1
ATOM 2674 O O . TYR A 1 347 ? 11.038 -18.882 -5.975 1.00 98.50 347 TYR A O 1
ATOM 2682 N N . GLY A 1 348 ? 12.006 -19.027 -7.997 1.00 98.00 348 GLY A N 1
ATOM 2683 C CA . GLY A 1 348 ? 11.630 -20.424 -8.243 1.00 98.00 348 GLY A CA 1
ATOM 2684 C C . GLY A 1 348 ? 10.125 -20.682 -8.398 1.00 98.00 348 GLY A C 1
ATOM 2685 O O . GLY A 1 348 ? 9.674 -21.801 -8.141 1.00 98.00 348 GLY A O 1
ATOM 2686 N N . LEU A 1 349 ? 9.329 -19.677 -8.781 1.00 98.00 349 LEU A N 1
ATOM 2687 C CA . LEU A 1 349 ? 7.896 -19.854 -9.021 1.00 98.00 349 LEU A CA 1
ATOM 2688 C C . LEU A 1 349 ? 7.632 -20.690 -10.277 1.00 98.00 349 LEU A C 1
ATOM 2690 O O . LEU A 1 349 ? 8.265 -20.511 -11.314 1.00 98.00 349 LEU A O 1
ATOM 2694 N N . ASP A 1 350 ? 6.631 -21.564 -10.189 1.00 97.62 350 ASP A N 1
ATOM 2695 C CA . ASP A 1 350 ? 6.202 -22.455 -11.268 1.00 97.62 350 ASP A CA 1
ATOM 2696 C C . ASP A 1 350 ? 5.624 -21.660 -12.466 1.00 97.62 350 ASP A C 1
ATOM 2698 O O . ASP A 1 350 ? 4.546 -21.061 -12.341 1.00 97.62 350 ASP A O 1
ATOM 2702 N N . PRO A 1 351 ? 6.286 -21.686 -13.644 1.00 97.06 351 PRO A N 1
ATOM 2703 C CA . PRO A 1 351 ? 5.838 -20.969 -14.839 1.00 97.06 351 PRO A CA 1
ATOM 2704 C C . PRO A 1 351 ? 4.433 -21.363 -15.309 1.00 97.06 351 PRO A C 1
ATOM 2706 O O . PRO A 1 351 ? 3.715 -20.548 -15.886 1.00 97.06 351 PRO A O 1
ATOM 2709 N N . SER A 1 352 ? 4.004 -22.605 -15.052 1.00 96.69 352 SER A N 1
ATOM 2710 C CA . SER A 1 352 ? 2.714 -23.131 -15.520 1.00 96.69 352 SER A CA 1
ATOM 2711 C C . SER A 1 352 ? 1.501 -22.526 -14.802 1.00 96.69 352 SER A C 1
ATOM 2713 O O . SER A 1 352 ? 0.358 -22.776 -15.192 1.00 96.69 352 SER A O 1
ATOM 2715 N N . ARG A 1 353 ? 1.744 -21.715 -13.765 1.00 97.75 353 ARG A N 1
ATOM 2716 C CA . ARG A 1 353 ? 0.732 -21.073 -12.915 1.00 97.75 353 ARG A CA 1
ATOM 2717 C C . ARG A 1 353 ? 0.618 -19.565 -13.143 1.00 97.75 353 ARG A C 1
ATOM 2719 O O . ARG A 1 353 ? -0.270 -18.938 -12.567 1.00 97.75 353 ARG A O 1
ATOM 2726 N N . MET A 1 354 ? 1.479 -19.001 -13.990 1.00 98.31 354 MET A N 1
ATOM 2727 C CA . MET A 1 354 ? 1.488 -17.579 -14.326 1.00 98.31 354 MET A CA 1
ATOM 2728 C C . MET A 1 354 ? 0.509 -17.246 -15.459 1.00 98.31 354 MET A C 1
ATOM 2730 O O . MET A 1 354 ? 0.198 -18.088 -16.306 1.00 98.31 354 MET A O 1
ATOM 2734 N N . TYR A 1 355 ? 0.046 -16.001 -15.477 1.00 98.75 355 TYR A N 1
ATOM 2735 C CA . TYR A 1 355 ? -0.645 -15.348 -16.590 1.00 98.75 355 TYR A CA 1
ATOM 2736 C C . TYR A 1 355 ? -0.047 -13.942 -16.748 1.00 98.75 355 TYR A C 1
ATOM 2738 O O . TYR A 1 355 ? 0.461 -13.384 -15.774 1.00 98.75 355 TYR A O 1
ATOM 2746 N N . ALA A 1 356 ? -0.116 -13.367 -17.946 1.00 98.69 356 ALA A N 1
ATOM 2747 C CA . ALA A 1 356 ? 0.297 -11.994 -18.215 1.00 98.69 356 ALA A CA 1
ATOM 2748 C C . ALA A 1 356 ? -0.831 -11.215 -18.905 1.00 98.69 356 ALA A C 1
ATOM 2750 O O . ALA A 1 356 ? -1.463 -11.732 -19.829 1.00 98.69 356 ALA A O 1
ATOM 2751 N N . THR A 1 357 ? -1.072 -9.974 -18.481 1.00 98.75 357 THR A N 1
ATOM 2752 C CA . THR A 1 357 ? -2.014 -9.049 -19.137 1.00 98.75 357 THR A CA 1
ATOM 2753 C C . THR A 1 357 ? -1.262 -8.045 -20.012 1.00 98.75 357 THR A C 1
ATOM 2755 O O . THR A 1 357 ? -0.108 -7.731 -19.729 1.00 98.75 357 THR A O 1
ATOM 2758 N N . TYR A 1 358 ? -1.853 -7.547 -21.096 1.00 98.56 358 TYR A N 1
ATOM 2759 C CA . TYR A 1 358 ? -1.277 -6.469 -21.908 1.00 98.56 358 TYR A CA 1
ATOM 2760 C C . TYR A 1 358 ? -2.352 -5.490 -22.388 1.00 98.56 358 TYR A C 1
ATOM 2762 O O . TYR A 1 358 ? -3.511 -5.856 -22.592 1.00 98.56 358 TYR A O 1
ATOM 2770 N N . PHE A 1 359 ? -1.963 -4.234 -22.613 1.00 98.06 359 PHE A N 1
ATOM 2771 C CA . PHE A 1 359 ? -2.902 -3.185 -23.001 1.00 98.06 359 PHE A CA 1
ATOM 2772 C C . PHE A 1 359 ? -3.601 -3.473 -24.341 1.00 98.06 359 PHE A C 1
ATOM 2774 O O . PHE A 1 359 ? -2.995 -3.432 -25.413 1.00 98.06 359 PHE A O 1
ATOM 2781 N N . GLY A 1 360 ? -4.908 -3.723 -24.274 1.00 96.69 360 GLY A N 1
ATOM 2782 C CA . GLY A 1 360 ? -5.788 -4.050 -25.396 1.00 96.69 360 GLY A CA 1
ATOM 2783 C C . GLY A 1 360 ? -6.273 -2.853 -26.223 1.00 96.69 360 GLY A C 1
ATOM 2784 O O . GLY A 1 360 ? -7.138 -3.039 -27.078 1.00 96.69 360 GLY A O 1
ATOM 2785 N N . GLY A 1 361 ? -5.745 -1.646 -25.986 1.00 93.19 361 GLY A N 1
ATOM 2786 C CA . GLY A 1 361 ? -6.260 -0.396 -26.557 1.00 93.19 361 GLY A CA 1
ATOM 2787 C C . GLY A 1 361 ? -7.411 0.208 -25.740 1.00 93.19 361 GLY A C 1
ATOM 2788 O O . GLY A 1 361 ? -8.063 -0.483 -24.953 1.00 93.19 361 GLY A O 1
ATOM 2789 N N . ASP A 1 362 ? -7.692 1.497 -25.950 1.00 89.31 362 ASP A N 1
ATOM 2790 C CA . ASP A 1 362 ? -8.909 2.148 -25.446 1.00 89.31 362 ASP A CA 1
ATOM 2791 C C . ASP A 1 362 ? -9.829 2.550 -26.617 1.00 89.31 362 ASP A C 1
ATOM 2793 O O . ASP A 1 362 ? -9.450 3.392 -27.435 1.00 89.31 362 ASP A O 1
ATOM 2797 N N . PRO A 1 363 ? -11.059 2.006 -26.718 1.00 84.44 363 PRO A N 1
ATOM 2798 C CA . PRO A 1 363 ? -12.055 2.463 -27.690 1.00 84.44 363 PRO A CA 1
ATOM 2799 C C . PRO A 1 363 ? -12.435 3.950 -27.566 1.00 84.44 363 PRO A C 1
ATOM 2801 O O . PRO A 1 363 ? -12.975 4.514 -28.519 1.00 84.44 363 PRO A O 1
ATOM 2804 N N . ASN A 1 364 ? -12.193 4.573 -26.408 1.00 83.12 364 ASN A N 1
ATOM 2805 C CA . ASN A 1 364 ? -12.513 5.972 -26.117 1.00 83.12 364 ASN A CA 1
ATOM 2806 C C . ASN A 1 364 ? -11.351 6.929 -26.434 1.00 83.12 364 ASN A C 1
ATOM 2808 O O . ASN A 1 364 ? -11.606 8.093 -26.747 1.00 83.12 364 ASN A O 1
ATOM 2812 N N . ASP A 1 365 ? -10.102 6.447 -26.407 1.00 80.75 365 ASP A N 1
ATOM 2813 C CA . ASP A 1 365 ? -8.905 7.208 -26.787 1.00 80.75 365 ASP A CA 1
ATOM 2814 C C . ASP A 1 365 ? -8.079 6.463 -27.859 1.00 80.75 365 ASP A C 1
ATOM 2816 O O . ASP A 1 365 ? -7.098 5.778 -27.552 1.00 80.75 365 ASP A O 1
ATOM 2820 N N . PRO A 1 366 ? -8.422 6.638 -29.152 1.00 76.94 366 PRO A N 1
ATOM 2821 C CA . PRO A 1 366 ? -7.684 6.043 -30.265 1.00 76.94 366 PRO A CA 1
ATOM 2822 C C . PRO A 1 366 ? -6.234 6.530 -30.425 1.00 76.94 366 PRO A C 1
ATOM 2824 O O . PRO A 1 366 ? -5.563 6.087 -31.359 1.00 76.94 366 PRO A O 1
ATOM 2827 N N . SER A 1 367 ? -5.741 7.455 -29.586 1.00 78.12 367 SER A N 1
ATOM 2828 C CA . SER A 1 367 ? -4.330 7.860 -29.600 1.00 78.12 367 SER A CA 1
ATOM 2829 C C . SER A 1 367 ? -3.406 6.833 -28.934 1.00 78.12 367 SER A C 1
ATOM 2831 O O . SER A 1 367 ? -2.207 6.829 -29.227 1.00 78.12 367 SER A O 1
ATOM 2833 N N . VAL A 1 368 ? -3.951 5.921 -28.115 1.00 84.88 368 VAL A N 1
ATOM 2834 C CA . VAL A 1 368 ? -3.200 4.826 -27.485 1.00 84.88 368 VAL A CA 1
ATOM 2835 C C . VAL A 1 368 ? -3.585 3.479 -28.126 1.00 84.88 368 VAL A C 1
ATOM 2837 O O . VAL A 1 368 ? -4.629 2.909 -27.798 1.00 84.88 368 VAL A O 1
ATOM 2840 N N . PRO A 1 369 ? -2.773 2.944 -29.059 1.00 89.69 369 PRO A N 1
ATOM 2841 C CA . PRO A 1 369 ? -3.047 1.661 -29.704 1.00 89.69 369 PRO A CA 1
ATOM 2842 C C . PRO A 1 369 ? -2.768 0.469 -28.776 1.00 89.69 369 PRO A C 1
ATOM 2844 O O . PRO A 1 369 ? -2.142 0.605 -27.725 1.00 89.69 369 PRO A O 1
ATOM 2847 N N . VAL A 1 370 ? -3.197 -0.718 -29.215 1.00 96.25 370 VAL A N 1
ATOM 2848 C CA . VAL A 1 370 ? -2.889 -2.017 -28.591 1.00 96.25 370 VAL A CA 1
ATOM 2849 C C . VAL A 1 370 ? -1.377 -2.196 -28.415 1.00 96.25 370 VAL A C 1
ATOM 2851 O O . VAL A 1 370 ? -0.615 -1.977 -29.359 1.00 96.25 370 VAL A O 1
ATOM 2854 N N . ASP A 1 371 ? -0.936 -2.663 -27.245 1.00 97.12 371 ASP A N 1
ATOM 2855 C CA . ASP A 1 371 ? 0.471 -2.986 -26.989 1.00 97.12 371 ASP A CA 1
ATOM 2856 C C . ASP A 1 371 ? 0.829 -4.394 -27.499 1.00 97.12 371 ASP A C 1
ATOM 2858 O O . ASP A 1 371 ? 1.049 -5.345 -26.743 1.00 97.12 371 ASP A O 1
ATOM 2862 N N . GLU A 1 372 ? 0.872 -4.528 -28.826 1.00 97.56 372 GLU A N 1
ATOM 2863 C CA . GLU A 1 372 ? 1.295 -5.760 -29.504 1.00 97.56 372 GLU A CA 1
ATOM 2864 C C . GLU A 1 372 ? 2.749 -6.150 -29.180 1.00 97.56 372 GLU A C 1
ATOM 2866 O O . GLU A 1 372 ? 3.089 -7.329 -29.200 1.00 97.56 372 GLU A O 1
ATOM 2871 N N . GLU A 1 373 ? 3.601 -5.182 -28.829 1.00 98.00 373 GLU A N 1
ATOM 2872 C CA . GLU A 1 373 ? 4.997 -5.421 -28.451 1.00 98.00 373 GLU A CA 1
ATOM 2873 C C . GLU A 1 373 ? 5.093 -6.164 -27.110 1.00 98.00 373 GLU A C 1
ATOM 2875 O O . GLU A 1 373 ? 5.836 -7.140 -27.000 1.00 98.00 373 GLU A O 1
ATOM 2880 N N . ALA A 1 374 ? 4.310 -5.757 -26.103 1.00 98.44 374 ALA A N 1
ATOM 2881 C CA . ALA A 1 374 ? 4.230 -6.467 -24.828 1.00 98.44 374 ALA A CA 1
ATOM 2882 C C . ALA A 1 374 ? 3.659 -7.887 -25.003 1.00 98.44 374 ALA A C 1
ATOM 2884 O O . ALA A 1 374 ? 4.204 -8.839 -24.439 1.00 98.44 374 ALA A O 1
ATOM 2885 N N . ARG A 1 375 ? 2.623 -8.055 -25.840 1.00 98.62 375 ARG A N 1
ATOM 2886 C CA . ARG A 1 375 ? 2.080 -9.375 -26.211 1.00 98.62 375 ARG A CA 1
ATOM 2887 C C . ARG A 1 375 ? 3.157 -10.277 -26.825 1.00 98.62 375 ARG A C 1
ATOM 2889 O O . ARG A 1 375 ? 3.350 -11.400 -26.365 1.00 98.62 375 ARG A O 1
ATOM 2896 N N . ASP A 1 376 ? 3.865 -9.796 -27.844 1.00 98.69 376 ASP A N 1
ATOM 2897 C CA . ASP A 1 376 ? 4.829 -10.603 -28.607 1.00 98.69 376 ASP A CA 1
ATOM 2898 C C . ASP A 1 376 ? 6.129 -10.882 -27.825 1.00 98.69 376 ASP A C 1
ATOM 2900 O O . ASP A 1 376 ? 6.845 -11.845 -28.117 1.00 98.69 376 ASP A O 1
ATOM 2904 N N . LEU A 1 377 ? 6.413 -10.098 -26.779 1.00 98.75 377 LEU A N 1
ATOM 2905 C CA . LEU A 1 377 ? 7.413 -10.430 -25.761 1.00 98.75 377 LEU A CA 1
ATOM 2906 C C . LEU A 1 377 ? 6.923 -11.548 -24.827 1.00 98.75 377 LEU A C 1
ATOM 2908 O O . LEU A 1 377 ? 7.650 -12.517 -24.616 1.00 98.75 377 LEU A O 1
ATOM 2912 N N . TRP A 1 378 ? 5.687 -11.481 -24.323 1.00 98.69 378 TRP A N 1
ATOM 2913 C CA . TRP A 1 378 ? 5.140 -12.518 -23.437 1.00 98.69 378 TRP A CA 1
ATOM 2914 C C . TRP A 1 378 ? 4.921 -13.876 -24.107 1.00 98.69 378 TRP A C 1
ATOM 2916 O O . TRP A 1 378 ? 5.150 -14.907 -23.472 1.00 98.69 378 TRP A O 1
ATOM 2926 N N . LEU A 1 379 ? 4.568 -13.901 -25.395 1.00 98.69 379 LEU A N 1
ATOM 2927 C CA . LEU A 1 379 ? 4.401 -15.132 -26.184 1.00 98.69 379 LEU A CA 1
ATOM 2928 C C . LEU A 1 379 ? 5.699 -15.950 -26.375 1.00 98.69 379 LEU A C 1
ATOM 2930 O O . LEU A 1 379 ? 5.657 -17.051 -26.922 1.00 98.69 379 LEU A O 1
ATOM 2934 N N . GLN A 1 380 ? 6.851 -15.445 -25.919 1.00 98.25 380 GLN A N 1
ATOM 2935 C CA . GLN A 1 380 ? 8.116 -16.195 -25.858 1.00 98.25 380 GLN A CA 1
ATOM 2936 C C . GLN A 1 380 ? 8.258 -17.025 -24.565 1.00 98.25 380 GLN A C 1
ATOM 2938 O O . GLN A 1 380 ? 9.100 -17.920 -24.509 1.00 98.25 380 GLN A O 1
ATOM 2943 N N . TYR A 1 381 ? 7.425 -16.752 -23.554 1.00 98.06 381 TYR A N 1
ATOM 2944 C CA . TYR A 1 381 ? 7.480 -17.347 -22.212 1.00 98.06 381 TYR A CA 1
ATOM 2945 C C . TYR A 1 381 ? 6.189 -18.083 -21.830 1.00 98.06 381 TYR A C 1
ATOM 2947 O O . TYR A 1 381 ? 6.236 -19.139 -21.198 1.00 98.06 381 TYR A O 1
ATOM 2955 N N . LEU A 1 382 ? 5.037 -17.542 -22.236 1.00 98.12 382 LEU A N 1
ATOM 2956 C CA . LEU A 1 382 ? 3.705 -18.051 -21.921 1.00 98.12 382 LEU A CA 1
ATOM 2957 C C . LEU A 1 382 ? 2.950 -18.474 -23.194 1.00 98.12 382 LEU A C 1
ATOM 2959 O O . LEU A 1 382 ? 3.102 -17.843 -24.241 1.00 98.12 382 LEU A O 1
ATOM 2963 N N . PRO A 1 383 ? 2.109 -19.524 -23.126 1.00 97.88 383 PRO A N 1
ATOM 2964 C CA . PRO A 1 383 ? 1.242 -19.905 -24.236 1.00 97.88 383 PRO A CA 1
ATOM 2965 C C . PRO A 1 383 ? 0.130 -18.853 -24.449 1.00 97.88 383 PRO A C 1
ATOM 2967 O O . PRO A 1 383 ? -0.218 -18.145 -23.499 1.00 97.88 383 PRO A O 1
ATOM 2970 N N . PRO A 1 384 ? -0.466 -18.751 -25.654 1.00 98.19 384 PRO A N 1
ATOM 2971 C CA . PRO A 1 384 ? -1.425 -17.691 -25.988 1.00 98.19 384 PRO A CA 1
ATOM 2972 C C . PRO A 1 384 ? -2.622 -17.585 -25.038 1.00 98.19 384 PRO A C 1
ATOM 2974 O O . PRO A 1 384 ? -3.090 -16.489 -24.752 1.00 98.19 384 PRO A O 1
ATOM 2977 N N . GLU A 1 385 ? -3.086 -18.704 -24.483 1.00 97.88 385 GLU A N 1
ATOM 2978 C CA . GLU A 1 385 ? -4.212 -18.766 -23.543 1.00 97.88 385 GLU A CA 1
ATOM 2979 C C . GLU A 1 385 ? -3.892 -18.158 -22.160 1.00 97.88 385 GLU A C 1
ATOM 2981 O O . GLU A 1 385 ? -4.763 -18.095 -21.292 1.00 97.88 385 GLU A O 1
ATOM 2986 N N . ARG A 1 386 ? -2.642 -17.728 -21.942 1.00 98.38 386 ARG A N 1
ATOM 2987 C CA . ARG A 1 386 ? -2.142 -17.068 -20.726 1.00 98.38 386 ARG A CA 1
ATOM 2988 C C . ARG A 1 386 ? -1.630 -15.641 -20.970 1.00 98.38 386 ARG A C 1
ATOM 2990 O O . ARG A 1 386 ? -1.121 -15.041 -20.028 1.00 98.38 386 ARG A O 1
ATOM 2997 N N . VAL A 1 387 ? -1.764 -15.103 -22.188 1.00 98.62 387 VAL A N 1
ATOM 2998 C CA . VAL A 1 387 ? -1.341 -13.739 -22.563 1.00 98.62 387 VAL A CA 1
ATOM 2999 C C . VAL A 1 387 ? -2.571 -12.948 -23.016 1.00 98.62 387 VAL A C 1
ATOM 3001 O O . VAL A 1 387 ? -3.038 -13.096 -24.144 1.00 98.62 387 VAL A O 1
ATOM 3004 N N . LEU A 1 388 ? -3.143 -12.151 -22.111 1.00 98.44 388 LEU A N 1
ATOM 3005 C CA . LEU A 1 388 ? -4.519 -11.651 -22.215 1.00 98.44 388 LEU A CA 1
ATOM 3006 C C . LEU A 1 388 ? -4.585 -10.132 -22.458 1.00 98.44 388 LEU A C 1
ATOM 3008 O O . LEU A 1 388 ? -3.917 -9.387 -21.746 1.00 98.44 388 LEU A O 1
ATOM 3012 N N . PRO A 1 389 ? -5.416 -9.636 -23.393 1.00 97.88 389 PRO A N 1
ATOM 3013 C CA . PRO A 1 389 ? -5.663 -8.204 -23.526 1.00 97.88 389 PRO A CA 1
ATOM 3014 C C . PRO A 1 389 ? -6.611 -7.694 -22.427 1.00 97.88 389 PRO A C 1
ATOM 3016 O O . PRO A 1 389 ? -7.716 -8.222 -22.282 1.00 97.88 389 PRO A O 1
ATOM 3019 N N . CYS A 1 390 ? -6.241 -6.625 -21.716 1.00 96.25 390 CYS A N 1
ATOM 3020 C CA . CYS A 1 390 ? -7.147 -5.895 -20.814 1.00 96.25 390 CYS A CA 1
ATOM 3021 C C . CYS A 1 390 ? -7.248 -4.405 -21.192 1.00 96.25 390 CYS A C 1
ATOM 3023 O O . CYS A 1 390 ? -6.395 -3.860 -21.894 1.00 96.25 390 CYS A O 1
ATOM 3025 N N . GLY A 1 391 ? -8.335 -3.747 -20.779 1.00 94.69 391 GLY A N 1
ATOM 3026 C CA . GLY A 1 391 ? -8.630 -2.361 -21.162 1.00 94.69 391 GLY A CA 1
ATOM 3027 C C . GLY A 1 391 ? -7.859 -1.317 -20.348 1.00 94.69 391 GLY A C 1
ATOM 3028 O O . GLY A 1 391 ? -7.092 -1.643 -19.443 1.00 94.69 391 GLY A O 1
ATOM 3029 N N . ALA A 1 392 ? -8.117 -0.035 -20.621 1.00 92.25 392 ALA A N 1
ATOM 3030 C CA . ALA A 1 392 ? -7.467 1.087 -19.931 1.00 92.25 392 ALA A CA 1
ATOM 3031 C C . ALA A 1 392 ? -7.687 1.131 -18.406 1.00 92.25 392 ALA A C 1
ATOM 3033 O O . ALA A 1 392 ? -6.869 1.710 -17.704 1.00 92.25 392 ALA A O 1
ATOM 3034 N N . LYS A 1 393 ? -8.742 0.487 -17.881 1.00 91.50 393 LYS A N 1
ATOM 3035 C CA . LYS A 1 393 ? -8.960 0.330 -16.431 1.00 91.50 393 LYS A CA 1
ATOM 3036 C C . LYS A 1 393 ? -7.804 -0.413 -15.744 1.00 91.50 393 LYS A C 1
ATOM 3038 O O . LYS A 1 393 ? -7.484 -0.093 -14.604 1.00 91.50 393 LYS A O 1
ATOM 3043 N N . ASP A 1 394 ? -7.230 -1.403 -16.427 1.00 93.19 394 ASP A N 1
ATOM 3044 C CA . ASP A 1 394 ? -6.349 -2.411 -15.826 1.00 93.19 394 ASP A CA 1
ATOM 3045 C C . ASP A 1 394 ? -4.925 -2.338 -16.409 1.00 93.19 394 ASP A C 1
ATOM 3047 O O . ASP A 1 394 ? -3.938 -2.488 -15.695 1.00 93.19 394 ASP A O 1
ATOM 3051 N N . ASN A 1 395 ? -4.792 -2.045 -17.709 1.00 96.94 395 ASN A N 1
ATOM 3052 C CA . ASN A 1 395 ? -3.499 -1.975 -18.400 1.00 96.94 395 ASN A CA 1
ATOM 3053 C C . ASN A 1 395 ? -3.112 -0.586 -18.939 1.00 96.94 395 ASN A C 1
ATOM 3055 O O . ASN A 1 395 ? -2.229 -0.490 -19.791 1.00 96.94 395 ASN A O 1
ATOM 3059 N N . PHE A 1 396 ? -3.710 0.502 -18.443 1.00 95.06 396 PHE A N 1
ATOM 3060 C CA . PHE A 1 396 ? -3.155 1.850 -18.619 1.00 95.06 396 PHE A CA 1
ATOM 3061 C C . PHE A 1 396 ? -2.944 2.503 -17.251 1.00 95.06 396 PHE A C 1
ATOM 3063 O O . PHE A 1 396 ? -3.896 2.840 -16.552 1.00 95.06 396 PHE A O 1
ATOM 3070 N N . TRP A 1 397 ? -1.684 2.649 -16.842 1.00 94.06 397 TRP A N 1
ATOM 3071 C CA . TRP A 1 397 ? -1.334 3.066 -15.487 1.00 94.06 397 TRP A CA 1
ATOM 3072 C C . TRP A 1 397 ? -1.048 4.566 -15.396 1.00 94.06 397 TRP A C 1
ATOM 3074 O O . TRP A 1 397 ? -0.352 5.145 -16.237 1.00 94.06 397 TRP A O 1
ATOM 3084 N N . GLU A 1 398 ? -1.547 5.191 -14.327 1.00 88.25 398 GLU A N 1
ATOM 3085 C CA . GLU A 1 398 ? -1.395 6.623 -14.059 1.00 88.25 398 GLU A CA 1
ATOM 3086 C C . GLU A 1 398 ? -1.423 6.912 -12.549 1.00 88.25 398 GLU A C 1
ATOM 3088 O O . GLU A 1 398 ? -2.387 6.570 -11.863 1.00 88.25 398 GLU A O 1
ATOM 3093 N N . MET A 1 399 ? -0.416 7.646 -12.067 1.00 75.69 399 MET A N 1
ATOM 3094 C CA . MET A 1 399 ? -0.202 8.035 -10.660 1.00 75.69 399 MET A CA 1
ATOM 3095 C C . MET A 1 399 ? -1.371 8.797 -10.000 1.00 75.69 399 MET A C 1
ATOM 3097 O O . MET A 1 399 ? -1.495 8.810 -8.773 1.00 75.69 399 MET A O 1
ATOM 3101 N N . GLY A 1 400 ? -2.179 9.491 -10.802 1.00 78.06 400 GLY A N 1
ATOM 3102 C CA . GLY A 1 400 ? -3.217 10.426 -10.371 1.00 78.06 400 GLY A CA 1
ATOM 3103 C C . GLY A 1 400 ? -3.994 10.951 -11.577 1.00 78.06 400 GLY A C 1
ATOM 3104 O O . GLY A 1 400 ? -4.138 10.225 -12.561 1.00 78.06 400 GLY A O 1
ATOM 3105 N N . ASP A 1 401 ? -4.469 12.194 -11.502 1.00 79.62 401 ASP A N 1
ATOM 3106 C CA . ASP A 1 401 ? -5.220 12.842 -12.591 1.00 79.62 401 ASP A CA 1
ATOM 3107 C C . ASP A 1 401 ? -4.291 13.424 -13.679 1.00 79.62 401 ASP A C 1
ATOM 3109 O O . ASP A 1 401 ? -4.679 13.537 -14.839 1.00 79.62 401 ASP A O 1
ATOM 3113 N N . THR A 1 402 ? -3.045 13.760 -13.316 1.00 82.94 402 THR A N 1
ATOM 3114 C CA . THR A 1 402 ? -1.997 14.269 -14.218 1.00 82.94 402 THR A CA 1
ATOM 3115 C C . THR A 1 402 ? -0.619 13.692 -13.874 1.00 82.94 402 THR A C 1
ATOM 3117 O O . THR A 1 402 ? -0.383 13.203 -12.762 1.00 82.94 402 THR A O 1
ATOM 3120 N N . GLY A 1 403 ? 0.318 13.758 -14.825 1.00 87.00 403 GLY A N 1
ATOM 3121 C CA . GLY A 1 403 ? 1.699 13.291 -14.659 1.00 87.00 403 GLY A CA 1
ATOM 3122 C C . GLY A 1 403 ? 2.089 12.093 -15.542 1.00 87.00 403 GLY A C 1
ATOM 3123 O O . GLY A 1 403 ? 1.346 11.723 -16.457 1.00 87.00 403 GLY A O 1
ATOM 3124 N N . PRO A 1 404 ? 3.264 11.479 -15.286 1.00 90.25 404 PRO A N 1
ATOM 3125 C CA . PRO A 1 404 ? 3.764 10.336 -16.048 1.00 90.25 404 PRO A CA 1
ATOM 3126 C C . PRO A 1 404 ? 2.813 9.132 -16.021 1.00 90.25 404 PRO A C 1
ATOM 3128 O O . PRO A 1 404 ? 2.324 8.737 -14.960 1.00 90.25 404 PRO A O 1
ATOM 3131 N N . CYS A 1 405 ? 2.576 8.553 -17.196 1.00 92.56 405 CYS A N 1
ATOM 3132 C CA . CYS A 1 405 ? 1.651 7.446 -17.432 1.00 92.56 405 CYS A CA 1
ATOM 3133 C C . CYS A 1 405 ? 2.044 6.634 -18.681 1.00 92.56 405 CYS A C 1
ATOM 3135 O O . CYS A 1 405 ? 2.939 7.009 -19.454 1.00 92.56 405 CYS A O 1
ATOM 3137 N N . GLY A 1 406 ? 1.378 5.499 -18.885 1.00 95.19 406 GLY A N 1
ATOM 3138 C CA . GLY A 1 406 ? 1.573 4.657 -20.063 1.00 95.19 406 GLY A CA 1
ATOM 3139 C C . GLY A 1 406 ? 0.813 3.333 -19.995 1.00 95.19 406 GLY A C 1
ATOM 3140 O O . GLY A 1 406 ? 0.246 3.003 -18.950 1.00 95.19 406 GLY A O 1
ATOM 3141 N N . PRO A 1 407 ? 0.811 2.554 -21.091 1.00 97.19 407 PRO A N 1
ATOM 3142 C CA . PRO A 1 407 ? 0.351 1.175 -21.044 1.00 97.19 407 PRO A CA 1
ATOM 3143 C C . PRO A 1 407 ? 1.221 0.367 -20.075 1.00 97.19 407 PRO A C 1
ATOM 3145 O O . PRO A 1 407 ? 2.396 0.681 -19.857 1.00 97.19 407 PRO A O 1
ATOM 3148 N N . CYS A 1 408 ? 0.662 -0.689 -19.501 1.00 98.19 408 CYS A N 1
ATOM 3149 C CA . CYS A 1 408 ? 1.404 -1.609 -18.652 1.00 98.19 408 CYS A CA 1
ATOM 3150 C C . CYS A 1 408 ? 1.074 -3.071 -18.959 1.00 98.19 408 CYS A C 1
ATOM 3152 O O . CYS A 1 408 ? 0.205 -3.392 -19.775 1.00 98.19 408 CYS A O 1
ATOM 3154 N N . THR A 1 409 ? 1.824 -3.953 -18.312 1.00 98.75 409 THR A N 1
ATOM 3155 C CA . THR A 1 409 ? 1.585 -5.391 -18.280 1.00 98.75 409 THR A CA 1
ATOM 3156 C C . THR A 1 409 ? 1.645 -5.868 -16.838 1.00 98.75 409 THR A C 1
ATOM 3158 O O . THR A 1 409 ? 2.527 -5.458 -16.083 1.00 98.75 409 THR A O 1
ATOM 3161 N N . GLU A 1 410 ? 0.707 -6.719 -16.438 1.00 98.62 410 GLU A N 1
ATOM 3162 C CA . GLU A 1 410 ? 0.689 -7.301 -15.098 1.00 98.62 410 GLU A CA 1
ATOM 3163 C C . GLU A 1 410 ? 1.003 -8.786 -15.179 1.00 98.62 410 GLU A C 1
ATOM 3165 O O . GLU A 1 410 ? 0.498 -9.499 -16.049 1.00 98.62 410 GLU A O 1
ATOM 3170 N N . ILE A 1 411 ? 1.782 -9.264 -14.218 1.00 98.75 411 ILE A N 1
ATOM 3171 C CA . ILE A 1 411 ? 2.021 -10.681 -13.995 1.00 98.75 411 ILE A CA 1
ATOM 3172 C C . ILE A 1 411 ? 1.079 -11.137 -12.885 1.00 98.75 411 ILE A C 1
ATOM 3174 O O . ILE A 1 411 ? 1.040 -10.556 -11.797 1.00 98.75 411 ILE A O 1
ATOM 3178 N N . HIS A 1 412 ? 0.332 -12.196 -13.171 1.00 98.56 412 HIS A N 1
ATOM 3179 C CA . HIS A 1 412 ? -0.685 -12.788 -12.310 1.00 98.56 412 HIS A CA 1
ATOM 3180 C C . HIS A 1 412 ? -0.302 -14.223 -11.942 1.00 98.56 412 HIS A C 1
ATOM 3182 O O . HIS A 1 412 ? 0.244 -14.946 -12.777 1.00 98.56 412 HIS A O 1
ATOM 3188 N N . TYR A 1 413 ? -0.599 -14.665 -10.716 1.00 98.19 413 TYR A N 1
ATOM 3189 C CA . TYR A 1 413 ? -0.237 -16.007 -10.237 1.00 98.19 413 TYR A CA 1
ATOM 3190 C C . TYR A 1 413 ? -1.416 -16.760 -9.614 1.00 98.19 413 TYR A C 1
ATOM 3192 O O . TYR A 1 413 ? -2.035 -16.306 -8.650 1.00 98.19 413 TYR A O 1
ATOM 3200 N N . ASP A 1 414 ? -1.681 -17.962 -10.130 1.00 97.69 414 ASP A N 1
ATOM 3201 C CA . ASP A 1 414 ? -2.706 -18.868 -9.615 1.00 97.69 414 ASP A CA 1
ATOM 3202 C C . ASP A 1 414 ? -2.194 -19.684 -8.412 1.00 97.69 414 ASP A C 1
ATOM 3204 O O . ASP A 1 414 ? -1.394 -20.617 -8.548 1.00 97.69 414 ASP A O 1
ATOM 3208 N N . ARG A 1 415 ? -2.705 -19.369 -7.216 1.00 95.75 415 ARG A N 1
ATOM 3209 C CA . ARG A 1 415 ? -2.449 -20.055 -5.938 1.00 95.75 415 ARG A CA 1
ATOM 3210 C C . ARG A 1 415 ? -2.971 -21.498 -5.886 1.00 95.75 415 ARG A C 1
ATOM 3212 O O . ARG A 1 415 ? -2.458 -22.264 -5.071 1.00 95.75 415 ARG A O 1
ATOM 3219 N N . ILE A 1 416 ? -3.880 -21.907 -6.774 1.00 95.62 416 ILE A N 1
ATOM 3220 C CA . ILE A 1 416 ? -4.330 -23.307 -6.900 1.00 95.62 416 ILE A CA 1
ATOM 3221 C C . ILE A 1 416 ? -3.422 -24.081 -7.867 1.00 95.62 416 ILE A C 1
ATOM 3223 O O . ILE A 1 416 ? -2.848 -25.107 -7.499 1.00 95.62 416 ILE A O 1
ATOM 3227 N N . GLY A 1 417 ? -3.243 -23.567 -9.087 1.00 94.19 417 GLY A N 1
ATOM 3228 C CA . GLY A 1 417 ? -2.482 -24.221 -10.152 1.00 94.19 417 GLY A CA 1
ATOM 3229 C C . GLY A 1 417 ? -3.188 -25.441 -10.761 1.00 94.19 417 GLY A C 1
ATOM 3230 O O . GLY A 1 417 ? -4.314 -25.782 -10.403 1.00 94.19 417 GLY A O 1
ATOM 3231 N N . ASN A 1 418 ? -2.525 -26.103 -11.718 1.00 93.69 418 ASN A N 1
ATOM 3232 C CA . ASN A 1 418 ? -3.066 -27.239 -12.491 1.00 93.69 418 ASN A CA 1
ATOM 3233 C C . ASN A 1 418 ? -4.409 -26.964 -13.212 1.00 93.69 418 ASN A C 1
ATOM 3235 O O . ASN A 1 418 ? -5.128 -27.897 -13.575 1.00 93.69 418 ASN A O 1
ATOM 3239 N N . ARG A 1 419 ? -4.734 -25.689 -13.454 1.00 95.25 419 ARG A N 1
ATOM 3240 C CA . ARG A 1 419 ? -5.927 -25.222 -14.175 1.00 95.25 419 ARG A CA 1
ATOM 3241 C C . ARG A 1 419 ? -5.568 -24.121 -15.177 1.00 95.25 419 ARG A C 1
ATOM 3243 O O . ARG A 1 419 ? -4.539 -23.456 -15.045 1.00 95.25 419 ARG A O 1
ATOM 3250 N N . LEU A 1 420 ? -6.431 -23.941 -16.172 1.00 96.62 420 LEU A N 1
ATOM 3251 C CA . LEU A 1 420 ? -6.423 -22.819 -17.109 1.00 96.62 420 LEU A CA 1
ATOM 3252 C C . LEU A 1 420 ? -7.755 -22.086 -16.927 1.00 96.62 420 LEU A C 1
ATOM 3254 O O . LEU A 1 420 ? -8.797 -22.669 -17.211 1.00 96.62 420 LEU A O 1
ATOM 3258 N N . VAL A 1 421 ? -7.695 -20.873 -16.381 1.00 97.31 421 VAL A N 1
ATOM 3259 C CA . VAL A 1 421 ? -8.849 -20.055 -15.963 1.00 97.31 421 VAL A CA 1
ATOM 3260 C C . VAL A 1 421 ? -8.607 -18.563 -16.271 1.00 97.31 421 VAL A C 1
ATOM 3262 O O . VAL A 1 421 ? -8.593 -17.733 -15.360 1.00 97.31 421 VAL A O 1
ATOM 3265 N N . PRO A 1 422 ? -8.325 -18.193 -17.539 1.00 96.75 422 PRO A N 1
ATOM 3266 C CA . PRO A 1 422 ? -8.059 -16.802 -17.922 1.00 96.75 422 PRO A CA 1
ATOM 3267 C C . PRO A 1 422 ? -9.219 -15.851 -17.586 1.00 96.75 422 PRO A C 1
ATOM 3269 O O . PRO A 1 422 ? -8.991 -14.668 -17.367 1.00 96.75 422 PRO A O 1
ATOM 3272 N N . GLU A 1 423 ? -10.447 -16.362 -17.477 1.00 96.44 423 GLU A N 1
ATOM 3273 C CA . GLU A 1 423 ? -11.641 -15.626 -17.051 1.00 96.44 423 GLU A CA 1
ATOM 3274 C C . GLU A 1 423 ? -11.625 -15.153 -15.585 1.00 96.44 423 GLU A C 1
ATOM 3276 O O . GLU A 1 423 ? -12.506 -14.390 -15.195 1.00 96.44 423 GLU A O 1
ATOM 3281 N N . LEU A 1 424 ? -10.649 -15.592 -14.779 1.00 96.75 424 LEU A N 1
ATOM 3282 C CA . LEU A 1 424 ? -10.451 -15.136 -13.397 1.00 96.75 424 LEU A CA 1
ATOM 3283 C C . LEU A 1 424 ? -9.352 -14.063 -13.257 1.00 96.75 424 LEU A C 1
ATOM 3285 O O . LEU A 1 424 ? -9.174 -13.506 -12.175 1.00 96.75 424 LEU A O 1
ATOM 3289 N N . VAL A 1 425 ? -8.621 -13.749 -14.333 1.00 96.75 425 VAL A N 1
ATOM 3290 C CA . VAL A 1 425 ? -7.631 -12.659 -14.347 1.00 96.75 425 VAL A CA 1
ATOM 3291 C C . VAL A 1 425 ? -8.361 -11.316 -14.272 1.00 96.75 425 VAL A C 1
ATOM 3293 O O . VAL A 1 425 ? -9.277 -11.066 -15.051 1.00 96.75 425 VAL A O 1
ATOM 3296 N N . ASN A 1 426 ? -7.968 -10.457 -13.324 1.00 93.81 426 ASN A N 1
ATOM 3297 C CA . ASN A 1 426 ? -8.643 -9.185 -13.014 1.00 93.81 426 ASN A CA 1
ATOM 3298 C C . ASN A 1 426 ? -10.153 -9.314 -12.696 1.00 93.81 426 ASN A C 1
ATOM 3300 O O . ASN A 1 426 ? -10.924 -8.381 -12.920 1.00 93.81 426 ASN A O 1
ATOM 3304 N N . ALA A 1 427 ? -10.564 -10.458 -12.129 1.00 93.31 427 ALA A N 1
ATOM 3305 C CA . ALA A 1 427 ? -11.938 -10.750 -11.697 1.00 93.31 427 ALA A CA 1
ATOM 3306 C C . ALA A 1 427 ? -12.094 -10.874 -10.160 1.00 93.31 427 ALA A C 1
ATOM 3308 O O . ALA A 1 427 ? -12.990 -11.569 -9.682 1.00 93.31 427 ALA A O 1
ATOM 3309 N N . ASP A 1 428 ? -11.200 -10.237 -9.395 1.00 88.12 428 ASP A N 1
ATOM 3310 C CA . ASP A 1 428 ? -11.185 -10.185 -7.920 1.00 88.12 428 ASP A CA 1
ATOM 3311 C C . ASP A 1 428 ? -11.122 -11.555 -7.187 1.00 88.12 428 ASP A C 1
ATOM 3313 O O . ASP A 1 428 ? -11.475 -11.662 -6.008 1.00 88.12 428 ASP A O 1
ATOM 3317 N N . ASP A 1 429 ? -10.626 -12.617 -7.842 1.00 91.81 429 ASP A N 1
ATOM 3318 C CA . ASP A 1 429 ? -10.426 -13.940 -7.222 1.00 91.81 429 ASP A CA 1
ATOM 3319 C C . ASP A 1 429 ? -9.167 -13.948 -6.312 1.00 91.81 429 ASP A C 1
ATOM 3321 O O . ASP A 1 429 ? -8.046 -13.800 -6.802 1.00 91.81 429 ASP A O 1
ATOM 3325 N N . PRO A 1 430 ? -9.281 -14.199 -4.989 1.00 89.69 430 PRO A N 1
ATOM 3326 C CA . PRO A 1 430 ? -8.138 -14.165 -4.060 1.00 89.69 430 PRO A CA 1
ATOM 3327 C C . PRO A 1 430 ? -7.093 -15.273 -4.305 1.00 89.69 430 PRO A C 1
ATOM 3329 O O . PRO A 1 430 ? -6.006 -15.261 -3.716 1.00 89.69 430 PRO A O 1
ATOM 3332 N N . ASN A 1 431 ? -7.410 -16.249 -5.156 1.00 93.62 431 ASN A N 1
ATOM 3333 C CA . ASN A 1 431 ? -6.545 -17.350 -5.554 1.00 93.62 431 ASN A CA 1
ATOM 3334 C C . ASN A 1 431 ? -5.881 -17.118 -6.919 1.00 93.62 431 ASN A C 1
ATOM 3336 O O . ASN A 1 431 ? -5.013 -17.910 -7.272 1.00 93.62 431 ASN A O 1
ATOM 3340 N N . LEU A 1 432 ? -6.250 -16.091 -7.689 1.00 95.69 432 LEU A N 1
ATOM 3341 C CA . LEU A 1 432 ? -5.544 -15.690 -8.908 1.00 95.69 432 LEU A CA 1
ATOM 3342 C C . LEU A 1 432 ? -5.346 -14.175 -8.867 1.00 95.69 432 LEU A C 1
ATOM 3344 O O . LEU A 1 432 ? -6.232 -13.408 -9.223 1.00 95.69 432 LEU A O 1
ATOM 3348 N N . ILE A 1 433 ? -4.165 -13.762 -8.405 1.00 93.50 433 ILE A N 1
ATOM 3349 C CA . ILE A 1 433 ? -3.892 -12.364 -8.064 1.00 93.50 433 ILE A CA 1
ATOM 3350 C C . ILE A 1 433 ? -2.780 -11.753 -8.913 1.00 93.50 433 ILE A C 1
ATOM 3352 O O . ILE A 1 433 ? -1.803 -12.426 -9.254 1.00 93.50 433 ILE A O 1
ATOM 3356 N N . GLU A 1 434 ? -2.891 -10.444 -9.137 1.00 96.56 434 GLU A N 1
ATOM 3357 C CA . GLU A 1 434 ? -1.804 -9.572 -9.581 1.00 96.56 434 GLU A CA 1
ATOM 3358 C C . GLU A 1 434 ? -0.650 -9.662 -8.567 1.00 96.56 434 GLU A C 1
ATOM 3360 O O . GLU A 1 434 ? -0.836 -9.416 -7.367 1.00 96.56 434 GLU A O 1
ATOM 3365 N N . ILE A 1 435 ? 0.550 -10.008 -9.034 1.00 96.69 435 ILE A N 1
ATOM 3366 C CA . ILE A 1 435 ? 1.762 -10.023 -8.205 1.00 96.69 435 ILE A CA 1
ATOM 3367 C C . ILE A 1 435 ? 2.714 -8.878 -8.540 1.00 96.69 435 ILE A C 1
ATOM 3369 O O . ILE A 1 435 ? 3.332 -8.343 -7.620 1.00 96.69 435 ILE A O 1
ATOM 3373 N N . TRP A 1 436 ? 2.815 -8.487 -9.814 1.00 98.56 436 TRP A N 1
ATOM 3374 C CA . TRP A 1 436 ? 3.787 -7.502 -10.293 1.00 98.56 436 TRP A CA 1
ATOM 3375 C C . TRP A 1 436 ? 3.244 -6.739 -11.505 1.00 98.56 436 TRP A C 1
ATOM 3377 O O . TRP A 1 436 ? 2.968 -7.343 -12.538 1.00 98.56 436 TRP A O 1
ATOM 3387 N N . ASN A 1 437 ? 3.130 -5.417 -11.395 1.00 98.56 437 ASN A N 1
ATOM 3388 C CA . ASN A 1 437 ? 2.793 -4.522 -12.500 1.00 98.56 437 ASN A CA 1
ATOM 3389 C C . ASN A 1 437 ? 4.077 -3.911 -13.093 1.00 98.56 437 ASN A C 1
ATOM 3391 O O . ASN A 1 437 ? 4.962 -3.482 -12.345 1.00 98.56 437 ASN A O 1
ATOM 3395 N N . VAL A 1 438 ? 4.188 -3.881 -14.422 1.00 98.69 438 VAL A N 1
ATOM 3396 C CA . VAL A 1 438 ? 5.326 -3.349 -15.186 1.00 98.69 438 VAL A CA 1
ATOM 3397 C C . VAL A 1 438 ? 4.797 -2.294 -16.161 1.00 98.69 438 VAL A C 1
ATOM 3399 O O . VAL A 1 438 ? 4.174 -2.609 -17.175 1.00 98.69 438 VAL A O 1
ATOM 3402 N N . VAL A 1 439 ? 5.037 -1.025 -15.838 1.00 98.50 439 VAL A N 1
ATOM 3403 C CA . VAL A 1 439 ? 4.503 0.155 -16.523 1.00 98.50 439 VAL A CA 1
ATOM 3404 C C . VAL A 1 439 ? 5.510 0.720 -17.517 1.00 98.50 439 VAL A C 1
ATOM 3406 O O . VAL A 1 439 ? 6.659 1.026 -17.184 1.00 98.50 439 VAL A O 1
ATOM 3409 N N . PHE A 1 440 ? 5.047 0.933 -18.746 1.00 97.94 440 PHE A N 1
ATOM 3410 C CA . PHE A 1 440 ? 5.827 1.469 -19.854 1.00 97.94 440 PHE A CA 1
ATOM 3411 C C . PHE A 1 440 ? 5.576 2.973 -19.989 1.00 97.94 440 PHE A C 1
ATOM 3413 O O . PHE A 1 440 ? 4.899 3.441 -20.907 1.00 97.94 440 PHE A O 1
ATOM 3420 N N . ILE A 1 441 ? 6.108 3.733 -19.025 1.00 96.31 441 ILE A N 1
ATOM 3421 C CA . ILE A 1 441 ? 5.958 5.190 -18.947 1.00 96.31 441 ILE A CA 1
ATOM 3422 C C . ILE A 1 441 ? 6.520 5.836 -20.224 1.00 96.31 441 ILE A C 1
ATOM 3424 O O . ILE A 1 441 ? 7.723 5.810 -20.494 1.00 96.31 441 ILE A O 1
ATOM 3428 N N . GLN A 1 442 ? 5.622 6.429 -21.010 1.00 94.12 442 GLN A N 1
ATOM 3429 C CA . GLN A 1 442 ? 5.933 7.055 -22.301 1.00 94.12 442 GLN A CA 1
ATOM 3430 C C . GLN A 1 442 ? 5.074 8.293 -22.607 1.00 94.12 442 GLN A C 1
ATOM 3432 O O . GLN A 1 442 ? 5.330 8.992 -23.589 1.00 94.12 442 GLN A O 1
ATOM 3437 N N . PHE A 1 443 ? 4.090 8.597 -21.756 1.00 93.12 443 PHE A N 1
ATOM 3438 C CA . PHE A 1 443 ? 3.246 9.785 -21.847 1.00 93.12 443 PHE A CA 1
ATOM 3439 C C . PHE A 1 443 ? 3.271 10.581 -20.537 1.00 93.12 443 PHE A C 1
ATOM 3441 O O . PHE A 1 443 ? 3.585 10.063 -19.465 1.00 93.12 443 PHE A O 1
ATOM 3448 N N . ASN A 1 444 ? 2.899 11.852 -20.630 1.00 90.12 444 ASN A N 1
ATOM 3449 C CA . ASN A 1 444 ? 2.466 12.684 -19.519 1.00 90.12 444 ASN A CA 1
ATOM 3450 C C . ASN A 1 444 ? 1.006 13.077 -19.766 1.00 90.12 444 ASN A C 1
ATOM 3452 O O . ASN A 1 444 ? 0.709 13.586 -20.849 1.00 90.12 444 ASN A O 1
ATOM 3456 N N . ARG A 1 445 ? 0.110 12.873 -18.793 1.00 89.38 445 ARG A N 1
ATOM 3457 C CA . ARG A 1 445 ? -1.245 13.432 -18.859 1.00 89.38 445 ARG A CA 1
ATOM 3458 C C . ARG A 1 445 ? -1.219 14.869 -18.343 1.00 89.38 445 ARG A C 1
ATOM 3460 O O . ARG A 1 445 ? -0.723 15.119 -17.243 1.00 89.38 445 ARG A O 1
ATOM 3467 N N . GLU A 1 446 ? -1.696 15.795 -19.165 1.00 88.62 446 GLU A N 1
ATOM 3468 C CA . GLU A 1 446 ? -1.772 17.232 -18.876 1.00 88.62 446 GLU A CA 1
ATOM 3469 C C . GLU A 1 446 ? -3.112 17.596 -18.192 1.00 88.62 446 GLU A C 1
ATOM 3471 O O . GLU A 1 446 ? -4.040 16.789 -18.168 1.00 88.62 446 GLU A O 1
ATOM 3476 N N . ASP A 1 447 ? -3.239 18.818 -17.653 1.00 87.75 447 ASP A N 1
ATOM 3477 C CA . ASP A 1 447 ? -4.419 19.278 -16.882 1.00 87.75 447 ASP A CA 1
ATOM 3478 C C . ASP A 1 447 ? -5.760 19.245 -17.654 1.00 87.75 447 ASP A C 1
ATOM 3480 O O . ASP A 1 447 ? -6.828 19.283 -17.042 1.00 87.75 447 ASP A O 1
ATOM 3484 N N . ASP A 1 448 ? -5.730 19.197 -18.990 1.00 88.81 448 ASP A N 1
ATOM 3485 C CA . ASP A 1 448 ? -6.917 19.061 -19.849 1.00 88.81 448 ASP A CA 1
ATOM 3486 C C . ASP A 1 448 ? -7.283 17.596 -20.164 1.00 88.81 448 ASP A C 1
ATOM 3488 O O . ASP A 1 448 ? -8.218 17.332 -20.921 1.00 88.81 448 ASP A O 1
ATOM 3492 N N . GLY A 1 449 ? -6.551 16.645 -19.578 1.00 87.19 449 GLY A N 1
ATOM 3493 C CA . GLY A 1 449 ? -6.690 15.212 -19.801 1.00 87.19 449 GLY A CA 1
ATOM 3494 C C . GLY A 1 449 ? -5.946 14.688 -21.031 1.00 87.19 449 GLY A C 1
ATOM 3495 O O . GLY A 1 449 ? -5.936 13.474 -21.232 1.00 87.19 449 GLY A O 1
ATOM 3496 N N . SER A 1 450 ? -5.307 15.535 -21.846 1.00 89.44 450 SER A N 1
ATOM 3497 C CA . SER A 1 450 ? -4.582 15.087 -23.042 1.00 89.44 450 SER A CA 1
ATOM 3498 C C . SER A 1 450 ? -3.274 14.355 -22.709 1.00 89.44 450 SER A C 1
ATOM 3500 O O . SER A 1 450 ? -2.624 14.628 -21.698 1.00 89.44 450 SER A O 1
ATOM 3502 N N . LEU A 1 451 ? -2.880 13.409 -23.570 1.00 91.19 451 LEU A N 1
ATOM 3503 C CA . LEU A 1 451 ? -1.627 12.658 -23.453 1.00 91.19 451 LEU A CA 1
ATOM 3504 C C . LEU A 1 451 ? -0.535 13.279 -24.330 1.00 91.19 451 LEU A C 1
ATOM 3506 O O . LEU A 1 451 ? -0.619 13.270 -25.560 1.00 91.19 451 LEU A O 1
ATOM 3510 N N . ARG A 1 452 ? 0.536 13.777 -23.704 1.00 90.44 452 ARG A N 1
ATOM 3511 C CA . ARG A 1 452 ? 1.733 14.271 -24.396 1.00 90.44 452 ARG A CA 1
ATOM 3512 C C . ARG A 1 452 ? 2.859 13.229 -24.336 1.00 90.44 452 ARG A C 1
ATOM 3514 O O . ARG A 1 452 ? 3.254 12.856 -23.233 1.00 90.44 452 ARG A O 1
ATOM 3521 N N . PRO A 1 453 ? 3.432 12.787 -25.472 1.00 91.69 453 PRO A N 1
ATOM 3522 C CA . PRO A 1 453 ? 4.597 11.900 -25.476 1.00 91.69 453 PRO A CA 1
ATOM 3523 C C . PRO A 1 453 ? 5.795 12.483 -24.714 1.00 91.69 453 PRO A C 1
ATOM 3525 O O . PRO A 1 453 ? 6.109 13.672 -24.840 1.00 91.69 453 PRO A O 1
ATOM 3528 N N . LEU A 1 454 ? 6.475 11.636 -23.940 1.00 90.25 454 LEU A N 1
ATOM 3529 C CA . LEU A 1 454 ? 7.699 11.994 -23.226 1.00 90.25 454 LEU A CA 1
ATOM 3530 C C . LEU A 1 454 ? 8.921 12.001 -24.173 1.00 90.25 454 LEU A C 1
ATOM 3532 O O . LEU A 1 454 ? 8.945 11.252 -25.151 1.00 90.25 454 LEU A O 1
ATOM 3536 N N . PRO A 1 455 ? 9.969 12.808 -23.899 1.00 88.25 455 PRO A N 1
ATOM 3537 C CA . PRO A 1 455 ? 11.190 12.833 -24.718 1.00 88.25 455 PRO A CA 1
ATOM 3538 C C . PRO A 1 455 ? 12.025 11.544 -24.651 1.00 88.25 455 PRO A C 1
ATOM 3540 O O . PRO A 1 455 ? 12.914 11.346 -25.478 1.00 88.25 455 PRO A O 1
ATOM 3543 N N . GLN A 1 456 ? 11.781 10.708 -23.642 1.00 91.69 456 GLN A N 1
ATOM 3544 C CA . GLN A 1 456 ? 12.399 9.403 -23.432 1.00 91.69 456 GLN A CA 1
ATOM 3545 C C . GLN A 1 456 ? 11.326 8.414 -22.964 1.00 91.69 456 GLN A C 1
ATOM 3547 O O . GLN A 1 456 ? 10.300 8.811 -22.412 1.00 91.69 456 GLN A O 1
ATOM 3552 N N . GLN A 1 457 ? 11.571 7.127 -23.196 1.00 95.31 457 GLN A N 1
ATOM 3553 C CA . GLN A 1 457 ? 10.765 6.038 -22.652 1.00 95.31 457 GLN A CA 1
ATOM 3554 C C . GLN A 1 457 ? 11.386 5.525 -21.351 1.00 95.31 457 GLN A C 1
ATOM 3556 O O . GLN A 1 457 ? 12.609 5.503 -21.181 1.00 95.31 457 GLN A O 1
ATOM 3561 N N . HIS A 1 458 ? 10.521 5.127 -20.427 1.00 97.88 458 HIS A N 1
ATOM 3562 C CA . HIS A 1 458 ? 10.863 4.801 -19.053 1.00 97.88 458 HIS A CA 1
ATOM 3563 C C . HIS A 1 458 ? 10.160 3.514 -18.613 1.00 97.88 458 HIS A C 1
ATOM 3565 O O . HIS A 1 458 ? 9.158 3.102 -19.194 1.00 97.88 458 HIS A O 1
ATOM 3571 N N . VAL A 1 459 ? 10.680 2.888 -17.560 1.00 98.62 459 VAL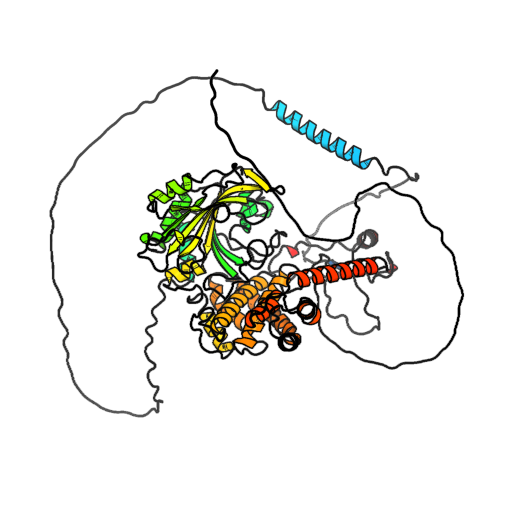 A N 1
ATOM 3572 C CA . VAL A 1 459 ? 10.056 1.727 -16.915 1.00 98.62 459 VAL A CA 1
ATOM 3573 C C . VAL A 1 459 ? 9.860 2.055 -15.449 1.00 98.62 459 VAL A C 1
ATOM 3575 O O . VAL A 1 459 ? 10.776 2.558 -14.792 1.00 98.62 459 VAL A O 1
ATOM 3578 N N . ASP A 1 460 ? 8.668 1.751 -14.967 1.00 98.38 460 ASP A N 1
ATOM 3579 C CA . ASP A 1 460 ? 8.290 1.727 -13.563 1.00 98.38 460 ASP A CA 1
ATOM 3580 C C . ASP A 1 460 ? 7.706 0.349 -13.258 1.00 98.38 460 ASP A C 1
ATOM 3582 O O . ASP A 1 460 ? 7.005 -0.216 -14.095 1.00 98.38 460 ASP A O 1
ATOM 3586 N N . THR A 1 461 ? 8.022 -0.229 -12.103 1.00 98.50 461 THR A N 1
ATOM 3587 C CA . THR A 1 461 ? 7.446 -1.511 -11.697 1.00 98.50 461 THR A CA 1
ATOM 3588 C C . THR A 1 461 ? 7.085 -1.515 -10.219 1.00 98.50 461 THR A C 1
ATOM 3590 O O . THR A 1 461 ? 7.730 -0.865 -9.392 1.00 98.50 461 THR A O 1
ATOM 3593 N N . GLY A 1 462 ? 6.054 -2.290 -9.887 1.00 98.25 462 GLY A N 1
ATOM 3594 C CA . GLY A 1 462 ? 5.620 -2.513 -8.517 1.00 98.25 462 GLY A CA 1
ATOM 3595 C C . GLY A 1 462 ? 5.149 -3.944 -8.308 1.00 98.25 462 GLY A C 1
ATOM 3596 O O . GLY A 1 462 ? 4.143 -4.357 -8.877 1.00 98.25 462 GLY A O 1
ATOM 3597 N N . MET A 1 463 ? 5.861 -4.686 -7.464 1.00 98.62 463 MET A N 1
ATOM 3598 C CA . MET A 1 463 ? 5.451 -5.976 -6.917 1.00 98.62 463 MET A CA 1
ATOM 3599 C C . MET A 1 463 ? 5.069 -5.815 -5.447 1.00 98.62 463 MET A C 1
ATOM 3601 O O . MET A 1 463 ? 5.830 -5.264 -4.648 1.00 98.62 463 MET A O 1
ATOM 3605 N N . GLY A 1 464 ? 3.886 -6.309 -5.078 1.00 97.81 464 GLY A N 1
ATOM 3606 C CA . GLY A 1 464 ? 3.413 -6.272 -3.694 1.00 97.81 464 GLY A CA 1
ATOM 3607 C C . GLY A 1 464 ? 4.200 -7.251 -2.827 1.00 97.81 464 GLY A C 1
ATOM 3608 O O . GLY A 1 464 ? 4.011 -8.462 -2.944 1.00 97.81 464 GLY A O 1
ATOM 3609 N N . PHE A 1 465 ? 5.057 -6.743 -1.941 1.00 98.50 465 PHE A N 1
ATOM 3610 C CA . PHE A 1 465 ? 5.950 -7.536 -1.091 1.00 98.50 465 PHE A CA 1
ATOM 3611 C C . PHE A 1 465 ? 5.205 -8.600 -0.276 1.00 98.50 465 PHE A C 1
ATOM 3613 O O . PHE A 1 465 ? 5.600 -9.767 -0.251 1.00 98.50 465 PHE A O 1
ATOM 3620 N N . GLU A 1 466 ? 4.092 -8.223 0.348 1.00 98.44 466 GLU A N 1
ATOM 3621 C CA . GLU A 1 466 ? 3.242 -9.126 1.118 1.00 98.44 466 GLU A CA 1
ATOM 3622 C C . GLU A 1 466 ? 2.576 -10.207 0.242 1.00 98.44 466 GLU A C 1
ATOM 3624 O O . GLU A 1 466 ? 2.424 -11.350 0.686 1.00 98.44 466 GLU A O 1
ATOM 3629 N N . ARG A 1 467 ? 2.242 -9.885 -1.020 1.00 97.81 467 ARG A N 1
ATOM 3630 C CA . ARG A 1 467 ? 1.659 -10.831 -1.991 1.00 97.81 467 ARG A CA 1
ATOM 3631 C C . ARG A 1 467 ? 2.687 -11.869 -2.450 1.00 97.81 467 ARG A C 1
ATOM 3633 O O . ARG A 1 467 ? 2.397 -13.063 -2.395 1.00 97.81 467 ARG A O 1
ATOM 3640 N N . ILE A 1 468 ? 3.895 -11.446 -2.838 1.00 98.31 468 ILE A N 1
ATOM 3641 C CA . ILE A 1 468 ? 4.961 -12.381 -3.240 1.00 98.31 468 ILE A CA 1
ATOM 3642 C C . ILE A 1 468 ? 5.463 -13.211 -2.047 1.00 98.31 468 ILE A C 1
ATOM 3644 O O . ILE A 1 468 ? 5.631 -14.423 -2.173 1.00 98.31 468 ILE A O 1
ATOM 3648 N N . THR A 1 469 ? 5.589 -12.612 -0.856 1.00 98.38 469 THR A N 1
ATOM 3649 C CA . THR A 1 469 ? 5.977 -13.332 0.372 1.00 98.38 469 THR A CA 1
ATOM 3650 C C . THR A 1 469 ? 4.968 -14.426 0.727 1.00 98.38 469 THR A C 1
ATOM 3652 O O . THR A 1 469 ? 5.367 -15.543 1.055 1.00 98.38 469 THR A O 1
ATOM 3655 N N . SER A 1 470 ? 3.661 -14.164 0.611 1.00 97.94 470 SER A N 1
ATOM 3656 C CA . SER A 1 470 ? 2.643 -15.182 0.903 1.00 97.94 470 SER A CA 1
ATOM 3657 C C . SER A 1 470 ? 2.606 -16.314 -0.120 1.00 97.94 470 SER A C 1
ATOM 3659 O O . SER A 1 470 ? 2.352 -17.454 0.260 1.00 97.94 470 SER A O 1
ATOM 3661 N N . ILE A 1 471 ? 2.913 -16.047 -1.392 1.00 97.56 471 ILE A N 1
ATOM 3662 C CA . ILE A 1 471 ? 3.076 -17.094 -2.414 1.00 97.56 471 ILE A CA 1
ATOM 3663 C C . ILE A 1 471 ? 4.300 -17.968 -2.100 1.00 97.56 471 ILE A C 1
ATOM 3665 O O . ILE A 1 471 ? 4.168 -19.189 -2.020 1.00 97.56 471 ILE A O 1
ATOM 3669 N N . LEU A 1 472 ? 5.459 -17.358 -1.839 1.00 98.12 472 LEU A N 1
ATOM 3670 C CA . LEU A 1 472 ? 6.713 -18.065 -1.538 1.00 98.12 472 LEU A CA 1
ATOM 3671 C C . LEU A 1 472 ? 6.665 -18.888 -0.240 1.00 98.12 472 LEU A C 1
ATOM 3673 O O . LEU A 1 472 ? 7.367 -19.887 -0.111 1.00 98.12 472 LEU A O 1
ATOM 3677 N N . GLN A 1 473 ? 5.820 -18.496 0.716 1.00 97.81 473 GLN A N 1
ATOM 3678 C CA . GLN A 1 473 ? 5.574 -19.236 1.960 1.00 97.81 473 GLN A CA 1
ATOM 3679 C C . GLN A 1 473 ? 4.405 -20.238 1.869 1.00 97.81 473 GLN A C 1
ATOM 3681 O O . GLN A 1 473 ? 4.001 -20.797 2.892 1.00 97.81 473 GLN A O 1
ATOM 3686 N N . GLY A 1 474 ? 3.834 -20.460 0.677 1.00 96.00 474 GLY A N 1
ATOM 3687 C CA . GLY A 1 474 ? 2.740 -21.415 0.463 1.00 96.00 474 GLY A CA 1
ATOM 3688 C C . GLY A 1 474 ? 1.443 -21.058 1.199 1.00 96.00 474 GLY A C 1
ATOM 3689 O O . GLY A 1 474 ? 0.709 -21.948 1.627 1.00 96.00 474 GLY A O 1
ATOM 3690 N N . LYS A 1 475 ? 1.176 -19.763 1.401 1.00 96.19 475 LYS A N 1
ATOM 3691 C CA . LYS A 1 475 ? 0.001 -19.240 2.112 1.00 96.19 475 LYS A CA 1
ATOM 3692 C C . LYS A 1 475 ? -1.111 -18.845 1.140 1.00 96.19 475 LYS A C 1
ATOM 3694 O O . LYS A 1 475 ? -0.858 -18.492 -0.012 1.00 96.19 475 LYS A O 1
ATOM 3699 N N . MET A 1 476 ? -2.347 -18.822 1.638 1.00 95.06 476 MET A N 1
ATOM 3700 C CA . MET A 1 476 ? -3.518 -18.311 0.904 1.00 95.06 476 MET A CA 1
ATOM 3701 C C . MET A 1 476 ? -3.870 -16.859 1.272 1.00 95.06 476 MET A C 1
ATOM 3703 O O . MET A 1 476 ? -4.783 -16.273 0.699 1.00 95.06 476 MET A O 1
ATOM 3707 N N . SER A 1 477 ? -3.135 -16.270 2.216 1.00 96.25 477 SER A N 1
ATOM 3708 C CA . SER A 1 477 ? -3.346 -14.918 2.722 1.00 96.25 477 SER A CA 1
ATOM 3709 C C . SER A 1 477 ? -2.014 -14.245 3.021 1.00 96.25 477 SER A C 1
ATOM 3711 O O . SER A 1 477 ? -1.082 -14.888 3.514 1.00 96.25 477 SER A O 1
ATOM 3713 N N . ASN A 1 478 ? -1.931 -12.939 2.770 1.00 97.81 478 ASN A N 1
ATOM 3714 C CA . ASN A 1 478 ? -0.783 -12.123 3.162 1.00 97.81 478 ASN A CA 1
ATOM 3715 C C . ASN A 1 478 ? -0.594 -12.130 4.684 1.00 97.81 478 ASN A C 1
ATOM 3717 O O . ASN A 1 478 ? 0.533 -12.175 5.175 1.00 97.81 478 ASN A O 1
ATOM 3721 N N . TYR A 1 479 ? -1.701 -12.173 5.424 1.00 98.12 479 TYR A N 1
ATOM 3722 C CA . TYR A 1 479 ? -1.736 -12.154 6.883 1.00 98.12 479 TYR A CA 1
ATOM 3723 C C . TYR A 1 479 ? -1.212 -13.437 7.557 1.00 98.12 479 TYR A C 1
ATOM 3725 O O . TYR A 1 479 ? -0.905 -13.416 8.746 1.00 98.12 479 TYR A O 1
ATOM 3733 N N . ASP A 1 480 ? -1.047 -14.537 6.816 1.00 97.19 480 ASP A N 1
ATOM 3734 C CA . ASP A 1 480 ? -0.586 -15.825 7.365 1.00 97.19 480 ASP A CA 1
ATOM 3735 C C . ASP A 1 480 ? 0.952 -15.992 7.298 1.00 97.19 480 ASP A C 1
ATOM 3737 O O . ASP A 1 480 ? 1.483 -17.090 7.517 1.00 97.19 480 ASP A O 1
ATOM 3741 N N . THR A 1 481 ? 1.663 -14.914 6.947 1.00 98.00 481 THR A N 1
ATOM 3742 C CA . THR A 1 481 ? 3.125 -14.845 6.772 1.00 98.00 481 THR A CA 1
ATOM 3743 C C . THR A 1 481 ? 3.853 -14.369 8.032 1.00 98.00 481 THR A C 1
ATOM 3745 O O . THR A 1 481 ? 3.243 -13.879 8.988 1.00 98.00 481 THR A O 1
ATOM 3748 N N . ASP A 1 482 ? 5.184 -14.443 8.033 1.00 97.00 482 ASP A N 1
ATOM 3749 C CA . ASP A 1 482 ? 6.036 -13.807 9.051 1.00 97.00 482 ASP A CA 1
ATOM 3750 C C . ASP A 1 482 ? 5.959 -12.262 9.057 1.00 97.00 482 ASP A C 1
ATOM 3752 O O . ASP A 1 482 ? 6.357 -11.647 10.043 1.00 97.00 482 ASP A O 1
ATOM 3756 N N . VAL A 1 483 ? 5.362 -11.629 8.035 1.00 97.19 483 VAL A N 1
ATOM 3757 C CA . VAL A 1 483 ? 5.102 -10.173 7.990 1.00 97.19 483 VAL A CA 1
ATOM 3758 C C . VAL A 1 483 ? 3.966 -9.742 8.940 1.00 97.19 483 VAL A C 1
ATOM 3760 O O . VAL A 1 483 ? 3.899 -8.578 9.335 1.00 97.19 483 VAL A O 1
ATOM 3763 N N . PHE A 1 484 ? 3.078 -10.661 9.340 1.00 98.44 484 PHE A N 1
ATOM 3764 C CA . PHE A 1 484 ? 1.916 -10.352 10.194 1.00 98.44 484 PHE A CA 1
ATOM 3765 C C . PHE A 1 484 ? 1.756 -11.268 11.412 1.00 98.44 484 PHE A C 1
ATOM 3767 O O . PHE A 1 484 ? 1.310 -10.803 12.461 1.00 98.44 484 PHE A O 1
ATOM 3774 N N . THR A 1 485 ? 2.141 -12.545 11.332 1.00 97.38 485 THR A N 1
ATOM 3775 C CA . THR A 1 485 ? 1.959 -13.492 12.449 1.00 97.38 485 THR A CA 1
ATOM 3776 C C . THR A 1 485 ? 2.647 -13.083 13.769 1.00 97.38 485 THR A C 1
ATOM 3778 O O . THR A 1 485 ? 2.034 -13.310 14.818 1.00 97.38 485 THR A O 1
ATOM 3781 N N . PRO A 1 486 ? 3.810 -12.389 13.797 1.00 98.12 486 PRO A N 1
ATOM 3782 C CA . PRO A 1 486 ? 4.353 -11.824 15.038 1.00 98.12 486 PRO A CA 1
ATOM 3783 C C . PRO A 1 486 ? 3.457 -10.730 15.638 1.00 98.12 486 PRO A C 1
ATOM 3785 O O . PRO A 1 486 ? 3.270 -10.678 16.854 1.00 98.12 486 PRO A O 1
ATOM 3788 N N . LEU A 1 487 ? 2.837 -9.896 14.794 1.00 98.50 487 LEU A N 1
ATOM 3789 C CA . LEU A 1 487 ? 1.895 -8.862 15.233 1.00 98.50 487 LEU A CA 1
ATOM 3790 C C . LEU A 1 487 ? 0.596 -9.480 15.759 1.00 98.50 487 LEU A C 1
ATOM 3792 O O . LEU A 1 487 ? 0.042 -8.981 16.733 1.00 98.50 487 LEU A O 1
ATOM 3796 N N . PHE A 1 488 ? 0.131 -10.597 15.193 1.00 98.56 488 PHE A N 1
ATOM 3797 C CA . PHE A 1 488 ? -1.006 -11.339 15.749 1.00 98.56 488 PHE A CA 1
ATOM 3798 C C . PHE A 1 488 ? -0.694 -11.918 17.134 1.00 98.56 488 PHE A C 1
ATOM 3800 O O . PHE A 1 488 ? -1.515 -11.781 18.039 1.00 98.56 488 PHE A O 1
ATOM 3807 N N . ALA A 1 489 ? 0.508 -12.459 17.357 1.00 98.44 489 ALA A N 1
ATOM 3808 C CA . ALA A 1 489 ? 0.937 -12.873 18.695 1.00 98.44 489 ALA A CA 1
ATOM 3809 C C . ALA A 1 489 ? 1.006 -11.683 19.680 1.00 98.44 489 ALA A C 1
ATOM 3811 O O . ALA A 1 489 ? 0.577 -11.803 20.830 1.00 98.44 489 ALA A O 1
ATOM 3812 N N . ALA A 1 490 ? 1.476 -10.514 19.229 1.00 98.50 490 ALA A N 1
ATOM 3813 C CA . ALA A 1 490 ? 1.498 -9.285 20.025 1.00 98.50 490 ALA A CA 1
ATOM 3814 C C . ALA A 1 490 ? 0.090 -8.770 20.377 1.00 98.50 490 ALA A C 1
ATOM 3816 O O . ALA A 1 490 ? -0.177 -8.424 21.529 1.00 98.50 490 ALA A O 1
ATOM 3817 N N . ILE A 1 491 ? -0.835 -8.778 19.413 1.00 98.62 491 ILE A N 1
ATOM 3818 C CA . ILE A 1 491 ? -2.241 -8.401 19.605 1.00 98.62 491 ILE A CA 1
ATOM 3819 C C . ILE A 1 491 ? -2.928 -9.376 20.562 1.00 98.62 491 ILE A C 1
ATOM 3821 O O . ILE A 1 491 ? -3.602 -8.929 21.489 1.00 98.62 491 ILE A O 1
ATOM 3825 N N . GLN A 1 492 ? -2.718 -10.688 20.417 1.00 98.31 492 GLN A N 1
ATOM 3826 C CA . GLN A 1 492 ? -3.274 -11.685 21.335 1.00 98.31 492 GLN A CA 1
ATOM 3827 C C . GLN A 1 492 ? -2.784 -11.443 22.771 1.00 98.31 492 GLN A C 1
ATOM 3829 O O . GLN A 1 492 ? -3.581 -11.406 23.708 1.00 98.31 492 GLN A O 1
ATOM 3834 N N . ARG A 1 493 ? -1.478 -11.197 22.935 1.00 97.44 493 ARG A N 1
ATOM 3835 C CA . ARG A 1 493 ? -0.824 -10.863 24.210 1.00 97.44 493 ARG A CA 1
ATOM 3836 C C . ARG A 1 493 ? -1.354 -9.565 24.837 1.00 97.44 493 ARG A C 1
ATOM 3838 O O . ARG A 1 493 ? -1.453 -9.491 26.058 1.00 97.44 493 ARG A O 1
ATOM 3845 N N . ALA A 1 494 ? -1.688 -8.559 24.027 1.00 96.88 494 ALA A N 1
ATOM 3846 C CA . ALA A 1 494 ? -2.172 -7.251 24.482 1.00 96.88 494 ALA A CA 1
ATOM 3847 C C . ALA A 1 494 ? -3.690 -7.190 24.749 1.00 96.88 494 ALA A C 1
ATOM 3849 O O . ALA A 1 494 ? -4.146 -6.301 25.470 1.00 96.88 494 ALA A O 1
ATOM 3850 N N . THR A 1 495 ? -4.477 -8.102 24.166 1.00 97.38 495 THR A N 1
ATOM 3851 C CA . THR A 1 495 ? -5.953 -8.065 24.209 1.00 97.38 495 THR A CA 1
ATOM 3852 C C . THR A 1 495 ? -6.589 -9.217 24.987 1.00 97.38 495 THR A C 1
ATOM 3854 O O . THR A 1 495 ? -7.648 -9.035 25.577 1.00 97.38 495 THR A O 1
ATOM 3857 N N . GLY A 1 496 ? -5.949 -10.391 25.029 1.00 96.50 496 GLY A N 1
ATOM 3858 C CA . GLY A 1 496 ? -6.527 -11.607 25.610 1.00 96.50 496 GLY A CA 1
ATOM 3859 C C . GLY A 1 496 ? -7.530 -12.334 24.703 1.00 96.50 496 GLY A C 1
ATOM 3860 O O . GLY A 1 496 ? -8.190 -13.266 25.166 1.00 96.50 496 GLY A O 1
ATOM 3861 N N . ALA A 1 497 ? -7.648 -11.938 23.431 1.00 97.38 497 ALA A N 1
ATOM 3862 C CA . ALA A 1 497 ? -8.526 -12.574 22.451 1.00 97.38 497 ALA A CA 1
ATOM 3863 C C . ALA A 1 497 ? -8.200 -14.067 22.210 1.00 97.38 497 ALA A C 1
ATOM 3865 O O . ALA A 1 497 ? -7.096 -14.555 22.492 1.00 97.38 497 ALA A O 1
ATOM 3866 N N . ARG A 1 498 ? -9.148 -14.802 21.601 1.00 97.12 498 ARG A N 1
ATOM 3867 C CA . ARG A 1 498 ? -8.850 -16.123 21.013 1.00 97.12 498 ARG A CA 1
ATOM 3868 C C . ARG A 1 498 ? -7.736 -15.992 19.970 1.00 97.12 498 ARG A C 1
ATOM 3870 O O . ARG A 1 498 ? -7.548 -14.918 19.404 1.00 97.12 498 ARG A O 1
ATOM 3877 N N . ALA A 1 499 ? -7.024 -17.079 19.684 1.00 97.81 499 ALA A N 1
ATOM 3878 C CA . ALA A 1 499 ? -6.062 -17.090 18.584 1.00 97.81 499 ALA A CA 1
ATOM 3879 C C . ALA A 1 499 ? -6.754 -16.787 17.238 1.00 97.81 499 ALA A C 1
ATOM 3881 O O . ALA A 1 499 ? -7.934 -17.107 17.051 1.00 97.81 499 ALA A O 1
ATOM 3882 N N . TYR A 1 500 ? -6.001 -16.181 16.319 1.00 97.81 500 TYR A N 1
ATOM 3883 C CA . TYR A 1 500 ? -6.397 -15.969 14.927 1.00 97.81 500 TYR A CA 1
ATOM 3884 C C . TYR A 1 500 ? -6.614 -17.312 14.207 1.00 97.81 500 TYR A C 1
ATOM 3886 O O . TYR A 1 500 ? -5.824 -18.240 14.391 1.00 97.81 500 TYR A O 1
ATOM 3894 N N . THR A 1 501 ? -7.664 -17.423 13.389 1.00 97.12 501 THR A N 1
ATOM 3895 C CA . THR A 1 501 ? -8.025 -18.660 12.665 1.00 97.12 501 THR A CA 1
ATOM 3896 C C . THR A 1 501 ? -8.132 -18.519 11.142 1.00 97.12 501 THR A C 1
ATOM 3898 O O . THR A 1 501 ? -8.534 -19.474 10.480 1.00 97.12 501 THR A O 1
ATOM 3901 N N . GLY A 1 502 ? -7.739 -17.376 10.567 1.00 96.06 502 GLY A N 1
ATOM 3902 C CA . GLY A 1 502 ? -7.693 -17.171 9.111 1.00 96.06 502 GLY A CA 1
ATOM 3903 C C . GLY A 1 502 ? -9.046 -16.986 8.414 1.00 96.06 502 GLY A C 1
ATOM 3904 O O . GLY A 1 502 ? -9.094 -16.972 7.187 1.00 96.06 502 GLY A O 1
ATOM 3905 N N . LYS A 1 503 ? -10.150 -16.853 9.156 1.00 96.19 503 LYS A N 1
ATOM 3906 C CA . LYS A 1 503 ? -11.507 -16.838 8.594 1.00 96.19 503 LYS A CA 1
ATOM 3907 C C . LYS A 1 503 ? -11.913 -15.477 8.033 1.00 96.19 503 LYS A C 1
ATOM 3909 O O . LYS A 1 503 ? -11.377 -14.438 8.426 1.00 96.19 503 LYS A O 1
ATOM 3914 N N . LEU A 1 504 ? -12.902 -15.494 7.140 1.00 94.00 504 LEU A N 1
ATOM 3915 C CA . LEU A 1 504 ? -13.430 -14.333 6.420 1.00 94.00 504 LEU A CA 1
ATOM 3916 C C . LEU A 1 504 ? -14.963 -14.312 6.492 1.00 94.00 504 LEU A C 1
ATOM 3918 O O . LEU A 1 504 ? -15.597 -15.366 6.548 1.00 94.00 504 LEU A O 1
ATOM 3922 N N . GLY A 1 505 ? -15.558 -13.118 6.431 1.00 90.56 505 GLY A N 1
ATOM 3923 C CA . GLY A 1 505 ? -17.004 -12.930 6.271 1.00 90.56 505 GLY A CA 1
ATOM 3924 C C . GLY A 1 505 ? -17.855 -13.774 7.227 1.00 90.56 505 GLY A C 1
ATOM 3925 O O . GLY A 1 505 ? -17.721 -13.679 8.442 1.00 90.56 505 GLY A O 1
ATOM 3926 N N . VAL A 1 506 ? -18.734 -14.613 6.670 1.00 89.50 506 VAL A N 1
ATOM 3927 C CA . VAL A 1 506 ? -19.684 -15.440 7.441 1.00 89.50 506 VAL A CA 1
ATOM 3928 C C . VAL A 1 506 ? -19.030 -16.511 8.322 1.00 89.50 506 VAL A C 1
ATOM 3930 O O . VAL A 1 506 ? -19.649 -16.938 9.296 1.00 89.50 506 VAL A O 1
ATOM 3933 N N . ASP A 1 507 ? -17.796 -16.930 8.025 1.00 94.38 507 ASP A N 1
ATOM 3934 C CA . ASP A 1 507 ? -17.070 -17.915 8.837 1.00 94.38 507 ASP A CA 1
ATOM 3935 C C . ASP A 1 507 ? -16.407 -17.269 10.070 1.00 94.38 507 ASP A C 1
ATOM 3937 O O . ASP A 1 507 ? -16.249 -17.915 11.114 1.00 94.38 507 ASP A O 1
ATOM 3941 N N . ASP A 1 508 ? -16.062 -15.979 9.980 1.00 94.00 508 ASP A N 1
ATOM 3942 C CA . ASP A 1 508 ? -15.556 -15.146 11.080 1.00 94.00 508 ASP A CA 1
ATOM 3943 C C . ASP A 1 508 ? -16.718 -14.476 11.835 1.00 94.00 508 ASP A C 1
ATOM 3945 O O . ASP A 1 508 ? -16.770 -13.262 12.001 1.00 94.00 508 ASP A O 1
ATOM 3949 N N . ALA A 1 509 ? -17.694 -15.273 12.278 1.00 91.31 509 ALA A N 1
ATOM 3950 C CA . ALA A 1 509 ? -18.958 -14.785 12.846 1.00 91.31 509 ALA A CA 1
ATOM 3951 C C . ALA A 1 509 ? -18.829 -13.968 14.156 1.00 91.31 509 ALA A C 1
ATOM 3953 O O . ALA A 1 509 ? -19.802 -13.347 14.585 1.00 91.31 509 ALA A O 1
ATOM 3954 N N . ASP A 1 510 ? -17.657 -13.961 14.800 1.00 92.50 510 ASP A N 1
ATOM 3955 C CA . ASP A 1 510 ? -17.316 -13.090 15.936 1.00 92.50 510 ASP A CA 1
ATOM 3956 C C . ASP A 1 510 ? -16.477 -11.854 15.525 1.00 92.50 510 ASP A C 1
ATOM 3958 O O . ASP A 1 510 ? -16.170 -11.015 16.369 1.00 92.50 510 ASP A O 1
ATOM 3962 N N . ASN A 1 511 ? -16.160 -11.709 14.231 1.00 94.25 511 ASN A N 1
ATOM 3963 C CA . ASN A 1 511 ? -15.287 -10.703 13.607 1.00 94.25 511 ASN A CA 1
ATOM 3964 C C . ASN A 1 511 ? -13.860 -10.637 14.184 1.00 94.25 511 ASN A C 1
ATOM 3966 O O . ASN A 1 511 ? -13.149 -9.648 13.972 1.00 94.25 511 ASN A O 1
ATOM 3970 N N . ILE A 1 512 ? -13.417 -11.649 14.939 1.00 97.06 512 ILE A N 1
ATOM 3971 C CA . ILE A 1 512 ? -12.123 -11.592 15.626 1.00 97.06 512 ILE A CA 1
ATOM 3972 C C . ILE A 1 512 ? -10.962 -11.709 14.634 1.00 97.06 512 ILE A C 1
ATOM 3974 O O . ILE A 1 512 ? -9.976 -10.988 14.795 1.00 97.06 512 ILE A O 1
ATOM 3978 N N . ASP A 1 513 ? -11.064 -12.526 13.581 1.00 97.75 513 ASP A N 1
ATOM 3979 C CA . ASP A 1 513 ? -9.993 -12.619 12.582 1.00 97.75 513 ASP A CA 1
ATOM 3980 C C . ASP A 1 513 ? -9.899 -11.330 11.742 1.00 97.75 513 ASP A C 1
ATOM 3982 O O . ASP A 1 513 ? -8.793 -10.856 11.467 1.00 97.75 513 ASP A O 1
ATOM 3986 N N . MET A 1 514 ? -11.028 -10.680 11.435 1.00 96.56 514 MET A N 1
ATOM 3987 C CA . MET A 1 514 ? -11.056 -9.320 10.880 1.00 96.56 514 MET A CA 1
ATOM 3988 C C . MET A 1 514 ? -10.416 -8.308 11.838 1.00 96.56 514 MET A C 1
ATOM 3990 O O . MET A 1 514 ? -9.604 -7.487 11.408 1.00 96.56 514 MET A O 1
ATOM 3994 N N . GLY A 1 515 ? -10.729 -8.381 13.134 1.00 97.25 515 GLY A N 1
ATOM 3995 C CA . GLY A 1 515 ? -10.139 -7.526 14.164 1.00 97.25 515 GLY A CA 1
ATOM 3996 C C . GLY A 1 515 ? -8.614 -7.633 14.214 1.00 97.25 515 GLY A C 1
ATOM 3997 O O . GLY A 1 515 ? -7.936 -6.605 14.237 1.00 97.25 515 GLY A O 1
ATOM 3998 N N . TYR A 1 516 ? -8.063 -8.850 14.150 1.00 98.69 516 TYR A N 1
ATOM 3999 C CA . TYR A 1 516 ? -6.618 -9.074 14.029 1.00 98.69 516 TYR A CA 1
ATOM 4000 C C . TYR A 1 516 ? -6.033 -8.396 12.785 1.00 98.69 516 TYR A C 1
ATOM 4002 O O . TYR A 1 516 ? -5.083 -7.619 12.911 1.00 98.69 516 TYR A O 1
ATOM 4010 N N . ARG A 1 517 ? -6.610 -8.645 11.598 1.00 98.56 517 ARG A N 1
ATOM 4011 C CA . ARG A 1 517 ? -6.135 -8.073 10.323 1.00 98.56 517 ARG A CA 1
ATOM 4012 C C . ARG A 1 517 ? -6.136 -6.542 10.341 1.00 98.56 517 ARG A C 1
ATOM 4014 O O . ARG A 1 517 ? -5.120 -5.936 10.004 1.00 98.56 517 ARG A O 1
ATOM 4021 N N . VAL A 1 518 ? -7.232 -5.926 10.795 1.00 97.88 518 VAL A N 1
ATOM 4022 C CA . VAL A 1 518 ? -7.376 -4.463 10.910 1.00 97.88 518 VAL A CA 1
ATOM 4023 C C . VAL A 1 518 ? -6.356 -3.877 11.888 1.00 97.88 518 VAL A C 1
ATOM 4025 O O . VAL A 1 518 ? -5.666 -2.919 11.549 1.00 97.88 518 VAL A O 1
ATOM 4028 N N . VAL A 1 519 ? -6.222 -4.438 13.095 1.00 98.56 519 VAL A N 1
ATOM 4029 C CA . VAL A 1 519 ? -5.319 -3.885 14.121 1.00 98.56 519 VAL A CA 1
ATOM 4030 C C . VAL A 1 519 ? -3.848 -4.015 13.704 1.00 98.56 519 VAL A C 1
ATOM 4032 O O . VAL A 1 519 ? -3.094 -3.060 13.893 1.00 98.56 519 VAL A O 1
ATOM 4035 N N . ALA A 1 520 ? -3.444 -5.139 13.097 1.00 98.69 520 ALA A N 1
ATOM 4036 C CA . ALA A 1 520 ? -2.066 -5.365 12.645 1.00 98.69 520 ALA A CA 1
ATOM 4037 C C . ALA A 1 520 ? -1.668 -4.478 11.451 1.00 98.69 520 ALA A C 1
ATOM 4039 O O . ALA A 1 520 ? -0.569 -3.924 11.427 1.00 98.69 520 ALA A O 1
ATOM 4040 N N . ASP A 1 521 ? -2.560 -4.300 10.477 1.00 98.62 521 ASP A N 1
ATOM 4041 C CA . ASP A 1 521 ? -2.341 -3.386 9.354 1.00 98.62 521 ASP A CA 1
ATOM 4042 C C . ASP A 1 521 ? -2.263 -1.919 9.817 1.00 98.62 521 ASP A C 1
ATOM 4044 O O . ASP A 1 521 ? -1.331 -1.178 9.478 1.00 98.62 521 ASP A O 1
ATOM 4048 N N . HIS A 1 522 ? -3.222 -1.490 10.638 1.00 98.50 522 HIS A N 1
ATOM 4049 C CA . HIS A 1 522 ? -3.323 -0.093 11.038 1.00 98.50 522 HIS A CA 1
ATOM 4050 C C . HIS A 1 522 ? -2.180 0.331 11.978 1.00 98.50 522 HIS A C 1
ATOM 4052 O O . HIS A 1 522 ? -1.732 1.478 11.890 1.00 98.50 522 HIS A O 1
ATOM 4058 N N . ILE A 1 523 ? -1.637 -0.565 12.821 1.00 98.69 523 ILE A N 1
ATOM 4059 C CA . ILE A 1 523 ? -0.440 -0.240 13.618 1.00 98.69 523 ILE A CA 1
ATOM 4060 C C . ILE A 1 523 ? 0.815 -0.087 12.744 1.00 98.69 523 ILE A C 1
ATOM 4062 O O . ILE A 1 523 ? 1.570 0.861 12.973 1.00 98.69 523 ILE A O 1
ATOM 4066 N N . ARG A 1 524 ? 1.015 -0.923 11.706 1.00 98.56 524 ARG A N 1
ATOM 4067 C CA . ARG A 1 524 ? 2.099 -0.732 10.712 1.00 98.56 524 ARG A CA 1
ATOM 4068 C C . ARG A 1 524 ? 1.968 0.646 10.057 1.00 98.56 524 ARG A C 1
ATOM 4070 O O . ARG A 1 524 ? 2.899 1.448 10.108 1.00 98.56 524 ARG A O 1
ATOM 4077 N N . THR A 1 525 ? 0.773 0.946 9.545 1.00 98.44 525 THR A N 1
ATOM 4078 C CA . THR A 1 525 ? 0.432 2.206 8.863 1.00 98.44 525 THR A CA 1
ATOM 4079 C C . THR A 1 525 ? 0.766 3.438 9.700 1.00 98.44 525 THR A C 1
ATOM 4081 O O . THR A 1 525 ? 1.476 4.335 9.243 1.00 98.44 525 THR A O 1
ATOM 4084 N N . LEU A 1 526 ? 0.291 3.482 10.947 1.00 98.44 526 LEU A N 1
ATOM 4085 C CA . LEU A 1 526 ? 0.513 4.618 11.843 1.00 98.44 526 LEU A CA 1
ATOM 4086 C C . LEU A 1 526 ? 1.969 4.720 12.295 1.00 98.44 526 LEU A C 1
ATOM 4088 O O . LEU A 1 526 ? 2.499 5.826 12.382 1.00 98.44 526 LEU A O 1
ATOM 4092 N N . THR A 1 527 ? 2.628 3.584 12.532 1.00 98.56 527 THR A N 1
ATOM 4093 C CA . THR A 1 527 ? 4.031 3.552 12.957 1.00 98.56 527 THR A CA 1
ATOM 4094 C C . THR A 1 527 ? 4.948 4.164 11.902 1.00 98.56 527 THR A C 1
ATOM 4096 O O . THR A 1 527 ? 5.746 5.042 12.231 1.00 98.56 527 THR A O 1
ATOM 4099 N N . PHE A 1 528 ? 4.778 3.804 10.626 1.00 98.06 528 PHE A N 1
ATOM 4100 C CA . PHE A 1 528 ? 5.540 4.424 9.539 1.00 98.06 528 PHE A CA 1
ATOM 4101 C C . PHE A 1 528 ? 5.145 5.882 9.287 1.00 98.06 528 PHE A C 1
ATOM 4103 O O . PHE A 1 528 ? 6.027 6.736 9.202 1.00 98.06 528 PHE A O 1
ATOM 4110 N N . ALA A 1 529 ? 3.848 6.200 9.228 1.00 97.12 529 ALA A N 1
ATOM 4111 C CA . ALA A 1 529 ? 3.396 7.561 8.933 1.00 97.12 529 ALA A CA 1
ATOM 4112 C C . ALA A 1 529 ? 3.835 8.589 9.990 1.00 97.12 529 ALA A C 1
ATOM 4114 O O . ALA A 1 529 ? 4.264 9.688 9.634 1.00 97.12 529 ALA A O 1
ATOM 4115 N N . ILE A 1 530 ? 3.791 8.225 11.276 1.00 97.50 530 ILE A N 1
ATOM 4116 C CA . ILE A 1 530 ? 4.202 9.106 12.376 1.00 97.50 530 ILE A CA 1
ATOM 4117 C C . ILE A 1 530 ? 5.731 9.180 12.486 1.00 97.50 530 ILE A C 1
ATOM 4119 O O . ILE A 1 530 ? 6.272 10.259 12.749 1.00 97.50 530 ILE A O 1
ATOM 4123 N N . ALA A 1 531 ? 6.457 8.089 12.217 1.00 96.44 531 ALA A N 1
ATOM 4124 C CA . ALA A 1 531 ? 7.916 8.132 12.131 1.00 96.44 531 ALA A CA 1
ATOM 4125 C C . ALA A 1 531 ? 8.382 9.114 11.041 1.00 96.44 531 ALA A C 1
ATOM 4127 O O . ALA A 1 531 ? 9.194 9.998 11.334 1.00 96.44 531 ALA A O 1
ATOM 4128 N N . ASP A 1 532 ? 7.773 9.034 9.854 1.00 94.06 532 ASP A N 1
ATOM 4129 C CA . ASP A 1 532 ? 7.979 9.929 8.706 1.00 94.06 532 ASP A CA 1
ATOM 4130 C C . ASP A 1 532 ? 7.378 11.345 8.895 1.00 94.06 532 ASP A C 1
ATOM 4132 O O . ASP A 1 532 ? 7.547 12.210 8.039 1.00 94.06 532 ASP A O 1
ATOM 4136 N N . GLY A 1 533 ? 6.722 11.622 10.030 1.00 90.50 533 GLY A N 1
ATOM 4137 C CA . GLY A 1 533 ? 6.352 12.973 10.470 1.00 90.50 533 GLY A CA 1
ATOM 4138 C C . GLY A 1 533 ? 4.902 13.407 10.228 1.00 90.50 533 GLY A C 1
ATOM 4139 O O . GLY A 1 533 ? 4.544 14.522 10.610 1.00 90.50 533 GLY A O 1
ATOM 4140 N N . ALA A 1 534 ? 4.041 12.561 9.658 1.00 92.62 534 ALA A N 1
ATOM 4141 C CA . ALA A 1 534 ? 2.608 12.838 9.568 1.00 92.62 534 ALA A CA 1
ATOM 4142 C C . ALA A 1 534 ? 1.898 12.481 10.886 1.00 92.62 534 ALA A C 1
ATOM 4144 O O . ALA A 1 534 ? 1.991 11.357 11.368 1.00 92.62 534 ALA A O 1
ATOM 4145 N N . VAL A 1 535 ? 1.161 13.432 11.468 1.00 93.62 535 VAL A N 1
ATOM 4146 C CA . VAL A 1 535 ? 0.470 13.264 12.762 1.00 93.62 535 VAL A CA 1
ATOM 4147 C C . VAL A 1 535 ? -1.058 13.357 12.621 1.00 93.62 535 VAL A C 1
ATOM 4149 O O . VAL A 1 535 ? -1.533 14.078 11.737 1.00 93.62 535 VAL A O 1
ATOM 4152 N N . PRO A 1 536 ? -1.848 12.674 13.477 1.00 95.44 536 PRO A N 1
ATOM 4153 C CA . PRO A 1 536 ? -3.309 12.778 13.486 1.00 95.44 536 PRO A CA 1
ATOM 4154 C C . PRO A 1 536 ? -3.820 14.223 13.630 1.00 95.44 536 PRO A C 1
ATOM 4156 O O . PRO A 1 536 ? -3.352 14.991 14.471 1.00 95.44 536 PRO A O 1
ATOM 4159 N N . SER A 1 537 ? -4.809 14.601 12.819 1.00 92.06 537 SER A N 1
ATOM 4160 C CA . SER A 1 537 ? -5.401 15.947 12.788 1.00 92.06 537 SER A CA 1
ATOM 4161 C C . SER A 1 537 ? -6.863 15.904 12.302 1.00 92.06 537 SER A C 1
ATOM 4163 O O . SER A 1 537 ? -7.449 14.829 12.189 1.00 92.06 537 SER A O 1
ATOM 4165 N N . ASN A 1 538 ? -7.481 17.065 12.054 1.00 85.44 538 ASN A N 1
ATOM 4166 C CA . ASN A 1 538 ? -8.811 17.170 11.432 1.00 85.44 538 ASN A CA 1
ATOM 4167 C C . ASN A 1 538 ? -8.761 17.413 9.911 1.00 85.44 538 ASN A C 1
ATOM 4169 O O . ASN A 1 538 ? -9.811 17.509 9.289 1.00 85.44 538 ASN A O 1
ATOM 4173 N N . GLU A 1 539 ? -7.574 17.524 9.302 1.00 84.69 539 GLU A N 1
ATOM 4174 C CA . GLU A 1 539 ? -7.415 17.961 7.907 1.00 84.69 539 GLU A CA 1
ATOM 4175 C C . GLU A 1 539 ? -6.391 17.111 7.133 1.00 84.69 539 GLU A C 1
ATOM 4177 O O . GLU A 1 539 ? -5.386 16.647 7.683 1.00 84.69 539 GLU A O 1
ATOM 4182 N N . GLY A 1 540 ? -6.634 16.927 5.829 1.00 88.25 540 GLY A N 1
ATOM 4183 C CA . GLY A 1 540 ? -5.719 16.257 4.897 1.00 88.25 540 GLY A CA 1
ATOM 4184 C C . GLY A 1 540 ? -5.245 14.878 5.374 1.00 88.25 540 GLY A C 1
ATOM 4185 O O . GLY A 1 540 ? -6.012 14.094 5.938 1.00 88.25 540 GLY A O 1
ATOM 4186 N N . ARG A 1 541 ? -3.950 14.586 5.187 1.00 89.75 541 ARG A N 1
ATOM 4187 C CA . ARG A 1 541 ? -3.341 13.309 5.606 1.00 89.75 541 ARG A CA 1
ATOM 4188 C C . ARG A 1 541 ? -3.463 13.036 7.112 1.00 89.75 541 ARG A C 1
ATOM 4190 O O . ARG A 1 541 ? -3.599 11.885 7.512 1.00 89.75 541 ARG A O 1
ATOM 4197 N N . GLY A 1 542 ? -3.491 14.076 7.949 1.00 93.19 542 GLY A N 1
ATOM 4198 C CA . GLY A 1 542 ? -3.668 13.915 9.394 1.00 93.19 542 GLY A CA 1
ATOM 4199 C C . GLY A 1 542 ? -5.075 13.446 9.773 1.00 93.19 542 GLY A C 1
ATOM 4200 O O . GLY A 1 542 ? -5.217 12.644 10.698 1.00 93.19 542 GLY A O 1
ATOM 4201 N N . TYR A 1 543 ? -6.107 13.851 9.026 1.00 91.12 543 TYR A N 1
ATOM 4202 C CA . TYR A 1 543 ? -7.450 13.289 9.199 1.00 91.12 543 TYR A CA 1
ATOM 4203 C C . TYR A 1 543 ? -7.496 11.802 8.835 1.00 91.12 543 TYR A C 1
ATOM 4205 O O . TYR A 1 543 ? -8.078 11.009 9.571 1.00 91.12 543 TYR A O 1
ATOM 4213 N N . VAL A 1 544 ? -6.815 11.392 7.760 1.00 93.31 544 VAL A N 1
ATOM 4214 C CA . VAL A 1 544 ? -6.721 9.972 7.380 1.00 93.31 544 VAL A CA 1
ATOM 4215 C C . VAL A 1 544 ? -6.068 9.139 8.489 1.00 93.31 544 VAL A C 1
ATOM 4217 O O . VAL A 1 544 ? -6.635 8.128 8.897 1.00 93.31 544 VAL A O 1
ATOM 4220 N N . LEU A 1 545 ? -4.947 9.588 9.068 1.00 95.69 545 LEU A N 1
ATOM 4221 C CA . LEU A 1 545 ? -4.330 8.887 10.206 1.00 95.69 545 LEU A CA 1
ATOM 4222 C C . LEU A 1 545 ? -5.254 8.838 11.433 1.00 95.69 545 LEU A C 1
ATOM 4224 O O . LEU A 1 545 ? -5.320 7.814 12.113 1.00 95.69 545 LEU A O 1
ATOM 4228 N N . ARG A 1 546 ? -6.026 9.903 11.693 1.00 94.88 546 ARG A N 1
ATOM 4229 C CA . ARG A 1 546 ? -7.057 9.910 12.743 1.00 94.88 546 ARG A CA 1
ATOM 4230 C C . ARG A 1 546 ? -8.158 8.870 12.480 1.00 94.88 546 ARG A C 1
ATOM 4232 O O . ARG A 1 546 ? -8.583 8.216 13.430 1.00 94.88 546 ARG A O 1
ATOM 4239 N N . ARG A 1 547 ? -8.587 8.661 11.228 1.00 93.44 547 ARG A N 1
ATOM 4240 C CA . ARG A 1 547 ? -9.546 7.599 10.853 1.00 93.44 547 ARG A CA 1
ATOM 4241 C C . ARG A 1 547 ? -8.977 6.204 11.119 1.00 93.44 547 ARG A C 1
ATOM 4243 O O . ARG A 1 547 ? -9.584 5.435 11.863 1.00 93.44 547 ARG A O 1
ATOM 4250 N N . VAL A 1 548 ? -7.785 5.923 10.584 1.00 96.12 548 VAL A N 1
ATOM 4251 C CA . VAL A 1 548 ? -7.064 4.643 10.732 1.00 96.12 548 VAL A CA 1
ATOM 4252 C C . VAL A 1 548 ? -6.880 4.284 12.213 1.00 96.12 548 VAL A C 1
ATOM 4254 O O . VAL A 1 548 ? -7.246 3.189 12.637 1.00 96.12 548 VAL A O 1
ATOM 4257 N N . LEU A 1 549 ? -6.412 5.226 13.040 1.00 97.31 549 LEU A N 1
ATOM 4258 C CA . LEU A 1 549 ? -6.228 4.998 14.478 1.00 97.31 549 LEU A CA 1
ATOM 4259 C C . LEU A 1 549 ? -7.554 4.717 15.193 1.00 97.31 549 LEU A C 1
ATOM 4261 O O . LEU A 1 549 ? -7.647 3.753 15.953 1.00 97.31 549 LEU A O 1
ATOM 4265 N N . ARG A 1 550 ? -8.601 5.508 14.934 1.00 94.81 550 ARG A N 1
ATOM 4266 C CA . ARG A 1 550 ? -9.903 5.338 15.602 1.00 94.81 550 ARG A CA 1
ATOM 4267 C C . ARG A 1 550 ? -10.591 4.026 15.212 1.00 94.81 550 ARG A C 1
ATOM 4269 O O . ARG A 1 550 ? -11.175 3.385 16.085 1.00 94.81 550 ARG A O 1
ATOM 4276 N N . ARG A 1 551 ? -10.448 3.567 13.961 1.00 94.94 551 ARG A N 1
ATOM 4277 C CA . ARG A 1 551 ? -10.882 2.226 13.522 1.00 94.94 551 ARG A CA 1
ATOM 4278 C C . ARG A 1 551 ? -10.111 1.114 14.240 1.00 94.94 551 ARG A C 1
ATOM 4280 O O . ARG A 1 551 ? -10.741 0.203 14.771 1.00 94.94 551 ARG A O 1
ATOM 4287 N N . ALA A 1 552 ? -8.783 1.213 14.327 1.00 96.62 552 ALA A N 1
ATOM 4288 C CA . ALA A 1 552 ? -7.951 0.213 15.002 1.00 96.62 552 ALA A CA 1
ATOM 4289 C C . ALA A 1 552 ? -8.265 0.095 16.503 1.00 96.62 552 ALA A C 1
ATOM 4291 O O . ALA A 1 552 ? -8.495 -1.004 17.006 1.00 96.62 552 ALA A O 1
ATOM 4292 N N . VAL A 1 553 ? -8.349 1.230 17.208 1.00 96.25 553 VAL A N 1
ATOM 4293 C CA . VAL A 1 553 ? -8.716 1.279 18.634 1.00 96.25 553 VAL A CA 1
ATOM 4294 C C . VAL A 1 553 ? -10.122 0.715 18.852 1.00 96.25 553 VAL A C 1
ATOM 4296 O O . VAL A 1 553 ? -10.322 -0.073 19.776 1.00 96.25 553 VAL A O 1
ATOM 4299 N N . ARG A 1 554 ? -11.088 1.038 17.978 1.00 93.88 554 ARG A N 1
ATOM 4300 C CA . ARG A 1 554 ? -12.448 0.488 18.055 1.00 93.88 554 ARG A CA 1
ATOM 4301 C C . ARG A 1 554 ? -12.463 -1.035 17.914 1.00 93.88 554 ARG A C 1
ATOM 4303 O O . ARG A 1 554 ? -13.067 -1.693 18.756 1.00 93.88 554 ARG A O 1
ATOM 4310 N N . TYR A 1 555 ? -11.808 -1.601 16.898 1.00 94.81 555 TYR A N 1
ATOM 4311 C CA . TYR A 1 555 ? -11.747 -3.060 16.719 1.00 94.81 555 TYR A CA 1
ATOM 4312 C C . TYR A 1 555 ? -11.021 -3.744 17.882 1.00 94.81 555 TYR A C 1
ATOM 4314 O O . TYR A 1 555 ? -11.540 -4.696 18.464 1.00 94.81 555 TYR A O 1
ATOM 4322 N N . GLY A 1 556 ? -9.857 -3.225 18.278 1.00 96.12 556 GLY A N 1
ATOM 4323 C CA . GLY A 1 556 ? -9.075 -3.802 19.365 1.00 96.12 556 GLY A CA 1
ATOM 4324 C C . GLY A 1 556 ? -9.802 -3.807 20.710 1.00 96.12 556 GLY A C 1
ATOM 4325 O O . GLY A 1 556 ? -9.728 -4.802 21.422 1.00 96.12 556 GLY A O 1
ATOM 4326 N N . GLN A 1 557 ? -10.561 -2.758 21.045 1.00 94.50 557 GLN A N 1
ATOM 4327 C CA . GLN A 1 557 ? -11.338 -2.728 22.289 1.00 94.50 557 GLN A CA 1
ATOM 4328 C C . GLN A 1 557 ? -12.662 -3.501 22.190 1.00 94.50 557 GLN A C 1
ATOM 4330 O O . GLN A 1 557 ? -12.958 -4.310 23.066 1.00 94.50 557 GLN A O 1
ATOM 4335 N N . GLN A 1 558 ? -13.473 -3.272 21.148 1.00 91.88 558 GLN A N 1
ATOM 4336 C CA . GLN A 1 558 ? -14.834 -3.827 21.079 1.00 91.88 558 GLN A CA 1
ATOM 4337 C C . GLN A 1 558 ? -14.902 -5.280 20.600 1.00 91.88 558 GLN A C 1
ATOM 4339 O O . GLN A 1 558 ? -15.827 -5.986 20.990 1.00 91.88 558 GLN A O 1
ATOM 4344 N N . VAL A 1 559 ? -13.962 -5.709 19.752 1.00 94.31 559 VAL A N 1
ATOM 4345 C CA . VAL A 1 559 ? -13.974 -7.043 19.126 1.00 94.31 559 VAL A CA 1
ATOM 4346 C C . VAL A 1 559 ? -12.915 -7.953 19.750 1.00 94.31 559 VAL A C 1
ATOM 4348 O O . VAL A 1 559 ? -13.191 -9.117 20.018 1.00 94.31 559 VAL A O 1
ATOM 4351 N N . LEU A 1 560 ? -11.722 -7.423 20.053 1.00 97.31 560 LEU A N 1
ATOM 4352 C CA . LEU A 1 560 ? -10.630 -8.209 20.650 1.00 97.31 560 LEU A CA 1
ATOM 4353 C C . LEU A 1 560 ? -10.556 -8.128 22.190 1.00 97.31 560 LEU A C 1
ATOM 4355 O O . LEU A 1 560 ? -9.858 -8.933 22.799 1.00 97.31 560 LEU A O 1
ATOM 4359 N N . GLY A 1 561 ? -11.266 -7.196 22.841 1.00 95.62 561 GLY A N 1
ATOM 4360 C CA . GLY A 1 561 ? -11.279 -7.048 24.309 1.00 95.62 561 GLY A CA 1
ATOM 4361 C C . GLY A 1 561 ? -10.101 -6.263 24.912 1.00 95.62 561 GLY A C 1
ATOM 4362 O O . GLY A 1 561 ? -9.948 -6.206 26.137 1.00 95.62 561 GLY A O 1
ATOM 4363 N N . GLY A 1 562 ? -9.281 -5.630 24.069 1.00 95.62 562 GLY A N 1
ATOM 4364 C CA . GLY A 1 562 ? -8.159 -4.783 24.468 1.00 95.62 562 GLY A CA 1
ATOM 4365 C C . GLY A 1 562 ? -8.559 -3.667 25.431 1.00 95.62 562 GLY A C 1
ATOM 4366 O O . GLY A 1 562 ? -9.627 -3.067 25.321 1.00 95.62 562 GLY A O 1
ATOM 4367 N N . GLN A 1 563 ? -7.690 -3.383 26.398 1.00 94.69 563 GLN A N 1
ATOM 4368 C CA . GLN A 1 563 ? -7.924 -2.332 27.389 1.00 94.69 563 GLN A CA 1
ATOM 4369 C C . GLN A 1 563 ? -7.475 -0.958 26.857 1.00 94.69 563 GLN A C 1
ATOM 4371 O O . GLN A 1 563 ? -6.542 -0.902 26.057 1.00 94.69 563 GLN A O 1
ATOM 4376 N N . PRO A 1 564 ? -8.080 0.163 27.293 1.00 93.25 564 PRO A N 1
ATOM 4377 C CA . PRO A 1 564 ? -7.648 1.503 26.893 1.00 93.25 564 PRO A CA 1
ATOM 4378 C C . PRO A 1 564 ? -6.142 1.725 27.102 1.00 93.25 564 PRO A C 1
ATOM 4380 O O . PRO A 1 564 ? -5.638 1.577 28.215 1.00 93.25 564 PRO A O 1
ATOM 4383 N N . GLY A 1 565 ? -5.431 2.082 26.031 1.00 93.12 565 GLY A N 1
ATOM 4384 C CA . GLY A 1 565 ? -3.973 2.216 26.011 1.00 93.12 565 GLY A CA 1
ATOM 4385 C C . GLY A 1 565 ? -3.227 0.982 25.490 1.00 93.12 565 GLY A C 1
ATOM 4386 O O . GLY A 1 565 ? -1.998 0.985 25.509 1.00 93.12 565 GLY A O 1
ATOM 4387 N N . PHE A 1 566 ? -3.906 -0.084 25.043 1.00 96.44 566 PHE A N 1
ATOM 4388 C CA . PHE A 1 566 ? -3.232 -1.258 24.464 1.00 96.44 566 PHE A CA 1
ATOM 4389 C C . PHE A 1 566 ? -2.540 -0.934 23.129 1.00 96.44 566 PHE A C 1
ATOM 4391 O O . PHE A 1 566 ? -1.508 -1.523 22.812 1.00 96.44 566 PHE A O 1
ATOM 4398 N N . PHE A 1 567 ? -3.097 -0.021 22.325 1.00 97.94 567 PHE A N 1
ATOM 4399 C CA . PHE A 1 567 ? -2.746 0.072 20.908 1.00 97.94 567 PHE A CA 1
ATOM 4400 C C . PHE A 1 567 ? -1.348 0.664 20.704 1.00 97.94 567 PHE A C 1
ATOM 4402 O O . PHE A 1 567 ? -0.548 0.133 19.935 1.00 97.94 567 PHE A O 1
ATOM 4409 N N . HIS A 1 568 ? -0.990 1.689 21.484 1.00 97.88 568 HIS A N 1
ATOM 4410 C CA . HIS A 1 568 ? 0.362 2.255 21.464 1.00 97.88 568 HIS A CA 1
ATOM 4411 C C . HIS A 1 568 ? 1.452 1.286 21.979 1.00 97.88 568 HIS A C 1
ATOM 4413 O O . HIS A 1 568 ? 2.641 1.567 21.821 1.00 97.88 568 HIS A O 1
ATOM 4419 N N . GLN A 1 569 ? 1.081 0.171 22.623 1.00 97.31 569 GLN A N 1
ATOM 4420 C CA . GLN A 1 569 ? 2.021 -0.838 23.133 1.00 97.31 569 GLN A CA 1
ATOM 4421 C C . GLN A 1 569 ? 2.429 -1.865 22.068 1.00 97.31 569 GLN A C 1
ATOM 4423 O O . GLN A 1 569 ? 3.347 -2.637 22.314 1.00 97.31 569 GLN A O 1
ATOM 4428 N N . LEU A 1 570 ? 1.790 -1.850 20.891 1.00 98.62 570 LEU A N 1
ATOM 4429 C CA . LEU A 1 570 ? 2.136 -2.694 19.740 1.00 98.62 570 LEU A CA 1
ATOM 4430 C C . LEU A 1 570 ? 3.238 -2.082 18.852 1.00 98.62 570 LEU A C 1
ATOM 4432 O O . LEU A 1 570 ? 3.772 -2.757 17.975 1.00 98.62 570 LEU A O 1
ATOM 4436 N N . VAL A 1 571 ? 3.592 -0.806 19.060 1.00 98.69 571 VAL A N 1
ATOM 4437 C CA . VAL A 1 571 ? 4.635 -0.114 18.278 1.00 98.69 571 VAL A CA 1
ATOM 4438 C C . VAL A 1 571 ? 6.005 -0.806 18.382 1.00 98.69 571 VAL A C 1
ATOM 4440 O O . VAL A 1 571 ? 6.627 -0.977 17.336 1.00 98.69 571 VAL A O 1
ATOM 4443 N N . PRO A 1 572 ? 6.492 -1.250 19.564 1.00 98.56 572 PRO A N 1
ATOM 4444 C CA . PRO A 1 572 ? 7.768 -1.961 19.655 1.00 98.56 572 PRO A CA 1
ATOM 4445 C C . PRO A 1 572 ? 7.787 -3.264 18.847 1.00 98.56 572 PRO A C 1
ATOM 4447 O O . PRO A 1 572 ? 8.769 -3.513 18.159 1.00 98.56 572 PRO A O 1
ATOM 4450 N N . ASP A 1 573 ? 6.699 -4.048 18.834 1.00 98.56 573 ASP A N 1
ATOM 4451 C CA . ASP A 1 573 ? 6.617 -5.268 18.014 1.00 98.56 573 ASP A CA 1
ATOM 4452 C C . ASP A 1 573 ? 6.704 -4.953 16.504 1.00 98.56 573 ASP A C 1
ATOM 4454 O O . ASP A 1 573 ? 7.330 -5.701 15.755 1.00 98.56 573 ASP A O 1
ATOM 4458 N N . VAL A 1 574 ? 6.143 -3.822 16.047 1.00 98.50 574 VAL A N 1
ATOM 4459 C CA . VAL A 1 574 ? 6.313 -3.343 14.658 1.00 98.50 574 VAL A CA 1
ATOM 4460 C C . VAL A 1 574 ? 7.755 -2.905 14.388 1.00 98.50 574 VAL A C 1
ATOM 4462 O O . VAL A 1 574 ? 8.287 -3.198 13.317 1.00 98.50 574 VAL A O 1
ATOM 4465 N N . VAL A 1 575 ? 8.405 -2.218 15.330 1.00 98.38 575 VAL A N 1
ATOM 4466 C CA . VAL A 1 575 ? 9.802 -1.783 15.176 1.00 98.38 575 VAL A CA 1
ATOM 4467 C C . VAL A 1 575 ? 10.743 -2.985 15.124 1.00 98.38 575 VAL A C 1
ATOM 4469 O O . VAL A 1 575 ? 11.527 -3.087 14.182 1.00 98.38 575 VAL A O 1
ATOM 4472 N N . ASP A 1 576 ? 10.640 -3.919 16.070 1.00 97.81 576 ASP A N 1
ATOM 4473 C CA . ASP A 1 576 ? 11.474 -5.125 16.117 1.00 97.81 576 ASP A CA 1
ATOM 4474 C C . ASP A 1 576 ? 11.309 -5.999 14.867 1.00 97.81 576 ASP A C 1
ATOM 4476 O O . ASP A 1 576 ? 12.300 -6.528 14.360 1.00 97.81 576 ASP A O 1
ATOM 4480 N N . LEU A 1 577 ? 10.091 -6.089 14.324 1.00 97.25 577 LEU A N 1
ATOM 4481 C CA . LEU A 1 577 ? 9.816 -6.774 13.063 1.00 97.25 577 LEU A CA 1
ATOM 4482 C C . LEU A 1 577 ? 10.457 -6.060 11.859 1.00 97.25 577 LEU A C 1
ATOM 4484 O O . LEU A 1 577 ? 11.156 -6.681 11.059 1.00 97.25 577 LEU A O 1
ATOM 4488 N N . MET A 1 578 ? 10.223 -4.753 11.710 1.00 96.38 578 MET A N 1
ATOM 4489 C CA . MET A 1 578 ? 10.499 -4.035 10.459 1.00 96.38 578 MET A CA 1
ATOM 4490 C C . MET A 1 578 ? 11.907 -3.414 10.371 1.00 96.38 578 MET A C 1
ATOM 4492 O O . MET A 1 578 ? 12.352 -3.076 9.269 1.00 96.38 578 MET A O 1
ATOM 4496 N N . LYS A 1 579 ? 12.640 -3.264 11.485 1.00 94.38 579 LYS A N 1
ATOM 4497 C CA . LYS A 1 579 ? 13.911 -2.506 11.535 1.00 94.38 579 LYS A CA 1
ATOM 4498 C C . LYS A 1 579 ? 15.057 -3.049 10.678 1.00 94.38 579 LYS A C 1
ATOM 4500 O O . LYS A 1 579 ? 15.983 -2.302 10.380 1.00 94.38 579 LYS A O 1
ATOM 4505 N N . VAL A 1 580 ? 14.993 -4.304 10.227 1.00 92.25 580 VAL A N 1
ATOM 4506 C CA . VAL A 1 580 ? 15.976 -4.862 9.274 1.00 92.25 580 VAL A CA 1
ATOM 4507 C C . VAL A 1 580 ? 15.840 -4.223 7.885 1.00 92.25 580 VAL A C 1
ATOM 4509 O O . VAL A 1 580 ? 16.849 -3.957 7.240 1.00 92.25 580 VAL A O 1
ATOM 4512 N N . GLY A 1 581 ? 14.612 -3.941 7.434 1.00 91.81 581 GLY A N 1
ATOM 4513 C CA . GLY A 1 581 ? 14.364 -3.194 6.194 1.00 91.81 581 GLY A CA 1
ATOM 4514 C C . GLY A 1 581 ? 14.409 -1.675 6.391 1.00 91.81 581 GLY A C 1
ATOM 4515 O O . GLY A 1 581 ? 14.837 -0.946 5.499 1.00 91.81 581 GLY A O 1
ATOM 4516 N N . PHE A 1 582 ? 13.997 -1.196 7.570 1.00 95.38 582 PHE A N 1
ATOM 4517 C CA . PHE A 1 582 ? 13.798 0.230 7.853 1.00 95.38 582 PHE A CA 1
ATOM 4518 C C . PHE A 1 582 ? 14.445 0.650 9.189 1.00 95.38 582 PHE A C 1
ATOM 4520 O O . PHE A 1 582 ? 13.735 0.943 10.153 1.00 95.38 582 PHE A O 1
ATOM 4527 N N . PRO A 1 583 ? 15.788 0.695 9.280 1.00 91.94 583 PRO A N 1
ATOM 4528 C CA . PRO A 1 583 ? 16.497 0.921 10.544 1.00 91.94 583 PRO A CA 1
ATOM 4529 C C . PRO A 1 583 ? 16.243 2.302 11.170 1.00 91.94 583 PRO A C 1
ATOM 4531 O O . PRO A 1 583 ? 16.310 2.439 12.389 1.00 91.94 583 PRO A O 1
ATOM 4534 N N . ASP A 1 584 ? 15.885 3.322 10.379 1.00 88.75 584 ASP A N 1
ATOM 4535 C CA . ASP A 1 584 ? 15.557 4.661 10.900 1.00 88.75 584 ASP A CA 1
ATOM 4536 C C . ASP A 1 584 ? 14.313 4.670 11.819 1.00 88.75 584 ASP A C 1
ATOM 4538 O O . ASP A 1 584 ? 14.090 5.634 12.555 1.00 88.75 584 ASP A O 1
ATOM 4542 N N . LEU A 1 585 ? 13.491 3.612 11.778 1.00 93.81 585 LEU A N 1
ATOM 4543 C CA . LEU A 1 585 ? 12.233 3.506 12.520 1.00 93.81 585 LEU A CA 1
ATOM 4544 C C . LEU A 1 585 ? 12.452 3.427 14.042 1.00 93.81 585 LEU A C 1
ATOM 4546 O O . LEU A 1 585 ? 11.698 4.028 14.808 1.00 93.81 585 LEU A O 1
ATOM 4550 N N . GLU A 1 586 ? 13.521 2.753 14.480 1.00 95.38 586 GLU A N 1
ATOM 4551 C CA . GLU A 1 586 ? 13.876 2.591 15.900 1.00 95.38 586 GLU A CA 1
ATOM 4552 C C . GLU A 1 586 ? 14.149 3.954 16.564 1.00 95.38 586 GLU A C 1
ATOM 4554 O O . GLU A 1 586 ? 13.633 4.246 17.643 1.00 95.38 586 GLU A O 1
ATOM 4559 N N . ALA A 1 587 ? 14.821 4.866 15.850 1.00 95.12 587 ALA A N 1
ATOM 4560 C CA . ALA A 1 587 ? 15.095 6.237 16.294 1.00 95.12 587 ALA A CA 1
ATOM 4561 C C . ALA A 1 587 ? 13.840 7.134 16.422 1.00 95.12 587 ALA A C 1
ATOM 4563 O O . ALA A 1 587 ? 13.937 8.289 16.849 1.00 95.12 587 ALA A O 1
ATOM 4564 N N . ARG A 1 588 ? 12.656 6.634 16.042 1.00 96.31 588 ARG A N 1
ATOM 4565 C CA . ARG A 1 588 ? 11.369 7.346 16.116 1.00 96.31 588 ARG A CA 1
ATOM 4566 C C . ARG A 1 588 ? 10.358 6.671 17.053 1.00 96.31 588 ARG A C 1
ATOM 4568 O O . ARG A 1 588 ? 9.317 7.274 17.313 1.00 96.31 588 ARG A O 1
ATOM 4575 N N . GLN A 1 589 ? 10.666 5.490 17.602 1.00 97.94 589 GLN A N 1
ATOM 4576 C CA . GLN A 1 589 ? 9.736 4.654 18.375 1.00 97.94 589 GLN A CA 1
ATOM 4577 C C . GLN A 1 589 ? 9.013 5.409 19.504 1.00 97.94 589 GLN A C 1
ATOM 4579 O O . GLN A 1 589 ? 7.785 5.401 19.551 1.00 97.94 589 GLN A O 1
ATOM 4584 N N . GLU A 1 590 ? 9.741 6.103 20.387 1.00 98.06 590 GLU A N 1
ATOM 4585 C CA . GLU A 1 590 ? 9.139 6.817 21.529 1.00 98.06 590 GLU A CA 1
ATOM 4586 C C . GLU A 1 590 ? 8.138 7.901 21.092 1.00 98.06 590 GLU A C 1
ATOM 4588 O O . GLU A 1 590 ? 7.083 8.063 21.705 1.00 98.06 590 GLU A O 1
ATOM 4593 N N . PHE A 1 591 ? 8.443 8.612 20.001 1.00 98.00 591 PHE A N 1
ATOM 4594 C CA . PHE A 1 591 ? 7.581 9.652 19.434 1.00 98.00 591 PHE A CA 1
ATOM 4595 C C . PHE A 1 591 ? 6.320 9.061 18.790 1.00 98.00 591 PHE A C 1
ATOM 4597 O O . PHE A 1 591 ? 5.224 9.593 18.968 1.00 98.00 591 PHE A O 1
ATOM 4604 N N . VAL A 1 592 ? 6.454 7.936 18.081 1.00 98.44 592 VAL A N 1
ATOM 4605 C CA . VAL A 1 592 ? 5.304 7.188 17.552 1.00 98.44 592 VAL A CA 1
ATOM 4606 C C . VAL A 1 592 ? 4.393 6.738 18.697 1.00 98.44 592 VAL A C 1
ATOM 4608 O O . VAL A 1 592 ? 3.187 6.980 18.654 1.00 98.44 592 VAL A O 1
ATOM 4611 N N . MET A 1 593 ? 4.967 6.149 19.752 1.00 98.62 593 MET A N 1
ATOM 4612 C CA . MET A 1 593 ? 4.216 5.694 20.925 1.00 98.62 593 MET A CA 1
ATOM 4613 C C . MET A 1 593 ? 3.468 6.840 21.615 1.00 98.62 593 MET A C 1
ATOM 4615 O O . MET A 1 593 ? 2.295 6.668 21.942 1.00 98.62 593 MET A O 1
ATOM 4619 N N . SER A 1 594 ? 4.092 8.011 21.806 1.00 98.31 594 SER A N 1
ATOM 4620 C CA . SER A 1 594 ? 3.417 9.149 22.446 1.00 98.31 594 SER A CA 1
ATOM 4621 C C . SER A 1 594 ? 2.268 9.701 21.599 1.00 98.31 594 SER A C 1
ATOM 4623 O O . SER A 1 594 ? 1.186 9.933 22.126 1.00 98.31 594 SER A O 1
ATOM 4625 N N . VAL A 1 595 ? 2.455 9.853 20.282 1.00 98.25 595 VAL A N 1
ATOM 4626 C CA . VAL A 1 595 ? 1.409 10.386 19.387 1.00 98.25 595 VAL A CA 1
ATOM 4627 C C . VAL A 1 595 ? 0.212 9.434 19.280 1.00 98.25 595 VAL A C 1
ATOM 4629 O O . VAL A 1 595 ? -0.931 9.891 19.320 1.00 98.25 595 VAL A O 1
ATOM 4632 N N . ILE A 1 596 ? 0.447 8.119 19.176 1.00 98.50 596 ILE A N 1
ATOM 4633 C CA . ILE A 1 596 ? -0.644 7.130 19.155 1.00 98.50 596 ILE A CA 1
ATOM 4634 C C . ILE A 1 596 ? -1.377 7.120 20.500 1.00 98.50 596 ILE A C 1
ATOM 4636 O O . ILE A 1 596 ? -2.607 7.112 20.520 1.00 98.50 596 ILE A O 1
ATOM 4640 N N . LYS A 1 597 ? -0.640 7.181 21.617 1.00 98.12 597 LYS A N 1
ATOM 4641 C CA . LYS A 1 597 ? -1.217 7.233 22.962 1.00 98.12 597 LYS A CA 1
ATOM 4642 C C . LYS A 1 597 ? -2.101 8.465 23.173 1.00 98.12 597 LYS A C 1
ATOM 4644 O O . LYS A 1 597 ? -3.222 8.314 23.649 1.00 98.12 597 LYS A O 1
ATOM 4649 N N . ASP A 1 598 ? -1.628 9.660 22.820 1.00 97.12 598 ASP A N 1
ATOM 4650 C CA . ASP A 1 598 ? -2.368 10.911 23.039 1.00 97.12 598 ASP A CA 1
ATOM 4651 C C . ASP A 1 598 ? -3.697 10.933 22.254 1.00 97.12 598 ASP A C 1
ATOM 4653 O O . ASP A 1 598 ? -4.724 11.387 22.768 1.00 97.12 598 ASP A O 1
ATOM 4657 N N . GLU A 1 599 ? -3.706 10.401 21.026 1.00 95.56 599 GLU A N 1
ATOM 4658 C CA . GLU A 1 599 ? -4.912 10.279 20.197 1.00 95.56 599 GLU A CA 1
ATOM 4659 C C . GLU A 1 599 ? -5.841 9.140 20.671 1.00 95.56 599 GLU A C 1
ATOM 4661 O O . GLU A 1 599 ? -7.062 9.315 20.667 1.00 95.56 599 GLU A O 1
ATOM 4666 N N . GLU A 1 600 ? -5.299 8.008 21.141 1.00 95.00 600 GLU A N 1
ATOM 4667 C CA . GLU A 1 600 ? -6.080 6.935 21.775 1.00 95.00 600 GLU A CA 1
ATOM 4668 C C . GLU A 1 600 ? -6.758 7.440 23.064 1.00 95.00 600 GLU A C 1
ATOM 4670 O O . GLU A 1 600 ? -7.973 7.300 23.226 1.00 95.00 600 GLU A O 1
ATOM 4675 N N . GLU A 1 601 ? -6.018 8.106 23.958 1.00 94.56 601 GLU A N 1
ATOM 4676 C CA . GLU A 1 601 ? -6.576 8.747 25.153 1.00 94.56 601 GLU A CA 1
ATOM 4677 C C . GLU A 1 601 ? -7.610 9.826 24.799 1.00 94.56 601 GLU A C 1
ATOM 4679 O O . GLU A 1 601 ? -8.579 10.008 25.542 1.00 94.56 601 GLU A O 1
ATOM 4684 N N . ALA A 1 602 ? -7.438 10.549 23.685 1.00 92.00 602 ALA A N 1
ATOM 4685 C CA . ALA A 1 602 ? -8.415 11.521 23.198 1.00 92.00 602 ALA A CA 1
ATOM 4686 C C . ALA A 1 602 ? -9.717 10.858 22.729 1.00 92.00 602 ALA A C 1
ATOM 4688 O O . ALA A 1 602 ? -10.796 11.283 23.151 1.00 92.00 602 ALA A O 1
ATOM 4689 N N . PHE A 1 603 ? -9.631 9.809 21.908 1.00 92.25 603 PHE A N 1
ATOM 4690 C CA . PHE A 1 603 ? -10.802 9.113 21.377 1.00 92.25 603 PHE A CA 1
ATOM 4691 C C . PHE A 1 603 ? -11.550 8.315 22.452 1.00 92.25 603 PHE A C 1
ATOM 4693 O O . PHE A 1 603 ? -12.778 8.347 22.492 1.00 92.25 603 PHE A O 1
ATOM 4700 N N . ASN A 1 604 ? -10.845 7.696 23.403 1.00 92.06 604 ASN A N 1
ATOM 4701 C CA . ASN A 1 604 ? -11.465 6.943 24.500 1.00 92.06 604 ASN A CA 1
ATOM 4702 C C . ASN A 1 604 ? -12.412 7.797 25.375 1.00 92.06 604 ASN A C 1
ATOM 4704 O O . ASN A 1 604 ? -13.339 7.261 25.982 1.00 92.06 604 ASN A O 1
ATOM 4708 N N . ARG A 1 605 ? -12.258 9.134 25.392 1.00 91.12 605 ARG A N 1
ATOM 4709 C CA . ARG A 1 605 ? -13.187 10.058 26.082 1.00 91.12 605 ARG A CA 1
ATOM 4710 C C . ARG A 1 605 ? -14.555 10.200 25.395 1.00 91.12 605 ARG A C 1
ATOM 4712 O O . ARG A 1 605 ? -15.506 10.648 26.048 1.00 91.12 605 ARG A O 1
ATOM 4719 N N . THR A 1 606 ? -14.676 9.835 24.115 1.00 91.00 606 THR A N 1
ATOM 4720 C CA . THR A 1 606 ? -15.933 9.894 23.343 1.00 91.00 606 THR A CA 1
ATOM 4721 C C . THR A 1 606 ? -16.398 8.543 22.800 1.00 91.00 606 THR A C 1
ATOM 4723 O O . THR A 1 606 ? -17.608 8.370 22.673 1.00 91.00 606 THR A O 1
ATOM 4726 N N . LEU A 1 607 ? -15.505 7.570 22.570 1.00 90.19 607 LEU A N 1
ATOM 4727 C CA . LEU A 1 607 ? -15.796 6.226 22.043 1.00 90.19 607 LEU A CA 1
ATOM 4728 C C . LEU A 1 607 ? -17.009 5.571 22.725 1.00 90.19 607 LEU A C 1
ATOM 4730 O O . LEU A 1 607 ? -18.011 5.296 22.068 1.00 90.19 607 LEU A O 1
ATOM 4734 N N . GLY A 1 608 ? -16.984 5.419 24.053 1.00 87.56 608 GLY A N 1
ATOM 4735 C CA . GLY A 1 608 ? -18.105 4.820 24.790 1.00 87.56 608 GLY A CA 1
ATOM 4736 C C . GLY A 1 608 ? -19.433 5.576 24.629 1.00 87.56 608 GLY A C 1
ATOM 4737 O O . GLY A 1 608 ? -20.488 4.954 24.553 1.00 87.56 608 GLY A O 1
ATOM 4738 N N . LYS A 1 609 ? -19.396 6.911 24.497 1.00 91.25 609 LYS A N 1
ATOM 4739 C CA . LYS A 1 609 ? -20.595 7.744 24.287 1.00 91.25 609 LYS A CA 1
ATOM 4740 C C . LYS A 1 609 ? -21.136 7.625 22.863 1.00 91.25 609 LYS A C 1
ATOM 4742 O O . LYS A 1 609 ? -22.349 7.566 22.696 1.00 91.25 609 LYS A O 1
ATOM 4747 N N . GLY A 1 610 ? -20.260 7.586 21.858 1.00 92.19 610 GLY A N 1
ATOM 4748 C CA . GLY A 1 610 ? -20.647 7.422 20.454 1.00 92.19 610 GLY A CA 1
ATOM 4749 C C . GLY A 1 610 ? -21.232 6.046 20.179 1.00 92.19 610 GLY A C 1
ATOM 4750 O O . GLY A 1 610 ? -22.300 5.963 19.584 1.00 92.19 610 GLY A O 1
ATOM 4751 N N . VAL A 1 611 ? -20.637 4.985 20.735 1.00 90.62 611 VAL A N 1
ATOM 4752 C CA . VAL A 1 611 ? -21.235 3.642 20.715 1.00 90.62 611 VAL A CA 1
ATOM 4753 C C . VAL A 1 611 ? -22.609 3.660 21.390 1.00 90.62 611 VAL A C 1
ATOM 4755 O O . VAL A 1 611 ? -23.587 3.284 20.758 1.00 90.62 611 VAL A O 1
ATOM 4758 N N . SER A 1 612 ? -22.739 4.168 22.625 1.00 92.81 612 SER A N 1
ATOM 4759 C CA . SER A 1 612 ? -24.050 4.233 23.300 1.00 92.81 612 SER A CA 1
ATOM 4760 C C . SER A 1 612 ? -25.102 5.055 22.540 1.00 92.81 612 SER A C 1
ATOM 4762 O O . SER A 1 612 ? -26.285 4.723 22.594 1.00 92.81 612 SER A O 1
ATOM 4764 N N . HIS A 1 613 ? -24.700 6.115 21.833 1.00 93.56 613 HIS A N 1
ATOM 4765 C CA . HIS A 1 613 ? -25.597 6.893 20.979 1.00 93.56 613 HIS A CA 1
ATOM 4766 C C . HIS A 1 613 ? -26.012 6.107 19.726 1.00 93.56 613 HIS A C 1
ATOM 4768 O O . HIS A 1 613 ? -27.202 6.027 19.434 1.00 93.56 613 HIS A O 1
ATOM 4774 N N . PHE A 1 614 ? -25.061 5.477 19.031 1.00 94.69 614 PHE A N 1
ATOM 4775 C CA . PHE A 1 614 ? -25.323 4.634 17.864 1.00 94.69 614 PHE A CA 1
ATOM 4776 C C . PHE A 1 614 ? -26.276 3.476 18.203 1.00 94.69 614 PHE A C 1
ATOM 4778 O O . PHE A 1 614 ? -27.298 3.315 17.542 1.00 94.69 614 PHE A O 1
ATOM 4785 N N . GLU A 1 615 ? -26.007 2.731 19.283 1.00 93.50 615 GLU A N 1
ATOM 4786 C CA . GLU A 1 615 ? -26.883 1.651 19.762 1.00 93.50 615 GLU A CA 1
ATOM 4787 C C . GLU A 1 615 ? -28.306 2.148 20.050 1.00 93.50 615 GLU A C 1
ATOM 4789 O O . GLU A 1 615 ? -29.280 1.494 19.675 1.00 93.50 615 GLU A O 1
ATOM 4794 N N . LYS A 1 616 ? -28.439 3.331 20.671 1.00 94.25 616 LYS A N 1
ATOM 4795 C CA . LYS A 1 616 ? -29.742 3.951 20.931 1.00 94.25 616 LYS A CA 1
ATOM 4796 C C . LYS A 1 616 ? -30.484 4.236 19.625 1.00 94.25 616 LYS A C 1
ATOM 4798 O O . LYS A 1 616 ? -31.626 3.805 19.495 1.00 94.25 616 LYS A O 1
ATOM 4803 N N . VAL A 1 617 ? -29.836 4.904 18.667 1.00 93.31 617 VAL A N 1
ATOM 4804 C CA . VAL A 1 617 ? -30.429 5.248 17.360 1.00 93.31 617 VAL A CA 1
ATOM 4805 C C . VAL A 1 617 ? -30.867 3.984 16.621 1.00 93.31 617 VAL A C 1
ATOM 4807 O O . VAL A 1 617 ? -32.007 3.921 16.171 1.00 93.31 617 VAL A O 1
ATOM 4810 N N . VAL A 1 618 ? -30.026 2.943 16.583 1.00 92.94 618 VAL A N 1
ATOM 4811 C CA . VAL A 1 618 ? -30.368 1.642 15.981 1.00 92.94 618 VAL A CA 1
ATOM 4812 C C . VAL A 1 618 ? -31.548 0.971 16.694 1.00 92.94 618 VAL A C 1
ATOM 4814 O O . VAL A 1 618 ? -32.423 0.426 16.026 1.00 92.94 618 VAL A O 1
ATOM 4817 N N . SER A 1 619 ? -31.632 1.036 18.028 1.00 92.00 619 SER A N 1
ATOM 4818 C CA . SER A 1 619 ? -32.768 0.464 18.771 1.00 92.00 619 SER A CA 1
ATOM 4819 C C . SER A 1 619 ? -34.079 1.257 18.639 1.00 92.00 619 SER A C 1
ATOM 4821 O O . SER A 1 619 ? -35.150 0.714 18.905 1.00 92.00 619 SER A O 1
ATOM 4823 N N . GLU A 1 620 ? -34.002 2.525 18.220 1.00 92.38 620 GLU A N 1
ATOM 4824 C CA . GLU A 1 620 ? -35.148 3.411 17.976 1.00 92.38 620 GLU A CA 1
ATOM 4825 C C . GLU A 1 620 ? -35.579 3.445 16.491 1.00 92.38 620 GLU A C 1
ATOM 4827 O O . GLU A 1 620 ? -36.558 4.118 16.153 1.00 92.38 620 GLU A O 1
ATOM 4832 N N . LEU A 1 621 ? -34.908 2.703 15.594 1.00 90.31 621 LEU A N 1
ATOM 4833 C CA . LEU A 1 621 ? -35.328 2.575 14.194 1.00 90.31 621 LEU A CA 1
ATOM 4834 C C . LEU A 1 621 ? -36.670 1.816 14.062 1.00 90.31 621 LEU A C 1
ATOM 4836 O O . LEU A 1 621 ? -36.887 0.798 14.728 1.00 90.31 621 LEU A O 1
ATOM 4840 N N . PRO A 1 622 ? -37.588 2.260 13.176 1.00 88.12 622 PRO A N 1
ATOM 4841 C CA . PRO A 1 622 ? -38.796 1.509 12.845 1.00 88.12 622 PRO A CA 1
ATOM 4842 C C . PRO A 1 622 ? -38.486 0.107 12.302 1.00 88.12 622 PRO A C 1
ATOM 4844 O O . PRO A 1 622 ? -37.524 -0.100 11.566 1.00 88.12 622 PRO A O 1
ATOM 4847 N N . LYS A 1 623 ? -39.345 -0.874 12.602 1.00 81.94 623 LYS A N 1
ATOM 4848 C CA . LYS A 1 623 ? -39.181 -2.242 12.083 1.00 81.94 623 LYS A CA 1
ATOM 4849 C C . LYS A 1 623 ? -39.256 -2.263 10.554 1.00 81.94 623 LYS A C 1
ATOM 4851 O O . LYS A 1 623 ? -40.315 -1.991 9.994 1.00 81.94 623 LYS A O 1
ATOM 4856 N N . GLY A 1 624 ? -38.153 -2.652 9.915 1.00 82.31 624 GLY A N 1
ATOM 4857 C CA . GLY A 1 624 ? -38.002 -2.680 8.457 1.00 82.31 624 GLY A CA 1
ATOM 4858 C C . GLY A 1 624 ? -37.344 -1.429 7.860 1.00 82.31 624 GLY A C 1
ATOM 4859 O O . GLY A 1 624 ? -37.130 -1.404 6.654 1.00 82.31 624 GLY A O 1
ATOM 4860 N N . ASP A 1 625 ? -37.006 -0.422 8.673 1.00 87.19 625 ASP A N 1
ATOM 4861 C CA . ASP A 1 625 ? -36.160 0.705 8.263 1.00 87.19 625 ASP A CA 1
ATOM 4862 C C . ASP A 1 625 ? -34.690 0.246 8.268 1.00 87.19 625 ASP A C 1
ATOM 4864 O O . ASP A 1 625 ? -34.187 -0.218 9.293 1.00 87.19 625 ASP A O 1
ATOM 4868 N N . THR A 1 626 ? -34.016 0.315 7.117 1.00 90.81 626 THR A N 1
ATOM 4869 C CA . THR A 1 626 ? -32.628 -0.155 6.939 1.00 90.81 626 THR A CA 1
ATOM 4870 C C . THR A 1 626 ? -31.617 0.985 6.822 1.00 90.81 626 THR A C 1
ATOM 4872 O O . THR A 1 626 ? -30.439 0.722 6.592 1.00 90.81 626 THR A O 1
ATOM 4875 N N . VAL A 1 627 ? -32.046 2.244 6.964 1.00 93.38 627 VAL A N 1
ATOM 4876 C CA . VAL A 1 627 ? -31.195 3.417 6.721 1.00 93.38 627 VAL A CA 1
ATOM 4877 C C . VAL A 1 627 ? -30.782 4.083 8.034 1.00 93.38 627 VAL A C 1
ATOM 4879 O O . VAL A 1 627 ? -31.608 4.625 8.771 1.00 93.38 627 VAL A O 1
ATOM 4882 N N . PHE A 1 628 ? -29.477 4.104 8.308 1.00 93.75 628 PHE A N 1
ATOM 4883 C CA . PHE A 1 628 ? -28.905 4.926 9.370 1.00 93.75 628 PHE A CA 1
ATOM 4884 C C . PHE A 1 628 ? -28.869 6.393 8.918 1.00 93.75 628 PHE A C 1
ATOM 4886 O O . PHE A 1 628 ? -28.333 6.731 7.860 1.00 93.75 628 PHE A O 1
ATOM 4893 N N . LYS A 1 629 ? -29.484 7.274 9.709 1.00 94.00 629 LYS A N 1
ATOM 4894 C CA . LYS A 1 629 ? -29.863 8.622 9.270 1.00 94.00 629 LYS A CA 1
ATOM 4895 C C . LYS A 1 629 ? -28.684 9.590 9.299 1.00 94.00 629 LYS A C 1
ATOM 4897 O O . LYS A 1 629 ? -27.923 9.654 10.264 1.00 94.00 629 LYS A O 1
ATOM 4902 N N . ALA A 1 630 ? -28.607 10.432 8.271 1.00 93.62 630 ALA A N 1
ATOM 4903 C CA . ALA A 1 630 ? -27.585 11.464 8.129 1.00 93.62 630 ALA A CA 1
ATOM 4904 C C . ALA A 1 630 ? -27.469 12.421 9.329 1.00 93.62 630 ALA A C 1
ATOM 4906 O O . ALA A 1 630 ? -26.384 12.925 9.606 1.00 93.62 630 ALA A O 1
ATOM 4907 N N . GLY A 1 631 ? -28.569 12.696 10.042 1.00 92.62 631 GLY A N 1
ATOM 4908 C CA . GLY A 1 631 ? -28.558 13.554 11.232 1.00 92.62 631 GLY A CA 1
ATOM 4909 C C . GLY A 1 631 ? -27.769 12.958 12.395 1.00 92.62 631 GLY A C 1
ATOM 4910 O O . GLY A 1 631 ? -26.930 13.640 12.978 1.00 92.62 631 GLY A O 1
ATOM 4911 N N . ASP A 1 632 ? -27.992 11.680 12.684 1.00 94.00 632 ASP A N 1
ATOM 4912 C CA . ASP A 1 632 ? -27.321 10.965 13.766 1.00 94.00 632 ASP A CA 1
ATOM 4913 C C . ASP A 1 632 ? -25.858 10.657 13.404 1.00 94.00 632 ASP A C 1
ATOM 4915 O O . ASP A 1 632 ? -24.966 10.788 14.241 1.00 94.00 632 ASP A O 1
ATOM 4919 N N . ALA A 1 633 ? -25.577 10.365 12.128 1.00 93.75 633 ALA A N 1
ATOM 4920 C CA . ALA A 1 633 ? -24.209 10.226 11.620 1.00 93.75 633 ALA A CA 1
ATOM 4921 C C . ALA A 1 633 ? -23.423 11.548 11.678 1.00 93.75 633 ALA A C 1
ATOM 4923 O O . ALA A 1 633 ? -22.259 11.567 12.078 1.00 93.75 633 ALA A O 1
ATOM 4924 N N . HIS A 1 634 ? -24.062 12.673 11.338 1.00 94.19 634 HIS A N 1
ATOM 4925 C CA . HIS A 1 634 ? -23.468 14.005 11.474 1.00 94.19 634 HIS A CA 1
ATOM 4926 C C . HIS A 1 634 ? -23.203 14.366 12.941 1.00 94.19 634 HIS A C 1
ATOM 4928 O O . HIS A 1 634 ? -22.134 14.883 13.252 1.00 94.19 634 HIS A O 1
ATOM 4934 N N . PHE A 1 635 ? -24.104 14.013 13.864 1.00 93.00 635 PHE A N 1
ATOM 4935 C CA . PHE A 1 635 ? -23.872 14.186 15.301 1.00 93.00 635 PHE A CA 1
ATOM 4936 C C . PHE A 1 635 ? -22.713 13.315 15.821 1.00 93.00 635 PHE A C 1
ATOM 4938 O O . PHE A 1 635 ? -21.837 13.817 16.532 1.00 93.00 635 PHE A O 1
ATOM 4945 N N . LEU A 1 636 ? -22.663 12.036 15.432 1.00 93.12 636 LEU A N 1
ATOM 4946 C CA . LEU A 1 636 ? -21.553 11.125 15.734 1.00 93.12 636 LEU A CA 1
ATOM 4947 C C . LEU A 1 636 ? -20.210 11.705 15.271 1.00 93.12 636 LEU A C 1
ATOM 4949 O O . LEU A 1 636 ? -19.252 11.725 16.048 1.00 93.12 636 LEU A O 1
ATOM 4953 N N . TYR A 1 637 ? -20.163 12.250 14.056 1.00 92.12 637 TYR A N 1
ATOM 4954 C CA . TYR A 1 637 ? -18.996 12.934 13.508 1.00 92.12 637 TYR A CA 1
ATOM 4955 C C . TYR A 1 637 ? -18.653 14.229 14.260 1.00 92.12 637 TYR A C 1
ATOM 4957 O O . TYR A 1 637 ? -17.625 14.292 14.937 1.00 92.12 637 TYR A O 1
ATOM 4965 N N . ALA A 1 638 ? -19.511 15.248 14.196 1.00 88.69 638 ALA A N 1
ATOM 4966 C CA . ALA A 1 638 ? -19.185 16.601 14.642 1.00 88.69 638 ALA A CA 1
ATOM 4967 C C . ALA A 1 638 ? -19.101 16.734 16.174 1.00 88.69 638 ALA A C 1
ATOM 4969 O O . ALA A 1 638 ? -18.274 17.486 16.687 1.00 88.69 638 ALA A O 1
ATOM 4970 N N . SER A 1 639 ? -19.933 15.996 16.923 1.00 88.62 639 SER A N 1
ATOM 4971 C CA . SER A 1 639 ? -20.011 16.113 18.391 1.00 88.62 639 SER A CA 1
ATOM 4972 C C . SER A 1 639 ? -19.232 15.037 19.149 1.00 88.62 639 SER A C 1
ATOM 4974 O O . SER A 1 639 ? -18.801 15.285 20.276 1.00 88.62 639 SER A O 1
ATOM 4976 N N . LEU A 1 640 ? -19.051 13.842 18.572 1.00 88.88 640 LEU A N 1
ATOM 4977 C CA . LEU A 1 640 ? -18.387 12.708 19.237 1.00 88.88 640 LEU A CA 1
ATOM 4978 C C . LEU A 1 640 ? -17.107 12.239 18.521 1.00 88.88 640 LEU A C 1
ATOM 4980 O O . LEU A 1 640 ? -16.360 11.427 19.074 1.00 88.88 640 LEU A O 1
ATOM 4984 N N . GLY A 1 641 ? -16.787 12.803 17.352 1.00 87.19 641 GLY A N 1
ATOM 4985 C CA . GLY A 1 641 ? -15.544 12.558 16.622 1.00 87.19 641 GLY A CA 1
ATOM 4986 C C . GLY A 1 641 ? -15.467 11.188 15.947 1.00 87.19 641 GLY A C 1
ATOM 4987 O O . GLY A 1 641 ? -14.360 10.694 15.721 1.00 87.19 641 GLY A O 1
ATOM 4988 N N . PHE A 1 642 ? -16.600 10.544 15.677 1.00 91.31 642 PHE A N 1
ATOM 4989 C CA . PHE A 1 642 ? -16.640 9.273 14.957 1.00 91.31 642 PHE A CA 1
ATOM 4990 C C . PHE A 1 642 ? -16.461 9.532 13.459 1.00 91.31 642 PHE A C 1
ATOM 4992 O O . PHE A 1 642 ? -17.244 10.282 12.879 1.00 91.31 642 PHE A O 1
ATOM 4999 N N . PRO A 1 643 ? -15.463 8.923 12.800 1.00 89.50 643 PRO A N 1
ATOM 5000 C CA . PRO A 1 643 ? -15.380 8.974 11.351 1.00 89.50 643 PRO A CA 1
ATOM 5001 C C . PRO A 1 643 ? -16.661 8.472 10.669 1.00 89.50 643 PRO A C 1
ATOM 5003 O O . PRO A 1 643 ? -17.347 7.582 11.184 1.00 89.50 643 PRO A O 1
ATOM 5006 N N . VAL A 1 644 ? -16.971 9.027 9.496 1.00 89.75 644 VAL A N 1
ATOM 5007 C CA . VAL A 1 644 ? -18.145 8.616 8.708 1.00 89.75 644 VAL A CA 1
ATOM 5008 C C . VAL A 1 644 ? -18.059 7.139 8.319 1.00 89.75 644 VAL A C 1
ATOM 5010 O O . VAL A 1 644 ? -19.012 6.401 8.527 1.00 89.75 644 VAL A O 1
ATOM 5013 N N . ASP A 1 645 ? -16.875 6.680 7.915 1.00 86.94 645 ASP A N 1
ATOM 5014 C CA . ASP A 1 645 ? -16.557 5.290 7.589 1.00 86.94 645 ASP A CA 1
ATOM 5015 C C . ASP A 1 645 ? -16.615 4.357 8.806 1.00 86.94 645 ASP A C 1
ATOM 5017 O O . ASP A 1 645 ? -17.013 3.205 8.675 1.00 86.94 645 ASP A O 1
ATOM 5021 N N . LEU A 1 646 ? -16.290 4.845 10.010 1.00 89.31 646 LEU A N 1
ATOM 5022 C CA . LEU A 1 646 ? -16.500 4.069 11.237 1.00 89.31 646 LEU A CA 1
ATOM 5023 C C . LEU A 1 646 ? -18.000 3.890 11.524 1.00 89.31 646 LEU A C 1
ATOM 5025 O O . LEU A 1 646 ? -18.426 2.817 11.943 1.00 89.31 646 LEU A O 1
ATOM 5029 N N . THR A 1 647 ? -18.799 4.929 11.274 1.00 91.94 647 THR A N 1
ATOM 5030 C CA . THR A 1 647 ? -20.260 4.902 11.457 1.00 91.94 647 THR A CA 1
ATOM 5031 C C . THR A 1 647 ? -20.940 4.010 10.414 1.00 91.94 647 THR A C 1
ATOM 5033 O O . THR A 1 647 ? -21.841 3.247 10.745 1.00 91.94 647 THR A O 1
ATOM 5036 N N . GLU A 1 648 ? -20.478 4.064 9.167 1.00 91.38 648 GLU A N 1
ATOM 5037 C CA . GLU A 1 648 ? -20.938 3.252 8.037 1.00 91.38 648 GLU A CA 1
ATOM 5038 C C . GLU A 1 648 ? -20.589 1.767 8.216 1.00 91.38 648 GLU A C 1
ATOM 5040 O O . GLU A 1 648 ? -21.431 0.901 7.995 1.00 91.38 648 GLU A O 1
ATOM 5045 N N . LEU A 1 649 ? -19.393 1.470 8.732 1.00 87.31 649 LEU A N 1
ATOM 5046 C CA . LEU A 1 649 ? -18.973 0.122 9.121 1.00 87.31 649 LEU A CA 1
ATOM 5047 C C . LEU A 1 649 ? -19.820 -0.426 10.284 1.00 87.31 649 LEU A C 1
ATOM 5049 O O . LEU A 1 649 ? -20.308 -1.552 10.212 1.00 87.31 649 LEU A O 1
ATOM 5053 N N . MET A 1 650 ? -20.069 0.380 11.323 1.00 90.50 650 MET A N 1
ATOM 5054 C CA . MET A 1 650 ? -20.961 0.000 12.430 1.00 90.50 650 MET A CA 1
ATOM 5055 C C . MET A 1 650 ? -22.418 -0.196 11.970 1.00 90.50 650 MET A C 1
ATOM 5057 O O . MET A 1 650 ? -23.124 -1.046 12.514 1.00 90.50 650 MET A O 1
ATOM 5061 N N . ALA A 1 651 ? -22.874 0.552 10.959 1.00 92.12 651 ALA A N 1
ATOM 5062 C CA . ALA A 1 651 ? -24.173 0.351 10.316 1.00 92.12 651 ALA A CA 1
ATOM 5063 C C . ALA A 1 651 ? -24.218 -0.979 9.540 1.00 92.12 651 ALA A C 1
ATOM 5065 O O . ALA A 1 651 ? -25.144 -1.769 9.744 1.00 92.12 651 ALA A O 1
ATOM 5066 N N . ALA A 1 652 ? -23.191 -1.280 8.739 1.00 89.69 652 ALA A N 1
ATOM 5067 C CA . ALA A 1 652 ? -23.096 -2.517 7.965 1.00 89.69 652 ALA A CA 1
ATOM 5068 C C . ALA A 1 652 ? -23.106 -3.777 8.856 1.00 89.69 652 ALA A C 1
ATOM 5070 O O . ALA A 1 652 ? -23.823 -4.731 8.556 1.00 89.69 652 ALA A O 1
ATOM 5071 N N . GLU A 1 653 ? -22.423 -3.749 10.007 1.00 87.06 653 GLU A N 1
ATOM 5072 C CA . GLU A 1 653 ? -22.473 -4.809 11.036 1.00 87.06 653 GLU A CA 1
ATOM 5073 C C . GLU A 1 653 ? -23.883 -5.064 11.610 1.00 87.06 653 GLU A C 1
ATOM 5075 O O . GLU A 1 653 ? -24.127 -6.094 12.242 1.00 87.06 653 GLU A O 1
ATOM 5080 N N . ARG A 1 654 ? -24.829 -4.141 11.403 1.00 88.50 654 ARG A N 1
ATOM 5081 C CA . ARG A 1 654 ? -26.245 -4.265 11.788 1.00 88.50 654 ARG A CA 1
ATOM 5082 C C . ARG A 1 654 ? -27.187 -4.470 10.601 1.00 88.50 654 ARG A C 1
ATOM 5084 O O . ARG A 1 654 ? -28.400 -4.453 10.792 1.00 88.50 654 ARG A O 1
ATOM 5091 N N . GLY A 1 655 ? -26.650 -4.684 9.399 1.00 89.62 655 GLY A N 1
ATOM 5092 C CA . GLY A 1 655 ? -27.438 -4.798 8.170 1.00 89.62 655 GLY A CA 1
ATOM 5093 C C . GLY A 1 655 ? -28.080 -3.476 7.735 1.00 89.62 655 GLY A C 1
ATOM 5094 O O . GLY A 1 655 ? -29.091 -3.494 7.035 1.00 89.62 655 GLY A O 1
ATOM 5095 N N . LEU A 1 656 ? -27.523 -2.342 8.173 1.00 93.69 656 LEU A N 1
ATOM 5096 C CA . LEU A 1 656 ? -27.992 -0.996 7.851 1.00 93.69 656 LEU A CA 1
ATOM 5097 C C . LEU A 1 656 ? -27.064 -0.323 6.833 1.00 93.69 656 LEU A C 1
ATOM 5099 O O . LEU A 1 656 ? -25.850 -0.518 6.857 1.00 93.69 656 LEU A O 1
ATOM 5103 N N . THR A 1 657 ? -27.627 0.531 5.983 1.00 94.62 657 THR A N 1
ATOM 5104 C CA . THR A 1 657 ? -26.879 1.415 5.081 1.00 94.62 657 THR A CA 1
ATOM 5105 C C . THR A 1 657 ? -26.879 2.844 5.616 1.00 94.62 657 THR A C 1
ATOM 5107 O O . THR A 1 657 ? -27.878 3.314 6.156 1.00 94.62 657 THR A O 1
ATOM 5110 N N . LEU A 1 658 ? -25.766 3.564 5.479 1.00 93.75 658 LEU A N 1
ATOM 5111 C CA . LEU A 1 658 ? -25.701 4.980 5.841 1.00 93.75 658 LEU A CA 1
ATOM 5112 C C . LEU A 1 658 ? -26.326 5.851 4.738 1.00 93.75 658 LEU A C 1
ATOM 5114 O O . LEU A 1 658 ? -26.020 5.676 3.560 1.00 93.75 658 LEU A O 1
ATOM 5118 N N . ASP A 1 659 ? -27.123 6.858 5.109 1.00 93.38 659 ASP A N 1
ATOM 5119 C CA . ASP A 1 659 ? -27.456 7.978 4.214 1.00 93.38 659 ASP A CA 1
ATOM 5120 C C . ASP A 1 659 ? -26.228 8.890 4.004 1.00 93.38 659 ASP A C 1
ATOM 5122 O O . ASP A 1 659 ? -26.112 9.981 4.574 1.00 93.38 659 ASP A O 1
ATOM 5126 N N . ARG A 1 660 ? -25.275 8.412 3.191 1.00 91.31 660 ARG A N 1
ATOM 5127 C CA . ARG A 1 660 ? -24.034 9.128 2.849 1.00 91.31 660 ARG A CA 1
ATOM 5128 C C . ARG A 1 660 ? -24.349 10.442 2.109 1.00 91.31 660 ARG A C 1
ATOM 5130 O O . ARG A 1 660 ? -23.712 11.458 2.372 1.00 91.31 660 ARG A O 1
ATOM 5137 N N . SER A 1 661 ? -25.402 10.461 1.286 1.00 93.00 661 SER A N 1
ATOM 5138 C CA . SER A 1 661 ? -25.921 11.643 0.577 1.00 93.00 661 SER A CA 1
ATOM 5139 C C . SER A 1 661 ? -26.360 12.779 1.508 1.00 93.00 661 SER A C 1
ATOM 5141 O O . SER A 1 661 ? -25.910 13.917 1.358 1.00 93.00 661 SER A O 1
ATOM 5143 N N . GLY A 1 662 ? -27.214 12.488 2.491 1.00 93.94 662 GLY A N 1
ATOM 5144 C CA . GLY A 1 662 ? -27.653 13.467 3.481 1.00 93.94 662 GLY A CA 1
ATOM 5145 C C . GLY A 1 662 ? -26.529 13.863 4.438 1.00 93.94 662 GLY A C 1
ATOM 5146 O O . GLY A 1 662 ? -26.478 15.012 4.879 1.00 93.94 662 GLY A O 1
ATOM 5147 N N . PHE A 1 663 ? -25.597 12.950 4.740 1.00 93.06 663 PHE A N 1
ATOM 5148 C CA . PHE A 1 663 ? -24.414 13.266 5.543 1.00 93.06 663 PHE A CA 1
ATOM 5149 C C . PHE A 1 663 ? -23.527 14.287 4.818 1.00 93.06 663 PHE A C 1
ATOM 5151 O O . PHE A 1 663 ? -23.169 15.314 5.392 1.00 93.06 663 PHE A O 1
ATOM 5158 N N . GLU A 1 664 ? -23.241 14.070 3.532 1.00 91.50 664 GLU A N 1
ATOM 5159 C CA . GLU A 1 664 ? -22.522 15.035 2.702 1.00 91.50 664 GLU A CA 1
ATOM 5160 C C . GLU A 1 664 ? -23.235 16.387 2.599 1.00 91.50 664 GLU A C 1
ATOM 5162 O O . GLU A 1 664 ? -22.568 17.423 2.599 1.00 91.50 664 GLU A O 1
ATOM 5167 N N . GLN A 1 665 ? -24.569 16.404 2.503 1.00 92.44 665 GLN A N 1
ATOM 5168 C CA . GLN A 1 665 ? -25.331 17.654 2.526 1.00 92.44 665 GLN A CA 1
ATOM 5169 C C . GLN A 1 665 ? -25.114 18.395 3.852 1.00 92.44 665 GLN A C 1
ATOM 5171 O O . GLN A 1 665 ? -24.778 19.575 3.840 1.00 92.44 665 GLN A O 1
ATOM 5176 N N . LYS A 1 666 ? -25.213 17.701 4.991 1.00 92.69 666 LYS A N 1
ATOM 5177 C CA . LYS A 1 666 ? -24.982 18.289 6.321 1.00 92.69 666 LYS A CA 1
ATOM 5178 C C . LYS A 1 666 ? -23.557 18.799 6.515 1.00 92.69 666 LYS A C 1
ATOM 5180 O O . LYS A 1 666 ? -23.364 19.857 7.106 1.00 92.69 666 LYS A O 1
ATOM 5185 N N . MET A 1 667 ? -22.568 18.100 5.961 1.00 90.88 667 MET A N 1
ATOM 5186 C CA . MET A 1 667 ? -21.181 18.568 5.932 1.00 90.88 667 MET A CA 1
ATOM 5187 C C . MET A 1 667 ? -21.010 19.845 5.095 1.00 90.88 667 MET A C 1
ATOM 5189 O O . MET A 1 667 ? -20.245 20.726 5.484 1.00 90.88 667 MET A O 1
ATOM 5193 N N . LYS A 1 668 ? -21.736 19.980 3.975 1.00 88.50 668 LYS A N 1
ATOM 5194 C CA . LYS A 1 668 ? -21.758 21.206 3.154 1.00 88.50 668 LYS A CA 1
ATOM 5195 C C . LYS A 1 668 ? -22.448 22.355 3.908 1.00 88.50 668 LYS A C 1
ATOM 5197 O O . LYS A 1 668 ? -21.876 23.437 3.995 1.00 88.50 668 LYS A O 1
ATOM 5202 N N . GLU A 1 669 ? -23.592 22.101 4.547 1.00 88.88 669 GLU A N 1
ATOM 5203 C CA . GLU A 1 669 ? -24.306 23.066 5.403 1.00 88.88 669 GLU A CA 1
ATOM 5204 C C . GLU A 1 669 ? -23.425 23.580 6.562 1.00 88.88 669 GLU A C 1
ATOM 5206 O O . GLU A 1 669 ? -23.322 24.788 6.780 1.00 88.88 669 GLU A O 1
ATOM 5211 N N . GLU A 1 670 ? -22.730 22.692 7.282 1.00 85.62 670 GLU A N 1
ATOM 5212 C CA . GLU A 1 670 ? -21.817 23.072 8.371 1.00 85.62 670 GLU A CA 1
ATOM 5213 C C . GLU A 1 670 ? -20.583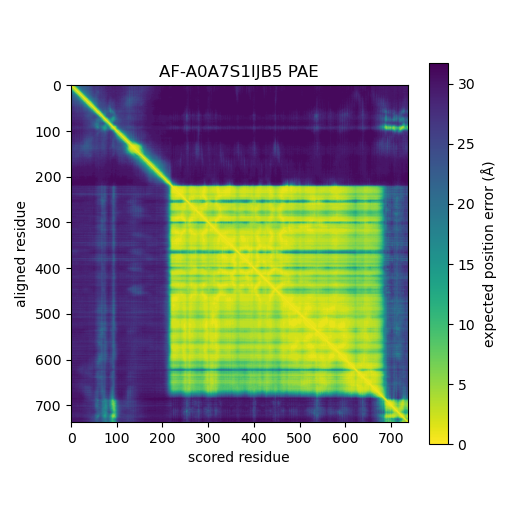 23.839 7.865 1.00 85.62 670 GLU A C 1
ATOM 5215 O O . GLU A 1 670 ? -20.151 24.805 8.504 1.00 85.62 670 GLU A O 1
ATOM 5220 N N . ALA A 1 671 ? -20.037 23.468 6.702 1.00 83.06 671 ALA A N 1
ATOM 5221 C CA . ALA A 1 671 ? -18.936 24.190 6.069 1.00 83.06 671 ALA A CA 1
ATOM 5222 C C . ALA A 1 671 ? -19.353 25.603 5.620 1.00 83.06 671 ALA A C 1
ATOM 5224 O O . ALA A 1 671 ? -18.604 26.557 5.838 1.00 83.06 671 ALA A O 1
ATOM 5225 N N . GLU A 1 672 ? -20.555 25.770 5.062 1.00 85.69 672 GLU A N 1
ATOM 5226 C CA . GLU A 1 672 ? -21.113 27.078 4.697 1.00 85.69 672 GLU A CA 1
ATOM 5227 C C . GLU A 1 672 ? -21.349 27.961 5.929 1.00 85.69 672 GLU A C 1
ATOM 5229 O O . GLU A 1 672 ? -20.906 29.113 5.954 1.00 85.69 672 GLU A O 1
ATOM 5234 N N . ILE A 1 673 ? -21.958 27.417 6.991 1.00 81.88 673 ILE A N 1
ATOM 5235 C CA . ILE A 1 673 ? -22.134 28.111 8.278 1.00 81.88 673 ILE A CA 1
ATOM 5236 C C . ILE A 1 673 ? -20.774 28.536 8.850 1.00 81.88 673 ILE A C 1
ATOM 5238 O O . ILE A 1 673 ? -20.603 29.687 9.263 1.00 81.88 673 ILE A O 1
ATOM 5242 N N . SER A 1 674 ? -19.782 27.645 8.821 1.00 77.88 674 SER A N 1
ATOM 5243 C CA . SER A 1 674 ? -18.424 27.913 9.308 1.00 77.88 674 SER A CA 1
ATOM 5244 C C . SER A 1 674 ? -17.706 28.980 8.477 1.00 77.88 674 SER A C 1
ATOM 5246 O O . SER A 1 674 ? -17.058 29.865 9.038 1.00 77.88 674 SER A O 1
ATOM 5248 N N . ALA A 1 675 ? -17.862 28.963 7.151 1.00 76.00 675 ALA A N 1
ATOM 5249 C CA . ALA A 1 675 ? -17.304 29.971 6.253 1.00 76.00 675 ALA A CA 1
ATOM 5250 C C . ALA A 1 675 ? -17.963 31.348 6.451 1.00 76.00 675 ALA A C 1
ATOM 5252 O O . ALA A 1 675 ? -17.268 32.368 6.475 1.00 76.00 675 ALA A O 1
ATOM 5253 N N . VAL A 1 676 ? -19.284 31.395 6.657 1.00 76.19 676 VAL A N 1
ATOM 5254 C CA . VAL A 1 676 ? -20.016 32.625 6.999 1.00 76.19 676 VAL A CA 1
ATOM 5255 C C . VAL A 1 676 ? -19.568 33.160 8.362 1.00 76.19 676 VAL A C 1
ATOM 5257 O O . VAL A 1 676 ? -19.267 34.349 8.467 1.00 76.19 676 VAL A O 1
ATOM 5260 N N . ALA A 1 677 ? -19.432 32.304 9.378 1.00 68.00 677 ALA A N 1
ATOM 5261 C CA . ALA A 1 677 ? -18.946 32.691 10.702 1.00 68.00 677 ALA A CA 1
ATOM 5262 C C . ALA A 1 677 ? -17.491 33.199 10.669 1.00 68.00 677 ALA A C 1
ATOM 5264 O O . ALA A 1 677 ? -17.182 34.232 11.265 1.00 68.00 677 ALA A O 1
ATOM 5265 N N . ALA A 1 678 ? -16.600 32.541 9.921 1.00 64.44 678 ALA A N 1
ATOM 5266 C CA . ALA A 1 678 ? -15.224 32.994 9.721 1.00 64.44 678 ALA A CA 1
ATOM 5267 C C . ALA A 1 678 ? -15.163 34.346 8.985 1.00 64.44 678 ALA A C 1
ATOM 5269 O O . ALA A 1 678 ? -14.395 35.232 9.367 1.00 64.44 678 ALA A O 1
ATOM 5270 N N . LYS A 1 679 ? -16.014 34.543 7.970 1.00 62.03 679 LYS A N 1
ATOM 5271 C CA . LYS A 1 679 ? -16.133 35.806 7.227 1.00 62.03 679 LYS A CA 1
ATOM 5272 C C . LYS A 1 679 ? -16.692 36.936 8.097 1.00 62.03 679 LYS A C 1
ATOM 5274 O O . LYS A 1 679 ? -16.167 38.044 8.033 1.00 62.03 679 LYS A O 1
ATOM 5279 N N . ALA A 1 680 ? -17.685 36.659 8.944 1.00 58.12 680 ALA A N 1
ATOM 5280 C CA . ALA A 1 680 ? -18.204 37.605 9.933 1.00 58.12 680 ALA A CA 1
ATOM 5281 C C . ALA A 1 680 ? -17.118 37.997 10.949 1.00 58.12 680 ALA A C 1
ATOM 5283 O O . ALA A 1 680 ? -16.832 39.177 11.115 1.00 58.12 680 ALA A O 1
ATOM 5284 N N . LYS A 1 681 ? -16.401 37.022 11.516 1.00 51.03 681 LYS A N 1
ATOM 5285 C CA . LYS A 1 681 ? -15.288 37.249 12.455 1.00 51.03 681 LYS A CA 1
ATOM 5286 C C . LYS A 1 681 ? -14.131 38.060 11.845 1.00 51.03 681 LYS A C 1
ATOM 5288 O O . LYS A 1 681 ? -13.462 38.813 12.551 1.00 51.03 681 LYS A O 1
ATOM 5293 N N . LYS A 1 682 ? -13.915 37.946 10.528 1.00 48.25 682 LYS A N 1
ATOM 5294 C CA . LYS A 1 682 ? -12.947 38.751 9.757 1.00 48.25 682 LYS A CA 1
ATOM 5295 C C . LYS A 1 682 ? -13.450 40.172 9.448 1.00 48.25 682 LYS A C 1
ATOM 5297 O O . LYS A 1 682 ? -12.634 41.068 9.253 1.00 48.25 682 LYS A O 1
ATOM 5302 N N . LEU A 1 683 ? -14.769 40.395 9.439 1.00 49.06 683 LEU A N 1
ATOM 5303 C CA . LEU A 1 683 ? -15.400 41.720 9.351 1.00 49.06 683 LEU A CA 1
ATOM 5304 C C . LEU A 1 683 ? -15.462 42.424 10.720 1.00 49.06 683 LEU A C 1
ATOM 5306 O O . LEU A 1 683 ? -15.260 43.631 10.788 1.00 49.06 683 LEU A O 1
ATOM 5310 N N . GLU A 1 684 ? -15.636 41.679 11.815 1.00 43.00 684 GLU A N 1
ATOM 5311 C CA . GLU A 1 684 ? -15.616 42.175 13.205 1.00 43.00 684 GLU A CA 1
ATOM 5312 C C . GLU A 1 684 ? -14.194 42.433 13.758 1.00 43.00 684 GLU A C 1
ATOM 5314 O O . GLU A 1 684 ? -13.965 42.447 14.966 1.00 43.00 684 GLU A O 1
ATOM 5319 N N . GLY A 1 685 ? -13.212 42.664 12.881 1.00 43.62 685 GLY A N 1
ATOM 5320 C CA . GLY A 1 685 ? -11.868 43.105 13.272 1.00 43.62 685 GLY A CA 1
ATOM 5321 C C . GLY A 1 685 ? -10.880 41.998 13.654 1.00 43.62 685 GLY A C 1
ATOM 5322 O O . GLY A 1 685 ? -9.778 42.313 14.105 1.00 43.62 685 GLY A O 1
ATOM 5323 N N . GLY A 1 686 ? -11.211 40.721 13.433 1.00 43.47 686 GLY A N 1
ATOM 5324 C CA . GLY A 1 686 ? -10.260 39.611 13.533 1.00 43.47 686 GLY A CA 1
ATOM 5325 C C . GLY A 1 686 ? -9.172 39.676 12.454 1.00 43.47 686 GLY A C 1
ATOM 5326 O O . GLY A 1 686 ? -9.266 38.982 11.440 1.00 43.47 686 GLY A O 1
ATOM 5327 N N . LYS A 1 687 ? -8.147 40.516 12.663 1.00 48.66 687 LYS A N 1
ATOM 5328 C CA . LYS A 1 687 ? -6.933 40.559 11.832 1.00 48.66 687 LYS A CA 1
ATOM 5329 C C . LYS A 1 687 ? -6.165 39.239 11.940 1.00 48.66 687 LYS A C 1
ATOM 5331 O O . LYS A 1 687 ? -6.078 38.634 13.007 1.00 48.66 687 LYS A O 1
ATOM 5336 N N . ASP A 1 688 ? -5.597 38.829 10.813 1.00 46.41 688 ASP A N 1
ATOM 5337 C CA . ASP A 1 688 ? -4.691 37.687 10.724 1.00 46.41 688 ASP A CA 1
ATOM 5338 C C . ASP A 1 688 ? -3.345 38.028 11.389 1.00 46.41 688 ASP A C 1
ATOM 5340 O O . ASP A 1 688 ? -2.901 39.177 11.331 1.00 46.41 688 ASP A O 1
ATOM 5344 N N . LEU A 1 689 ? -2.693 37.058 12.034 1.00 52.62 689 LEU A N 1
ATOM 5345 C CA . LEU A 1 689 ? -1.513 37.300 12.881 1.00 52.62 689 LEU A CA 1
ATOM 5346 C C . LEU A 1 689 ? -0.199 37.212 12.091 1.00 52.62 689 LEU A C 1
ATOM 5348 O O . LEU A 1 689 ? 0.694 36.422 12.404 1.00 52.62 689 LEU A O 1
ATOM 5352 N N . SER A 1 690 ? -0.083 38.049 11.062 1.00 53.59 690 SER A N 1
ATOM 5353 C CA . SER A 1 690 ? 1.131 38.226 10.261 1.00 53.59 690 SER A CA 1
ATOM 5354 C C . SER A 1 690 ? 1.853 39.536 10.599 1.00 53.59 690 SER A C 1
ATOM 5356 O O . SER A 1 690 ? 1.238 40.542 10.950 1.00 53.59 690 SER A O 1
ATOM 5358 N N . LEU A 1 691 ? 3.187 39.535 10.488 1.00 56.94 691 LEU A N 1
ATOM 5359 C CA . LEU A 1 691 ? 3.974 40.770 10.525 1.00 56.94 691 LEU A CA 1
ATOM 5360 C C . LEU A 1 691 ? 3.815 41.479 9.175 1.00 56.94 691 LEU A C 1
ATOM 5362 O O . LEU A 1 691 ? 4.273 40.977 8.149 1.00 56.94 691 LEU A O 1
ATOM 5366 N N . GLY A 1 692 ? 3.148 42.630 9.174 1.00 60.72 692 GLY A N 1
ATOM 5367 C CA . GLY A 1 692 ? 2.950 43.461 7.993 1.00 60.72 692 GLY A CA 1
ATOM 5368 C C . GLY A 1 692 ? 4.175 44.304 7.627 1.00 60.72 692 GLY A C 1
ATOM 5369 O O . GLY A 1 692 ? 5.248 44.225 8.237 1.00 60.72 692 GLY A O 1
ATOM 5370 N N . ALA A 1 693 ? 4.003 45.153 6.611 1.00 65.69 693 ALA A N 1
ATOM 5371 C CA . ALA A 1 693 ? 5.073 46.002 6.087 1.00 65.69 693 ALA A CA 1
ATOM 5372 C C . ALA A 1 693 ? 5.621 46.988 7.138 1.00 65.69 693 ALA A C 1
ATOM 5374 O O . ALA A 1 693 ? 6.828 47.197 7.201 1.00 65.69 693 ALA A O 1
ATOM 5375 N N . GLU A 1 694 ? 4.769 47.552 8.002 1.00 63.41 694 GLU A N 1
ATOM 5376 C CA . GLU A 1 694 ? 5.218 48.483 9.048 1.00 63.41 694 GLU A CA 1
ATOM 5377 C C . GLU A 1 694 ? 6.004 47.774 10.158 1.00 63.41 694 GLU A C 1
ATOM 5379 O O . GLU A 1 694 ? 7.061 48.254 10.564 1.00 63.41 694 GLU A O 1
ATOM 5384 N N . GLN A 1 695 ? 5.550 46.596 10.603 1.00 68.56 695 GLN A N 1
ATOM 5385 C CA . GLN A 1 695 ? 6.235 45.836 11.654 1.00 68.56 695 GLN A CA 1
ATOM 5386 C C . GLN A 1 695 ? 7.589 45.313 11.164 1.00 68.56 695 GLN A C 1
ATOM 5388 O O . GLN A 1 695 ? 8.590 45.429 11.867 1.00 68.56 695 GLN A O 1
ATOM 5393 N N . THR A 1 696 ? 7.647 44.792 9.936 1.00 69.06 696 THR A N 1
ATOM 5394 C CA . THR A 1 696 ? 8.900 44.321 9.322 1.00 69.06 696 THR A CA 1
ATOM 5395 C C . THR A 1 696 ? 9.881 45.464 9.033 1.00 69.06 696 THR A C 1
ATOM 5397 O O . THR A 1 696 ? 11.072 45.314 9.307 1.00 69.06 696 THR A O 1
ATOM 5400 N N . ALA A 1 697 ? 9.405 46.632 8.583 1.00 71.19 697 ALA A N 1
ATOM 5401 C CA . ALA A 1 697 ? 10.236 47.830 8.441 1.00 71.19 697 ALA A CA 1
ATOM 5402 C C . ALA A 1 697 ? 10.748 48.353 9.796 1.00 71.19 697 ALA A C 1
ATOM 5404 O O . ALA A 1 697 ? 11.907 48.765 9.898 1.00 71.19 697 ALA A O 1
ATOM 5405 N N . TRP A 1 698 ? 9.928 48.300 10.854 1.00 76.12 698 TRP A N 1
ATOM 5406 C CA . TRP A 1 698 ? 10.381 48.641 12.203 1.00 76.12 698 TRP A CA 1
ATOM 5407 C C . TRP A 1 698 ? 11.456 47.673 12.705 1.00 76.12 698 TRP A C 1
ATOM 5409 O O . TRP A 1 698 ? 12.492 48.123 13.184 1.00 76.12 698 TRP A O 1
ATOM 5419 N N . LEU A 1 699 ? 11.260 46.362 12.537 1.00 72.12 699 LEU A N 1
ATOM 5420 C CA . LEU A 1 699 ? 12.226 45.333 12.942 1.00 72.12 699 LEU A CA 1
ATOM 5421 C C . LEU A 1 699 ? 13.588 45.534 12.258 1.00 72.12 699 LEU A C 1
ATOM 5423 O O . LEU A 1 699 ? 14.620 45.495 12.928 1.00 72.12 699 LEU A O 1
ATOM 5427 N N . GLN A 1 700 ? 13.596 45.859 10.959 1.00 74.62 700 GLN A N 1
ATOM 5428 C CA . GLN A 1 700 ? 14.816 46.237 10.234 1.00 74.62 700 GLN A CA 1
ATOM 5429 C C . GLN A 1 700 ? 15.459 47.518 10.795 1.00 74.62 700 GLN A C 1
ATOM 5431 O O . GLN A 1 700 ? 16.663 47.540 11.050 1.00 74.62 700 GLN A O 1
ATOM 5436 N N . LYS A 1 701 ? 14.670 48.574 11.043 1.00 76.50 701 LYS A N 1
ATOM 5437 C CA . LYS A 1 701 ? 15.142 49.845 11.632 1.00 76.50 701 LYS A CA 1
ATOM 5438 C C . LYS A 1 701 ? 15.699 49.666 13.055 1.00 76.50 701 LYS A C 1
ATOM 5440 O O . LYS A 1 701 ? 16.640 50.359 13.430 1.00 76.50 701 LYS A O 1
ATOM 5445 N N . ALA A 1 702 ? 15.143 48.733 13.826 1.00 75.56 702 ALA A N 1
ATOM 5446 C CA . ALA A 1 702 ? 15.590 48.353 15.165 1.00 75.56 702 ALA A CA 1
ATOM 5447 C C . ALA A 1 702 ? 16.814 47.411 15.161 1.00 75.56 702 ALA A C 1
ATOM 5449 O O . ALA A 1 702 ? 17.288 47.020 16.226 1.00 75.56 702 ALA A O 1
ATOM 5450 N N . GLY A 1 703 ? 17.335 47.037 13.985 1.00 76.44 703 GLY A N 1
ATOM 5451 C CA . GLY A 1 703 ? 18.494 46.151 13.853 1.00 76.44 703 GLY A CA 1
ATOM 5452 C C . GLY A 1 703 ? 18.204 44.679 14.161 1.00 76.44 703 GLY A C 1
ATOM 5453 O O . GLY A 1 703 ? 19.139 43.916 14.397 1.00 76.44 703 GLY A O 1
ATOM 5454 N N . VAL A 1 704 ? 16.933 44.260 14.166 1.00 75.81 704 VAL A N 1
ATOM 5455 C CA . VAL A 1 704 ? 16.548 42.858 14.364 1.00 75.81 704 VAL A CA 1
ATOM 5456 C C . VAL A 1 704 ? 16.692 42.113 13.029 1.00 75.81 704 VAL A C 1
ATOM 5458 O O . VAL A 1 704 ? 15.928 42.388 12.099 1.00 75.81 704 VAL A O 1
ATOM 5461 N N . PRO A 1 705 ? 17.642 41.166 12.893 1.00 69.69 705 PRO A N 1
ATOM 5462 C CA . PRO A 1 705 ? 17.826 40.431 11.648 1.00 69.69 705 PRO A CA 1
ATOM 5463 C C . PRO A 1 705 ? 16.617 39.536 11.363 1.00 69.69 705 PRO A C 1
ATOM 5465 O O . PRO A 1 705 ? 15.967 39.028 12.282 1.00 69.69 705 PRO A O 1
ATOM 5468 N N . THR A 1 706 ? 16.332 39.313 10.080 1.00 71.06 706 THR A N 1
ATOM 5469 C CA . THR A 1 706 ? 15.373 38.294 9.632 1.00 71.06 706 THR A CA 1
ATOM 5470 C C . THR A 1 706 ? 15.748 36.927 10.200 1.00 71.06 706 THR A C 1
ATOM 5472 O O . THR A 1 706 ? 16.927 36.576 10.199 1.00 71.06 706 THR A O 1
ATOM 5475 N N . THR A 1 707 ? 14.755 36.154 10.646 1.00 71.75 707 THR A N 1
ATOM 5476 C CA . THR A 1 707 ? 14.960 34.787 11.144 1.00 71.75 707 THR A CA 1
ATOM 5477 C C . THR A 1 707 ? 15.695 33.945 10.103 1.00 71.75 707 THR A C 1
ATOM 5479 O O . THR A 1 707 ? 15.172 33.739 9.006 1.00 71.75 707 THR A O 1
ATOM 5482 N N . ASP A 1 708 ? 16.884 33.452 10.453 1.00 68.12 708 ASP A N 1
ATOM 5483 C CA . ASP A 1 708 ? 17.595 32.457 9.652 1.00 68.12 708 ASP A CA 1
ATOM 5484 C C . ASP A 1 708 ? 16.762 31.168 9.575 1.00 68.12 708 ASP A C 1
ATOM 5486 O O . ASP A 1 708 ? 16.131 30.746 10.546 1.00 68.12 708 ASP A O 1
ATOM 5490 N N . GLN A 1 709 ? 16.726 30.575 8.388 1.00 64.38 709 GLN A N 1
ATOM 5491 C CA . GLN A 1 709 ? 15.952 29.381 8.073 1.00 64.38 709 GLN A CA 1
ATOM 5492 C C . GLN A 1 709 ? 16.822 28.224 7.569 1.00 64.38 709 GLN A C 1
ATOM 5494 O O . GLN A 1 709 ? 16.256 27.205 7.184 1.00 64.38 709 GLN A O 1
ATOM 5499 N N . GLY A 1 710 ? 18.157 28.344 7.566 1.00 61.06 710 GLY A N 1
ATOM 5500 C CA . GLY A 1 710 ? 19.059 27.280 7.107 1.00 61.06 710 GLY A CA 1
ATOM 5501 C C . GLY A 1 710 ? 18.809 25.938 7.805 1.00 61.06 710 GLY A C 1
ATOM 5502 O O . GLY A 1 710 ? 18.664 24.911 7.145 1.00 61.06 710 GLY A O 1
ATOM 5503 N N . ASP A 1 711 ? 18.625 25.960 9.128 1.00 64.12 711 ASP A N 1
ATOM 5504 C CA . ASP A 1 711 ? 18.416 24.749 9.932 1.00 64.12 711 ASP A CA 1
ATOM 5505 C C . ASP A 1 711 ? 17.145 23.958 9.600 1.00 64.12 711 ASP A C 1
ATOM 5507 O O . ASP A 1 711 ? 17.084 22.771 9.911 1.00 64.12 711 ASP A O 1
ATOM 5511 N N . LYS A 1 712 ? 16.143 24.543 8.924 1.00 58.09 712 LYS A N 1
ATOM 5512 C CA . LYS A 1 712 ? 14.937 23.784 8.534 1.00 58.09 712 LYS A CA 1
ATOM 5513 C C . LYS A 1 712 ? 15.218 22.725 7.457 1.00 58.09 712 LYS A C 1
ATOM 5515 O O . LYS A 1 712 ? 14.371 21.870 7.224 1.00 58.09 712 LYS A O 1
ATOM 5520 N N . TYR A 1 713 ? 16.377 22.800 6.801 1.00 53.56 713 TYR A N 1
ATOM 5521 C CA . TYR A 1 713 ? 16.850 21.818 5.824 1.00 53.56 713 TYR A CA 1
ATOM 5522 C C . TYR A 1 713 ? 17.820 20.785 6.442 1.00 53.56 713 TYR A C 1
ATOM 5524 O O . TYR A 1 713 ? 18.206 19.830 5.769 1.00 53.56 713 TYR A O 1
ATOM 5532 N N . ASN A 1 714 ? 18.203 20.948 7.718 1.00 56.06 714 ASN A N 1
ATOM 5533 C CA . ASN A 1 714 ? 19.192 20.116 8.406 1.00 56.06 714 ASN A CA 1
ATOM 5534 C C . ASN A 1 714 ? 18.515 19.035 9.269 1.00 56.06 714 ASN A C 1
ATOM 5536 O O . ASN A 1 714 ? 18.085 19.282 10.399 1.00 56.06 714 ASN A O 1
ATOM 5540 N N . TRP A 1 715 ? 18.449 17.806 8.757 1.00 49.78 715 TRP A N 1
ATOM 5541 C CA . TRP A 1 715 ? 17.884 16.665 9.486 1.00 49.78 715 TRP A CA 1
ATOM 5542 C C . TRP A 1 715 ? 18.686 16.318 10.753 1.00 49.78 715 TRP A C 1
ATOM 5544 O O . TRP A 1 715 ? 19.913 16.378 10.772 1.00 49.78 715 TRP A O 1
ATOM 5554 N N . GLY A 1 716 ? 17.984 15.929 11.823 1.00 52.81 716 GLY A N 1
ATOM 5555 C CA . GLY A 1 716 ? 18.583 15.510 13.100 1.00 52.81 716 GLY A CA 1
ATOM 5556 C C . GLY A 1 716 ? 19.025 16.645 14.038 1.00 52.81 716 GLY A C 1
ATOM 5557 O O . GLY A 1 716 ? 19.306 16.386 15.208 1.00 52.81 716 GLY A O 1
ATOM 5558 N N . VAL A 1 717 ? 19.040 17.900 13.579 1.00 59.97 717 VAL A N 1
ATOM 5559 C CA . VAL A 1 717 ? 19.393 19.066 14.405 1.00 59.97 717 VAL A CA 1
ATOM 5560 C C . VAL A 1 717 ? 18.204 19.496 15.278 1.00 59.97 717 VAL A C 1
ATOM 5562 O O . VAL A 1 717 ? 17.056 19.499 14.837 1.00 59.97 717 VAL A O 1
ATOM 5565 N N . ARG A 1 718 ? 18.471 19.905 16.527 1.00 58.31 718 ARG A N 1
ATOM 5566 C CA . ARG A 1 718 ? 17.521 20.661 17.365 1.00 58.31 718 ARG A CA 1
ATOM 5567 C C . ARG A 1 718 ? 17.930 22.143 17.365 1.00 58.31 718 ARG A C 1
ATOM 5569 O O . ARG A 1 718 ? 18.749 22.515 18.206 1.00 58.31 718 ARG A O 1
ATOM 5576 N N . PRO A 1 719 ? 17.421 22.982 16.443 1.00 62.19 719 PRO A N 1
ATOM 5577 C CA . PRO A 1 719 ? 17.850 24.375 16.339 1.00 62.19 719 PRO A CA 1
ATOM 5578 C C . PRO A 1 719 ? 17.463 25.183 17.581 1.00 62.19 719 PRO A C 1
ATOM 5580 O O . PRO A 1 719 ? 16.334 25.106 18.073 1.00 62.19 719 PRO A O 1
ATOM 5583 N N . THR A 1 720 ? 18.399 25.989 18.077 1.00 64.56 720 THR A N 1
ATOM 5584 C CA . THR A 1 720 ? 18.206 26.883 19.223 1.00 64.56 720 THR A CA 1
ATOM 5585 C C . THR A 1 720 ? 17.938 28.307 18.737 1.00 64.56 720 THR A C 1
ATOM 5587 O O . THR A 1 720 ? 18.770 28.927 18.079 1.00 64.56 720 THR A O 1
ATOM 5590 N N . ALA A 1 721 ? 16.759 28.844 19.059 1.00 69.19 721 ALA A N 1
ATOM 5591 C CA . ALA A 1 721 ? 16.320 30.162 18.605 1.00 69.19 721 ALA A CA 1
ATOM 5592 C C . ALA A 1 721 ? 16.113 31.123 19.785 1.00 69.19 721 ALA A C 1
ATOM 5594 O O . ALA A 1 721 ? 15.386 30.825 20.732 1.00 69.19 721 ALA A O 1
ATOM 5595 N N . THR A 1 722 ? 16.725 32.305 19.709 1.00 71.62 722 THR A N 1
ATOM 5596 C CA . THR A 1 722 ? 16.550 33.397 20.675 1.00 71.62 722 THR A CA 1
ATOM 5597 C C . THR A 1 722 ? 15.495 34.370 20.169 1.00 71.62 722 THR A C 1
ATOM 5599 O O . THR A 1 722 ? 15.703 35.016 19.142 1.00 71.62 722 THR A O 1
ATOM 5602 N N . VAL A 1 723 ? 14.392 34.521 20.905 1.00 75.19 723 VAL A N 1
ATOM 5603 C CA . VAL A 1 723 ? 13.365 35.542 20.637 1.00 75.19 723 VAL A CA 1
ATOM 5604 C C . VAL A 1 723 ? 13.961 36.950 20.742 1.00 75.19 723 VAL A C 1
ATOM 5606 O O . VAL A 1 723 ? 14.694 37.249 21.683 1.00 75.19 723 VAL A O 1
ATOM 5609 N N . LYS A 1 724 ? 13.650 37.809 19.765 1.00 74.88 724 LYS A N 1
ATOM 5610 C CA . LYS A 1 724 ? 14.147 39.192 19.660 1.00 74.88 724 LYS A CA 1
ATOM 5611 C C . LYS A 1 724 ? 13.055 40.252 19.819 1.00 74.88 724 LYS A C 1
ATOM 5613 O O . LYS A 1 724 ? 13.358 41.338 20.297 1.00 74.88 724 LYS A O 1
ATOM 5618 N N . ALA A 1 725 ? 11.816 39.948 19.429 1.00 70.00 725 ALA A N 1
ATOM 5619 C CA . ALA A 1 725 ? 10.666 40.847 19.547 1.00 70.00 725 ALA A CA 1
ATOM 5620 C C . ALA A 1 725 ? 9.358 40.051 19.690 1.00 70.00 725 ALA A C 1
ATOM 5622 O O . ALA A 1 725 ? 9.251 38.940 19.158 1.00 70.00 725 ALA A O 1
ATOM 5623 N N . ILE A 1 726 ? 8.377 40.633 20.390 1.00 68.25 726 ILE A N 1
ATOM 5624 C CA . ILE A 1 726 ? 7.046 40.070 20.653 1.00 68.25 726 ILE A CA 1
ATOM 5625 C C . ILE A 1 726 ? 6.000 41.151 20.352 1.00 68.25 726 ILE A C 1
ATOM 5627 O O . ILE A 1 726 ? 5.862 42.097 21.110 1.00 68.25 726 ILE A O 1
ATOM 5631 N N . PHE A 1 727 ? 5.232 41.013 19.272 1.00 66.06 727 PHE A N 1
ATOM 5632 C CA . PHE A 1 727 ? 4.117 41.924 19.003 1.00 66.06 727 PHE A CA 1
ATOM 5633 C C . PHE A 1 727 ? 2.853 41.443 19.726 1.00 66.06 727 PHE A C 1
ATOM 5635 O O . PHE A 1 727 ? 2.402 40.315 19.508 1.00 66.06 727 PHE A O 1
ATOM 5642 N N . ALA A 1 728 ? 2.267 42.309 20.558 1.00 59.31 728 ALA A N 1
ATOM 5643 C CA . ALA A 1 728 ? 1.102 42.020 21.407 1.00 59.31 728 ALA A CA 1
ATOM 5644 C C . ALA A 1 728 ? -0.239 42.554 20.849 1.00 59.31 728 ALA A C 1
ATOM 5646 O O . ALA A 1 728 ? -1.247 42.584 21.561 1.00 59.31 728 ALA A O 1
ATOM 5647 N N . GLY A 1 729 ? -0.251 43.011 19.589 1.00 54.78 729 GLY A N 1
ATOM 5648 C CA . GLY A 1 729 ? -1.456 43.429 18.857 1.00 54.78 729 GLY A CA 1
ATOM 5649 C C . GLY A 1 729 ? -2.041 44.796 19.240 1.00 54.78 729 GLY A C 1
ATOM 5650 O O . GLY A 1 729 ? -3.197 45.070 18.919 1.00 54.78 729 GLY A O 1
ATOM 5651 N N . VAL A 1 730 ? -1.287 45.657 19.934 1.00 51.81 730 VAL A N 1
ATOM 5652 C CA . VAL A 1 730 ? -1.763 46.969 20.415 1.00 51.81 730 VAL A CA 1
ATOM 5653 C C . VAL A 1 730 ? -1.225 48.102 19.534 1.00 51.81 730 VAL A C 1
ATOM 5655 O O . VAL A 1 730 ? -0.252 48.768 19.868 1.00 51.81 730 VAL A O 1
ATOM 5658 N N . GLY A 1 731 ? -1.884 48.329 18.396 1.00 53.81 731 GLY A N 1
ATOM 5659 C CA . GLY A 1 731 ? -1.425 49.287 17.384 1.00 53.81 731 GLY A CA 1
ATOM 5660 C C . GLY A 1 731 ? -0.369 48.697 16.443 1.00 53.81 731 GLY A C 1
ATOM 5661 O O . GLY A 1 731 ? 0.123 47.591 16.654 1.00 53.81 731 GLY A O 1
ATOM 5662 N N . GLU A 1 732 ? -0.069 49.418 15.359 1.00 49.19 732 GLU A N 1
ATOM 5663 C CA . GLU A 1 732 ? 0.683 48.859 14.220 1.00 49.19 732 GLU A CA 1
ATOM 5664 C C . GLU A 1 732 ? 2.181 49.243 14.217 1.00 49.19 732 GLU A C 1
ATOM 5666 O O . GLU A 1 732 ? 2.964 48.612 13.511 1.00 49.19 732 GLU A O 1
ATOM 5671 N N . GLY A 1 733 ? 2.597 50.189 15.071 1.00 54.59 733 GLY A N 1
ATOM 5672 C CA . GLY A 1 733 ? 3.993 50.621 15.255 1.00 54.59 733 GLY A CA 1
ATOM 5673 C C . GLY A 1 733 ? 4.558 50.367 16.664 1.00 54.59 733 GLY A C 1
ATOM 5674 O O . GLY A 1 733 ? 4.130 49.454 17.364 1.00 54.59 733 GLY A O 1
ATOM 5675 N N . GLU A 1 734 ? 5.499 51.215 17.101 1.00 54.88 734 GLU A N 1
ATOM 5676 C CA . GLU A 1 734 ? 6.312 51.065 18.333 1.00 54.88 734 GLU A CA 1
ATOM 5677 C C . GLU A 1 734 ? 5.533 50.828 19.643 1.00 54.88 734 GLU A C 1
ATOM 5679 O O . GLU A 1 734 ? 6.089 50.268 20.580 1.00 54.88 734 GLU A O 1
ATOM 5684 N N . GLY A 1 735 ? 4.252 51.204 19.724 1.00 54.25 735 GLY A N 1
ATOM 5685 C CA . GLY A 1 735 ? 3.407 50.956 20.902 1.00 54.25 735 GLY A CA 1
ATOM 5686 C C . GLY A 1 735 ? 2.897 49.514 21.067 1.00 54.25 735 GLY A C 1
ATOM 5687 O O . GLY A 1 735 ? 2.219 49.239 22.057 1.00 54.25 735 GLY A O 1
ATOM 5688 N N . GLY A 1 736 ? 3.179 48.622 20.109 1.00 57.59 736 GLY A N 1
ATOM 5689 C CA . GLY A 1 736 ? 2.685 47.239 20.077 1.00 57.59 736 GLY A CA 1
ATOM 5690 C C . GLY A 1 736 ? 3.737 46.142 20.296 1.00 57.59 736 GLY A C 1
ATOM 5691 O O . GLY A 1 736 ? 3.383 44.971 20.117 1.00 57.59 736 GLY A O 1
ATOM 5692 N N . VAL A 1 737 ? 4.980 46.515 20.636 1.00 58.41 737 VAL A N 1
ATOM 5693 C CA . VAL A 1 737 ? 6.181 45.658 20.824 1.00 58.41 737 VAL A CA 1
ATOM 5694 C C . VAL A 1 737 ? 6.481 45.402 22.310 1.00 58.41 737 VAL A C 1
ATOM 5696 O O . VAL A 1 737 ? 6.030 46.224 23.138 1.00 58.41 737 VAL A O 1
#

Mean predicted aligned error: 18.31 Å

pLDDT: mean 72.08, std 29.56, range [19.17, 98.81]

InterPro domains:
  IPR002318 Alanine-tRNA ligase, class IIc [PR00980] (304-315)
  IPR002318 Alanine-tRNA ligase, class IIc [PR00980] (433-444)
  IPR002318 Alanine-tRNA ligase, class IIc [PR00980] (460-473)
  IPR002318 Alanine-tRNA ligase, class IIc [PR00980] (517-533)
  IPR002318 Alanine-tRNA ligase, class IIc [PR00980] (541-554)
  IPR002318 Alanine-tRNA ligase, class IIc [TIGR00344] (227-682)
  IPR018162 Alanine-tRNA ligase, class IIc, anti-codon-binding domain superfamily [SSF101353] (480-680)
  IPR018164 Alanyl-tRNA synthetase, class IIc, N-terminal [PF01411] (227-682)
  IPR018165 Alanyl-tRNA synthetase, class IIc, core domain [PS50860] (223-737)
  IPR023033 Alanine-tRNA ligase, eukaryota/bacteria [MF_00036_B] (223-737)
  IPR045864 Class II Aminoacyl-tRNA synthetase/Biotinyl protein ligase (BPL) and lipoyl protein ligase (LPL) [G3DSA:3.30.930.10] (224-476)
  IPR045864 Class II Aminoacyl-tRNA synthetase/Biotinyl protein ligase (BPL) and lipoyl protein ligase (LPL) [SSF55681] (224-479)
  IPR050058 Alanine--tRNA ligase [PTHR11777] (217-728)

Radius of gyration: 37.25 Å; Cα contacts (8 Å, |Δi|>4): 893; chains: 1; bounding box: 107×122×110 Å

Secondary structure (DSSP, 8-state):
---------------------------------------------------------------------S-----------S---------EEEEE------------------------------TTSHHHHHHHHHHHHHHHHHHHHHTTS---------------------------------------------------------PPPP-------SS-HHHHHHHHHHHHHHHH-PEE-PPPPSS-SS-SS-SS--SGGGGGHHHHTT---HHHHGGGGG-SEEEEEEEEE-EETTEEGGGTTTTSSS--SEEEEEEEEEESS--HHHHHHHHHHIIIIIS---GGGEEEEEE---SS-TTS---HHHHHHHTTTS-GGGEEEE-HHHHEEESSSSEEEEEEEEEEEESS-S---GGGTTTT-TTEEEEEEEE---EEE-TTSPEEEPSS-EEEEEEEHHHHHHHHTT-SSGGGSTTTHHHHHHHHHHH-PPPP----GGG-TTSHHHHHHHHHHHHHHHHHHHHTT----SSHHHHHHHHHHHHHHHHHHHTT-PPTT-GGGGHHHHHHHHTTT-GGGGGGHHHHHHHHHHHHHHHHHHHHHHHHHHHHHHHTSPTT--EE-HHHHHHHHHHH---HHHHHHHHHTTT-EE-HHHHHHHHHHHHHHHHHHHHHHHHTT-------HHHHHHHHHTT-PPPP-GGGG-TT-----EEEEEE-SSSSSGGG-

Sequence (737 aa):
FFSPNMYASESQSFAMIGSNIQSNLSWKPLLMASMGLVAFYGCISAFQGSAGLQNTQLMVAAQGIRVATHITPIYQVNNLGSRSNLYPRQIVVQASTSGEVHPTTSEAKTSGVALPHLSIGFTLLAASVSLVMVEWMRRLKAQTIRNQQITALECVTPFDATQAMPASYSTLAAAATRANRPGSLGAFPPTARTVQQSKPRHARSFATYATPAPAETSTETEWPMNKVRTTFIEFFEKKHGHTFWKTSPVAPLDDPTLLFTNAGMNQFKPLFLGTADPSVHGKMASLTRAVNSQKCIRAGGKHNDLEDVGKDTYHHTFFEMLGNWSFGSYFKKEAIPWAWECLTEDYGLDPSRMYATYFGGDPNDPSVPVDEEARDLWLQYLPPERVLPCGAKDNFWEMGDTGPCGPCTEIHYDRIGNRLVPELVNADDPNLIEIWNVVFIQFNREDDGSLRPLPQQHVDTGMGFERITSILQGKMSNYDTDVFTPLFAAIQRATGARAYTGKLGVDDADNIDMGYRVVADHIRTLTFAIADGAVPSNEGRGYVLRRVLRRAVRYGQQVLGGQPGFFHQLVPDVVDLMKVGFPDLEARQEFVMSVIKDEEEAFNRTLGKGVSHFEKVVSELPKGDTVFKAGDAHFLYASLGFPVDLTELMAAERGLTLDRSGFEQKMKEEAEISAVAAKAKKLEGGKDLSLGAEQTAWLQKAGVPTTDQGDKYNWGVRPTATVKAIFAGVGEGEGGV